Protein 9O9R (pdb70)

Organism: Cryptosporidium parvum (strain Iowa II) (NCBI:txid353152)

B-factor: mean 14.53, std 8.82, range [4.56, 63.02]

InterPro domains:
  IPR001564 Nucleoside diphosphate kinase [MF_00451] (26-160)
  IPR001564 Nucleoside diphosphate kinase [PR01243] (29-51)
  IPR001564 Nucleoside diphosphate kinase [PR01243] (73-92)
  IPR001564 Nucleoside diphosphate kinase [PR01243] (113-129)
  IPR001564 Nucleoside diphosphate kinase [PR01243] (136-155)
  IPR034907 Nucleoside diphosphate kinase-like domain [PF00334] (27-160)
  IPR034907 Nucleoside diphosphate kinase-like domain [SM00562] (26-162)
  IPR036850 Nucleoside diphosphate kinase-like domain superfamily [G3DSA:3.30.70.141] (20-173)
  IPR036850 Nucleoside diphosphate kinase-like domain superfamily [SSF54919] (24-170)

Secondary structure (DSSP, 8-state):
--EEEEEEE-HHHHHTT-HHHHHHHHHTTT-EEEEEEEEE--HHHHHHHTGGGTT-TTHHHHHHHH-SEEEEEEEEETTHHHHHHHHH--SSGGGSPTTSHHHHH-S-GGG-SEEE--SHHHHHHHHHHH--GGG------TTHHHH--/--EEEEEEE-HHHHHTT-HHHHHHHHHTTT-EEEEEEEEE--HHHHHHHTGGGTT-TTHHHHHHHH-SEEEEEEEEETTHHHHHHHHH--SSGGGSPTTSHHHHH-SBTTB-SEEE--SHHHHHHHHHHHS-GGGS-----TTHHHH--/--EEEEEEE-HHHHHTT-HHHHHHHHHTTT-EEEEEEEEE--HHHHHHHTGGGTT-TTHHHHHHHHSSEEEEEEEEETTHHHHHHHHH--SSGGGSPTTSHHHHH-S-GGG-SEEE--SHHHHHHHHHHH--GGG------TTHHHH--

Structure (mmCIF, N/CA/C/O backbone):
data_9O9R
#
_entry.id   9O9R
#
_cell.length_a   69.985
_cell.length_b   69.985
_cell.length_c   315.415
_cell.angle_alpha   90.00
_cell.angle_beta   90.00
_cell.angle_gamma   120.00
#
_symmetry.space_group_name_H-M   'P 65 2 2'
#
loop_
_entity.id
_entity.type
_entity.pdbx_description
1 polymer 'nucleoside-diphosphate kinase'
2 non-polymer 'SULFATE ION'
3 water water
#
loop_
_atom_site.group_PDB
_atom_site.id
_atom_site.type_symbol
_atom_site.label_atom_id
_atom_site.label_alt_id
_atom_site.label_comp_id
_atom_site.label_asym_id
_atom_site.label_entity_id
_atom_site.label_seq_id
_atom_site.pdbx_PDB_ins_code
_atom_site.Cartn_x
_atom_site.Cartn_y
_atom_site.Cartn_z
_atom_site.occupancy
_atom_site.B_iso_or_equiv
_atom_site.auth_seq_id
_atom_site.auth_comp_id
_atom_site.auth_asym_id
_atom_site.auth_atom_id
_atom_site.pdbx_PDB_model_num
ATOM 1 N N . HIS A 1 8 ? 11.472 53.517 7.027 1.00 35.96 25 HIS A N 1
ATOM 2 C CA . HIS A 1 8 ? 10.177 53.621 7.690 1.00 30.79 25 HIS A CA 1
ATOM 3 C C . HIS A 1 8 ? 9.791 52.255 8.240 1.00 28.61 25 HIS A C 1
ATOM 4 O O . HIS A 1 8 ? 10.135 51.221 7.671 1.00 33.17 25 HIS A O 1
ATOM 6 N N . VAL A 1 9 ? 9.083 52.246 9.350 1.00 21.57 26 VAL A N 1
ATOM 7 C CA . VAL A 1 9 ? 8.663 51.004 9.957 1.00 16.08 26 VAL A CA 1
ATOM 8 C C . VAL A 1 9 ? 7.226 50.721 9.550 1.00 13.33 26 VAL A C 1
ATOM 9 O O . VAL A 1 9 ? 6.502 51.593 9.062 1.00 15.63 26 VAL A O 1
ATOM 13 N N . GLU A 1 10 ? 6.807 49.476 9.736 1.00 11.42 27 GLU A N 1
ATOM 14 C CA . GLU A 1 10 ? 5.405 49.100 9.603 1.00 10.99 27 GLU A CA 1
ATOM 15 C C . GLU A 1 10 ? 5.030 48.234 10.801 1.00 9.39 27 GLU A C 1
ATOM 16 O O . GLU A 1 10 ? 5.869 47.939 11.660 1.00 8.94 27 GLU A O 1
ATOM 22 N N . GLN A 1 11 ? 3.750 47.846 10.861 1.00 8.91 28 GLN A N 1
ATOM 23 C CA . GLN A 1 11 ? 3.215 47.020 11.929 1.00 7.30 28 GLN A CA 1
ATOM 24 C C . GLN A 1 11 ? 2.532 45.804 11.336 1.00 9.43 28 GLN A C 1
ATOM 25 O O . GLN A 1 11 ? 1.832 45.899 10.323 1.00 10.18 28 GLN A O 1
ATOM 31 N N . THR A 1 12 ? 2.766 44.651 11.950 1.00 7.83 29 THR A N 1
ATOM 32 C CA . THR A 1 12 ? 2.122 43.424 11.531 1.00 7.08 29 THR A CA 1
ATOM 33 C C . THR A 1 12 ? 1.326 42.844 12.695 1.00 6.41 29 THR A C 1
ATOM 34 O O . THR A 1 12 ? 1.610 43.125 13.863 1.00 7.59 29 THR A O 1
ATOM 38 N N . TYR A 1 13 ? 0.309 42.044 12.357 1.00 7.78 30 TYR A N 1
ATOM 39 C CA . TYR A 1 13 ? -0.481 41.305 13.335 1.00 7.66 30 TYR A CA 1
ATOM 40 C C . TYR A 1 13 ? 0.060 39.879 13.435 1.00 8.13 30 TYR A C 1
ATOM 41 O O . TYR A 1 13 ? 0.104 39.148 12.442 1.00 8.96 30 TYR A O 1
ATOM 50 N N . LEU A 1 14 ? 0.481 39.495 14.629 1.00 7.21 31 LEU A N 1
ATOM 51 C CA . LEU A 1 14 ? 0.932 38.146 14.929 1.00 6.28 31 LEU A CA 1
ATOM 52 C C . LEU A 1 14 ? 0.072 37.607 16.057 1.00 7.45 31 LEU A C 1
ATOM 53 O O . LEU A 1 14 ? -0.211 38.321 17.028 1.00 9.69 31 LEU A O 1
ATOM 58 N N . MET A 1 15 ? -0.343 36.349 15.939 1.00 7.70 32 MET A N 1
ATOM 59 C CA . MET A 1 15 ? -1.242 35.745 16.911 1.00 7.46 32 MET A CA 1
ATOM 60 C C . MET A 1 15 ? -0.727 34.364 17.258 1.00 7.17 32 MET A C 1
ATOM 61 O O . MET A 1 15 ? -0.597 33.506 16.384 1.00 8.85 32 MET A O 1
ATOM 66 N N . ILE A 1 16 ? -0.467 34.140 18.533 1.00 5.00 33 ILE A N 1
ATOM 67 C CA . ILE A 1 16 ? -0.094 32.814 19.010 1.00 5.01 33 ILE A CA 1
ATOM 68 C C . ILE A 1 16 ? -1.367 31.989 19.099 1.00 6.82 33 ILE A C 1
ATOM 69 O O . ILE A 1 16 ? -2.325 32.387 19.770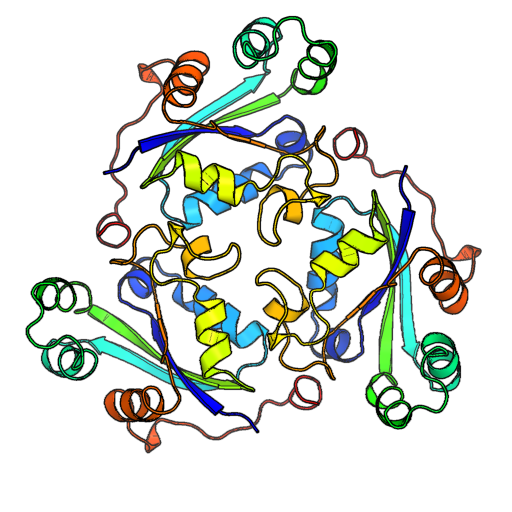 1.00 6.23 33 ILE A O 1
ATOM 74 N N . LYS A 1 17 ? -1.381 30.852 18.407 1.00 7.20 34 LYS A N 1
ATOM 75 C CA . LYS A 1 17 ? -2.550 29.987 18.330 1.00 6.39 34 LYS A CA 1
ATOM 76 C C . LYS A 1 17 ? -2.659 29.151 19.602 1.00 5.81 34 LYS A C 1
ATOM 77 O O . LYS A 1 17 ? -1.760 29.134 20.448 1.00 6.46 34 LYS A O 1
ATOM 83 N N . PRO A 1 18 ? -3.776 28.450 19.796 1.00 6.01 35 PRO A N 1
ATOM 84 C CA . PRO A 1 18 ? -3.953 27.741 21.072 1.00 7.23 35 PRO A CA 1
ATOM 85 C C . PRO A 1 18 ? -2.854 26.737 21.366 1.00 6.48 35 PRO A C 1
ATOM 86 O O . PRO A 1 18 ? -2.543 26.501 22.543 1.00 7.34 35 PRO A O 1
ATOM 90 N N . ASP A 1 19 ? -2.271 26.122 20.339 1.00 7.18 36 ASP A N 1
ATOM 91 C CA . ASP A 1 19 ? -1.156 25.210 20.580 1.00 7.50 36 ASP A CA 1
ATOM 92 C C . ASP A 1 19 ? 0.049 25.930 21.184 1.00 8.57 36 ASP A C 1
ATOM 93 O O . ASP A 1 19 ? 0.768 25.357 22.009 1.00 9.14 36 ASP A O 1
ATOM 98 N N . GLY A 1 20 ? 0.297 27.179 20.790 1.00 7.38 37 GLY A N 1
ATOM 99 C CA . GLY A 1 20 ? 1.389 27.926 21.402 1.00 7.74 37 GLY A CA 1
ATOM 100 C C . GLY A 1 20 ? 1.136 28.238 22.866 1.00 7.12 37 GLY A C 1
ATOM 101 O O . GLY A 1 20 ? 2.062 28.221 23.681 1.00 7.92 37 GLY A O 1
ATOM 102 N N . ILE A 1 21 ? -0.107 28.578 23.206 1.00 6.41 38 ILE A N 1
ATOM 103 C CA . ILE A 1 21 ? -0.475 28.803 24.601 1.00 7.02 38 ILE A CA 1
ATOM 104 C C . ILE A 1 21 ? -0.323 27.519 25.395 1.00 6.47 38 ILE A C 1
ATOM 105 O O . ILE A 1 21 ? 0.286 27.496 26.471 1.00 7.58 38 ILE A O 1
ATOM 110 N N . GLN A 1 22 ? -0.905 26.431 24.880 1.00 7.04 39 GLN A N 1
ATOM 111 C CA . GLN A 1 22 ? -0.996 25.183 25.627 1.00 7.37 39 GLN A CA 1
ATOM 112 C C . GLN A 1 22 ? 0.350 24.505 25.764 1.00 7.34 39 GLN A C 1
ATOM 113 O O . GLN A 1 22 ? 0.601 23.839 26.764 1.00 8.06 39 GLN A O 1
ATOM 119 N N . ARG A 1 23 ? 1.217 24.640 24.768 1.00 6.84 40 ARG A N 1
ATOM 120 C CA . ARG A 1 23 ? 2.575 24.129 24.868 1.00 6.60 40 ARG A CA 1
ATOM 121 C C . ARG A 1 23 ? 3.474 25.050 25.685 1.00 7.35 40 ARG A C 1
ATOM 122 O O . ARG A 1 23 ? 4.641 24.708 25.933 1.00 7.85 40 ARG A O 1
ATOM 130 N N . GLN A 1 24 ? 2.954 26.208 26.089 1.00 7.42 41 GLN A N 1
ATOM 131 C CA . GLN A 1 24 ? 3.637 27.146 26.981 1.00 7.29 41 GLN A CA 1
ATOM 132 C C . GLN A 1 24 ? 4.972 27.597 26.405 1.00 7.32 41 GLN A C 1
ATOM 133 O O . GLN A 1 24 ? 5.999 27.617 27.083 1.00 8.78 41 GLN A O 1
ATOM 139 N N . VAL A 1 25 ? 4.923 28.052 25.157 1.00 7.89 42 VAL A N 1
ATOM 140 C CA . VAL A 1 25 ? 6.069 28.621 24.464 1.00 7.99 42 VAL A CA 1
ATOM 141 C C . VAL A 1 25 ? 5.852 30.100 24.134 1.00 6.89 42 VAL A C 1
ATOM 142 O O . VAL A 1 25 ? 6.518 30.652 23.246 1.00 6.13 42 VAL A O 1
ATOM 146 N N . VAL A 1 26 ? 4.936 30.753 24.844 1.00 6.87 43 VAL A N 1
ATOM 147 C CA . VAL A 1 26 ? 4.616 32.151 24.554 1.00 5.99 43 VAL A CA 1
ATOM 148 C C . VAL A 1 26 ? 5.843 33.038 24.698 1.00 5.89 43 VAL A C 1
ATOM 149 O O . VAL A 1 26 ? 6.140 33.862 23.821 1.00 6.25 43 VAL A O 1
ATOM 153 N N . GLY A 1 27 ? 6.554 32.913 25.822 1.00 5.62 44 GLY A N 1
ATOM 154 C CA . GLY A 1 27 ? 7.728 33.752 26.023 1.00 5.85 44 GLY A CA 1
ATOM 155 C C . GLY A 1 27 ? 8.816 33.520 24.991 1.00 7.81 44 GLY A C 1
ATOM 156 O O . GLY A 1 27 ? 9.461 34.462 24.538 1.00 7.18 44 GLY A O 1
ATOM 157 N N . GLU A 1 28 ? 9.042 32.264 24.611 1.00 7.11 45 GLU A N 1
ATOM 158 C CA . GLU A 1 28 ? 10.048 31.994 23.590 1.00 6.64 45 GLU A CA 1
ATOM 159 C C . GLU A 1 28 ? 9.684 32.657 22.269 1.00 6.94 45 GLU A C 1
ATOM 160 O O . GLU A 1 28 ? 10.555 33.172 21.559 1.00 7.24 45 GLU A O 1
ATOM 166 N N . ILE A 1 29 ? 8.407 32.604 21.893 1.00 6.18 46 ILE A N 1
ATOM 167 C CA . ILE A 1 29 ? 7.978 33.249 20.654 1.00 6.86 46 ILE A CA 1
ATOM 168 C C . ILE A 1 29 ? 8.219 34.751 20.724 1.00 6.37 46 ILE A C 1
ATOM 169 O O . ILE A 1 29 ? 8.809 35.347 19.816 1.00 7.05 46 ILE A O 1
ATOM 174 N N . ILE A 1 30 ? 7.757 35.389 21.803 1.00 7.08 47 ILE A N 1
ATOM 175 C CA . ILE A 1 30 ? 7.948 36.826 21.945 1.00 5.97 47 ILE A CA 1
ATOM 176 C C . ILE A 1 30 ? 9.435 37.177 21.884 1.00 5.74 47 ILE A C 1
ATOM 177 O O . ILE A 1 30 ? 9.831 38.147 21.224 1.00 6.64 47 ILE A O 1
ATOM 182 N N . SER A 1 31 ? 10.284 36.375 22.541 1.00 6.53 48 SER A N 1
ATOM 183 C CA . SER A 1 31 ? 11.719 36.669 22.572 1.00 5.81 48 SER A CA 1
ATOM 184 C C . SER A 1 31 ? 12.323 36.681 21.174 1.00 5.78 48 SER A C 1
ATOM 185 O O . SER A 1 31 ? 13.256 37.441 20.914 1.00 6.75 48 SER A O 1
ATOM 188 N N . ARG A 1 32 ? 11.847 35.811 20.279 1.00 5.81 49 ARG A N 1
ATOM 189 C CA . ARG A 1 32 ? 12.397 35.794 18.925 1.00 5.79 49 ARG A CA 1
ATOM 190 C C . ARG A 1 32 ? 12.176 37.116 18.208 1.00 6.31 49 ARG A C 1
ATOM 191 O O . ARG A 1 32 ? 13.035 37.562 17.441 1.00 7.84 49 ARG A O 1
ATOM 199 N N . PHE A 1 33 ? 11.014 37.745 18.424 1.00 6.07 50 PHE A N 1
ATOM 200 C CA . PHE A 1 33 ? 10.739 39.034 17.796 1.00 6.37 50 PHE A CA 1
ATOM 201 C C . PHE A 1 33 ? 11.451 40.183 18.497 1.00 6.13 50 PHE A C 1
ATOM 202 O O . PHE A 1 33 ? 12.030 41.052 17.823 1.00 6.85 50 PHE A O 1
ATOM 210 N N . GLU A 1 34 ? 11.481 40.169 19.837 1.00 6.83 51 GLU A N 1
ATOM 211 C CA . GLU A 1 34 ? 12.232 41.180 20.575 1.00 6.91 51 GLU A CA 1
ATOM 212 C C . GLU A 1 34 ? 13.703 41.149 20.196 1.00 8.54 51 GLU A C 1
ATOM 213 O O . GLU A 1 34 ? 14.361 42.186 20.208 1.00 7.78 51 GLU A O 1
ATOM 219 N N . LYS A 1 35 ? 14.231 39.967 19.867 1.00 6.80 52 LYS A N 1
ATOM 220 C CA . LYS A 1 35 ? 15.662 39.829 19.617 1.00 6.98 52 LYS A CA 1
ATOM 221 C C . LYS A 1 35 ? 16.120 40.691 18.450 1.00 7.13 52 LYS A C 1
ATOM 222 O O . LYS A 1 35 ? 17.288 41.099 18.405 1.00 7.62 52 LYS A O 1
ATOM 228 N N . ARG A 1 36 ? 15.230 40.970 17.493 1.00 6.28 53 ARG A N 1
ATOM 229 C CA . ARG A 1 36 ? 15.565 41.789 16.336 1.00 6.24 53 ARG A CA 1
ATOM 230 C C . ARG A 1 36 ? 15.296 43.268 16.577 1.00 5.62 53 ARG A C 1
ATOM 231 O O . ARG A 1 36 ? 15.430 44.068 15.656 1.00 7.66 53 ARG A O 1
ATOM 239 N N . GLY A 1 37 ? 14.910 43.646 17.791 1.00 5.64 54 GLY A N 1
ATOM 240 C CA . GLY A 1 37 ? 14.561 45.023 18.058 1.00 6.67 54 GLY A CA 1
ATOM 241 C C . GLY A 1 37 ? 13.191 45.397 17.559 1.00 6.41 54 GLY A C 1
ATOM 242 O O . GLY A 1 37 ? 12.910 46.585 17.370 1.00 8.33 54 GLY A O 1
ATOM 243 N N . TYR A 1 38 ? 12.328 44.413 17.326 1.00 6.04 55 TYR A N 1
ATOM 244 C CA . TYR A 1 38 ? 10.955 44.728 16.990 1.00 5.81 55 TYR A CA 1
ATOM 245 C C . TYR A 1 38 ? 10.244 45.177 18.260 1.00 6.89 55 TYR A C 1
ATOM 246 O O . TYR A 1 38 ? 10.484 44.644 19.351 1.00 8.19 55 TYR A O 1
ATOM 255 N N . ARG A 1 39 ? 9.380 46.169 18.113 1.00 5.97 56 ARG A N 1
ATOM 256 C CA . ARG A 1 39 ? 8.718 46.807 19.235 1.00 5.86 56 ARG A CA 1
ATOM 257 C C . ARG A 1 39 ? 7.320 46.241 19.408 1.00 6.23 56 ARG A C 1
ATOM 258 O O . ARG A 1 39 ? 6.575 46.128 18.433 1.00 7.05 56 ARG A O 1
ATOM 266 N N . ILE A 1 40 ? 6.987 45.858 20.642 1.00 6.69 57 ILE A N 1
ATOM 267 C CA . ILE A 1 40 ? 5.628 45.439 20.974 1.00 7.32 57 ILE A CA 1
ATOM 268 C C . ILE A 1 40 ? 4.744 46.677 20.993 1.00 7.13 57 ILE A C 1
ATOM 269 O O . ILE A 1 40 ? 4.855 47.517 21.887 1.00 8.10 57 ILE A O 1
ATOM 274 N N . ALA A 1 41 ? 3.852 46.780 20.022 1.00 5.86 58 ALA A N 1
ATOM 275 C CA . ALA A 1 41 ? 2.922 47.897 19.980 1.00 5.95 58 ALA A CA 1
ATOM 276 C C . ALA A 1 41 ? 1.565 47.548 20.573 1.00 6.99 58 ALA A C 1
ATOM 277 O O . ALA A 1 41 ? 0.828 48.450 20.960 1.00 9.06 58 ALA A O 1
ATOM 279 N N . ALA A 1 42 ? 1.222 46.271 20.661 1.00 6.76 59 ALA A N 1
ATOM 280 C CA . ALA A 1 42 ? -0.040 45.860 21.265 1.00 8.51 59 ALA A CA 1
ATOM 281 C C . ALA A 1 42 ? 0.092 44.401 21.650 1.00 7.08 59 ALA A C 1
ATOM 282 O O . ALA A 1 42 ? 0.811 43.642 20.998 1.00 6.92 59 ALA A O 1
ATOM 284 N N . MET A 1 43 ? -0.640 44.004 22.685 1.00 7.35 60 MET A N 1
ATOM 285 C CA . MET A 1 43 ? -0.647 42.620 23.131 1.00 7.42 60 MET A CA 1
ATOM 286 C C . MET A 1 43 ? -1.887 42.414 23.989 1.00 8.48 60 MET A C 1
ATOM 287 O O . MET A 1 43 ? -2.211 43.256 24.834 1.00 9.17 60 MET A O 1
ATOM 292 N N . LYS A 1 44 ? -2.580 41.298 23.763 1.00 7.70 61 LYS A N 1
ATOM 293 C CA . LYS A 1 44 ? -3.813 40.995 24.482 1.00 9.83 61 LYS A CA 1
ATOM 294 C C . LYS A 1 44 ? -4.038 39.490 24.438 1.00 6.70 61 LYS A C 1
ATOM 295 O O . LYS A 1 44 ? -4.058 38.907 23.355 1.00 9.12 61 LYS A O 1
ATOM 301 N N . LEU A 1 45 ? -4.250 38.867 25.601 1.00 7.39 62 LEU A N 1
ATOM 302 C CA . LEU A 1 45 ? -4.722 37.490 25.643 1.00 6.73 62 LEU A CA 1
ATOM 303 C C . LEU A 1 45 ? -6.235 37.501 25.581 1.00 7.66 62 LEU A C 1
ATOM 304 O O . LEU A 1 45 ? -6.874 38.238 26.326 1.00 7.74 62 LEU A O 1
ATOM 309 N N . THR A 1 46 ? -6.794 36.671 24.719 1.00 8.20 63 THR A N 1
ATOM 310 C CA . THR A 1 46 ? -8.234 36.504 24.633 1.00 7.17 63 THR A CA 1
ATOM 311 C C . THR A 1 46 ? -8.500 35.035 24.357 1.00 9.80 63 THR A C 1
ATOM 312 O O . THR A 1 46 ? -7.573 34.237 24.221 1.00 8.36 63 THR A O 1
ATOM 316 N N . ILE A 1 47 ? -9.773 34.672 24.307 1.00 8.93 64 ILE A N 1
ATOM 317 C CA . ILE A 1 47 ? -10.201 33.366 23.821 1.00 9.63 64 ILE A CA 1
ATOM 318 C C . ILE A 1 47 ? -10.936 33.620 22.516 1.00 8.72 64 ILE A C 1
ATOM 319 O O . ILE A 1 47 ? -11.948 34.335 22.491 1.00 10.06 64 ILE A O 1
ATOM 324 N N . ALA A 1 48 ? -10.422 33.038 21.435 1.00 8.63 65 ALA A N 1
ATOM 325 C CA . ALA A 1 48 ? -11.004 33.248 20.125 1.00 8.43 65 ALA A CA 1
ATOM 326 C C . ALA A 1 48 ? -12.302 32.468 20.028 1.00 8.25 65 ALA A C 1
ATOM 327 O O . ALA A 1 48 ? -12.392 31.326 20.484 1.00 10.10 65 ALA A O 1
ATOM 329 N N . THR A 1 49 ? -13.313 33.096 19.444 1.00 9.82 66 THR A N 1
ATOM 330 C CA . THR A 1 49 ? -14.625 32.499 19.277 1.00 11.65 66 THR A CA 1
ATOM 331 C C . THR A 1 49 ? -14.950 32.415 17.792 1.00 10.71 66 THR A C 1
ATOM 332 O O . THR A 1 49 ? -14.324 33.095 16.968 1.00 10.26 66 THR A O 1
ATOM 336 N N . PRO A 1 50 ? -15.915 31.572 17.414 1.00 11.78 67 PRO A N 1
ATOM 337 C CA . PRO A 1 50 ? -16.199 31.389 15.981 1.00 10.96 67 PRO A CA 1
ATOM 338 C C . PRO A 1 50 ? -16.518 32.669 15.227 1.00 10.57 67 PR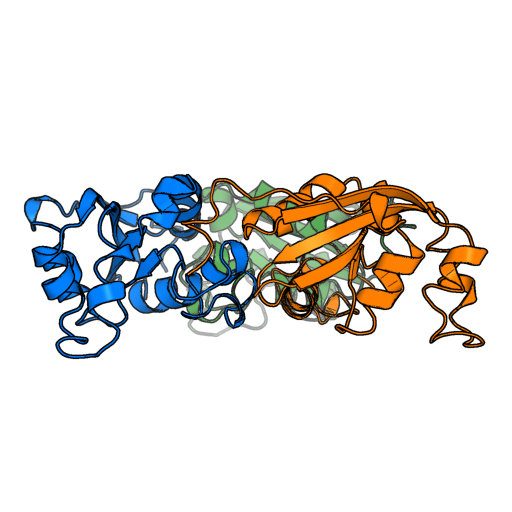O A C 1
ATOM 339 O O . PRO A 1 50 ? -16.055 32.831 14.090 1.00 12.36 67 PRO A O 1
ATOM 343 N N . ALA A 1 51 ? -17.256 33.608 15.823 1.00 12.02 68 ALA A N 1
ATOM 344 C CA . ALA A 1 51 ? -17.684 34.774 15.057 1.00 10.71 68 ALA A CA 1
ATOM 345 C C . ALA A 1 51 ? -16.498 35.633 14.643 1.00 10.25 68 ALA A C 1
ATOM 346 O O . ALA A 1 51 ? -16.416 36.080 13.494 1.00 13.14 68 ALA A O 1
ATOM 348 N N . ILE A 1 52 ? -15.582 35.897 15.573 1.00 8.78 69 ILE A N 1
ATOM 349 C CA . ILE A 1 52 ? -14.409 36.678 15.210 1.00 10.08 69 ILE A CA 1
ATOM 350 C C . ILE A 1 52 ? -13.482 35.869 14.307 1.00 8.80 69 ILE A C 1
ATOM 351 O O . ILE A 1 52 ? -12.856 36.420 13.410 1.00 9.75 69 ILE A O 1
ATOM 356 N N . LEU A 1 53 ? -13.394 34.556 14.507 1.00 9.37 70 LEU A N 1
ATOM 357 C CA . LEU A 1 53 ? -12.550 33.740 13.643 1.00 10.14 70 LEU A CA 1
ATOM 358 C C . LEU A 1 53 ? -13.071 33.697 12.213 1.00 8.90 70 LEU A C 1
ATOM 359 O O . LEU A 1 53 ? -12.269 33.675 11.270 1.00 9.94 70 LEU A O 1
ATOM 364 N N . GLU A 1 54 ? -14.396 33.707 12.027 1.00 9.84 71 GLU A N 1
ATOM 365 C CA . GLU A 1 54 ? -14.945 33.766 10.675 1.00 12.69 71 GLU A CA 1
ATOM 366 C C . GLU A 1 54 ? -14.509 35.038 9.963 1.00 14.77 71 GLU A C 1
ATOM 367 O O . GLU A 1 54 ? -14.236 35.025 8.758 1.00 15.22 71 GLU A O 1
ATOM 373 N N . GLU A 1 55 ? -14.459 36.152 10.692 1.00 13.31 72 GLU A N 1
ATOM 374 C CA . GLU A 1 55 ? -13.983 37.401 10.116 1.00 12.54 72 GLU A CA 1
ATOM 375 C C . GLU A 1 55 ? -12.492 37.343 9.825 1.00 9.42 72 GLU A C 1
ATOM 376 O O . GLU A 1 55 ? -12.030 37.794 8.770 1.00 10.87 72 GLU A O 1
ATOM 382 N N . HIS A 1 56 ? -11.720 36.807 10.759 1.00 10.05 73 HIS A N 1
ATOM 383 C CA . HIS A 1 56 ? -10.276 36.730 10.570 1.00 8.32 73 HIS A CA 1
ATOM 384 C C . HIS A 1 56 ? -9.949 35.913 9.330 1.00 8.81 73 HIS A C 1
ATOM 385 O O . HIS A 1 56 ? -9.086 36.288 8.528 1.00 12.54 73 HIS A O 1
ATOM 392 N N . TYR A 1 57 ? -10.647 34.795 9.152 1.00 9.51 74 TYR A N 1
ATOM 393 C CA . TYR A 1 57 ? -10.429 33.882 8.039 1.00 9.98 74 TYR A CA 1
ATOM 394 C C . TYR A 1 57 ? -11.441 34.092 6.917 1.00 10.94 74 TYR A C 1
ATOM 395 O O . TYR A 1 57 ? -11.842 33.137 6.242 1.00 14.63 74 TYR A O 1
ATOM 404 N N . ALA A 1 58 ? -11.857 35.338 6.696 1.00 11.81 75 ALA A N 1
ATOM 405 C CA . ALA A 1 58 ? -12.881 35.616 5.695 1.00 13.84 75 ALA A CA 1
ATOM 406 C C . ALA A 1 58 ? -12.448 35.163 4.304 1.00 14.98 75 ALA A C 1
ATOM 407 O O . ALA A 1 58 ? -13.291 34.793 3.481 1.00 17.27 75 ALA A O 1
ATOM 409 N N . GLU A 1 59 ? -11.143 35.166 4.025 1.00 17.14 76 GLU A N 1
ATOM 410 C CA . GLU A 1 59 ? -10.674 34.728 2.712 1.00 18.39 76 GLU A CA 1
ATOM 411 C C . GLU A 1 59 ? -11.010 33.269 2.436 1.00 19.43 76 GLU A C 1
ATOM 412 O O . GLU A 1 59 ? -10.979 32.843 1.273 1.00 19.62 76 GLU A O 1
ATOM 418 N N . HIS A 1 60 ? -11.304 32.490 3.474 1.00 15.60 77 HIS A N 1
ATOM 419 C CA . HIS A 1 60 ? -11.608 31.072 3.334 1.00 15.81 77 HIS A CA 1
ATOM 420 C C . HIS A 1 60 ? -13.099 30.771 3.420 1.00 16.35 77 HIS A C 1
ATOM 421 O O . HIS A 1 60 ? -13.477 29.599 3.527 1.00 15.81 77 HIS A O 1
ATOM 428 N N . LYS A 1 61 ? -13.953 31.788 3.376 1.00 17.38 78 LYS A N 1
ATOM 429 C CA . LYS A 1 61 ? -15.387 31.557 3.472 1.00 16.76 78 LYS A CA 1
ATOM 430 C C . LYS A 1 61 ? -15.844 30.557 2.417 1.00 18.12 78 LYS A C 1
ATOM 431 O O . LYS A 1 61 ? -15.482 30.659 1.239 1.00 20.04 78 LYS A O 1
ATOM 437 N N . GLY A 1 62 ? -16.609 29.560 2.863 1.00 16.43 79 GLY A N 1
ATOM 438 C CA . GLY A 1 62 ? -17.186 28.562 1.990 1.00 16.88 79 GLY A CA 1
ATOM 439 C C . GLY A 1 62 ? -16.273 27.411 1.648 1.00 19.69 79 GLY A C 1
ATOM 440 O O . GLY A 1 62 ? -16.726 26.447 1.017 1.00 21.04 79 GLY A O 1
ATOM 441 N N . LYS A 1 63 ? -15.029 27.470 2.031 1.00 17.53 80 LYS A N 1
ATOM 442 C CA . LYS A 1 63 ? -14.115 26.396 1.694 1.00 15.66 80 LYS A CA 1
ATOM 443 C C . LYS A 1 63 ? -14.327 25.210 2.635 1.00 15.15 80 LYS A C 1
ATOM 444 O O . LYS A 1 63 ? -14.682 25.388 3.804 1.00 16.49 80 LYS A O 1
ATOM 450 N N . PRO A 1 64 ? -14.132 23.984 2.144 1.00 16.80 81 PRO A N 1
ATOM 451 C CA . PRO A 1 64 ? -14.504 22.812 2.958 1.00 15.30 81 PRO A CA 1
ATOM 452 C C . PRO A 1 64 ? -13.720 22.670 4.245 1.00 16.64 81 PRO A C 1
ATOM 453 O O . PRO A 1 64 ? -14.255 22.129 5.223 1.00 17.28 81 PRO A O 1
ATOM 457 N N . PHE A 1 65 ? -12.469 23.138 4.277 1.00 14.97 82 PHE A N 1
ATOM 458 C CA . PHE A 1 65 ? -11.632 23.002 5.461 1.00 15.61 82 PHE A CA 1
ATOM 459 C C . PHE A 1 65 ? -11.937 24.038 6.533 1.00 15.87 82 PHE A C 1
ATOM 460 O O . PHE A 1 65 ? -11.431 23.903 7.651 1.00 15.70 82 PHE A O 1
ATOM 468 N N . LEU A 1 66 ? -12.736 25.062 6.238 1.00 15.37 83 LEU A N 1
ATOM 469 C CA . LEU A 1 66 ? -12.900 26.146 7.207 1.00 13.79 83 LEU A CA 1
ATOM 470 C C . LEU A 1 66 ? -13.508 25.706 8.535 1.00 14.32 83 LEU A C 1
ATOM 471 O O . LEU A 1 66 ? -13.017 26.153 9.583 1.00 14.57 83 LEU A O 1
ATOM 476 N N . PRO A 1 67 ? -14.578 24.901 8.583 1.00 14.41 84 PRO A N 1
ATOM 477 C CA . PRO A 1 67 ? -15.132 24.545 9.903 1.00 15.84 84 PRO A CA 1
ATOM 478 C C . PRO A 1 67 ? -14.125 23.901 10.848 1.00 16.13 84 PRO A C 1
ATOM 479 O O . PRO A 1 67 ? -14.094 24.234 12.038 1.00 15.31 84 PRO A O 1
ATOM 483 N N . GLY A 1 68 ? -13.286 22.992 10.351 1.00 17.31 85 GLY A N 1
ATOM 484 C CA . GLY A 1 68 ? -12.278 22.384 11.208 1.00 17.62 85 GLY A CA 1
ATOM 485 C C . GLY A 1 68 ? -11.209 23.373 11.627 1.00 15.42 85 GLY A C 1
ATOM 486 O O . GLY A 1 68 ? -10.694 23.307 12.746 1.00 17.41 85 GLY A O 1
ATOM 487 N N . LEU A 1 69 ? -10.840 24.279 10.722 1.00 14.45 86 LEU A N 1
ATOM 488 C CA . LEU A 1 69 ? -9.869 25.320 11.037 1.00 15.30 86 LEU A CA 1
ATOM 489 C C . LEU A 1 69 ? -10.371 26.204 12.171 1.00 14.39 86 LEU A C 1
ATOM 490 O O . LEU A 1 69 ? -9.625 26.516 13.110 1.00 14.07 86 LEU A O 1
ATOM 495 N N . ILE A 1 70 ? -11.643 26.600 12.107 1.00 12.98 87 ILE A N 1
ATOM 496 C CA A ILE A 1 70 ? -12.213 27.424 13.166 0.67 13.77 87 ILE A CA 1
ATOM 497 C CA B ILE A 1 70 ? -12.231 27.418 13.163 0.33 13.43 87 ILE A CA 1
ATOM 498 C C . ILE A 1 70 ? -12.250 26.657 14.482 1.00 12.56 87 ILE A C 1
ATOM 499 O O . ILE A 1 70 ? -11.930 27.210 15.539 1.00 14.29 87 ILE A O 1
ATOM 508 N N . GLU A 1 71 ? -12.623 25.373 14.446 1.00 14.54 88 GLU A N 1
ATOM 509 C CA . GLU A 1 71 ? -12.668 24.610 15.692 1.00 15.41 88 GLU A CA 1
ATOM 510 C C . GLU A 1 71 ? -11.293 24.563 16.359 1.00 14.09 88 GLU A C 1
ATOM 511 O O . GLU A 1 71 ? -11.176 24.776 17.572 1.00 14.42 88 GLU A O 1
ATOM 517 N N . LYS A 1 72 ? -10.238 24.310 15.583 1.00 13.36 89 LYS A N 1
ATOM 518 C CA . LYS A 1 72 ? -8.907 24.219 16.177 1.00 15.95 89 LYS A CA 1
ATOM 519 C C . LYS A 1 72 ? -8.455 25.555 16.753 1.00 11.09 89 LYS A C 1
ATOM 520 O O . LYS A 1 72 ? -7.661 25.584 17.701 1.00 12.32 89 LYS A O 1
ATOM 526 N N . MET A 1 73 ? -8.926 26.661 16.193 1.00 10.65 90 MET A N 1
ATOM 527 C CA . MET A 1 73 ? -8.524 27.979 16.638 1.00 11.08 90 MET A CA 1
ATOM 528 C C . MET A 1 73 ? -9.405 28.496 17.763 1.00 9.72 90 MET A C 1
ATOM 529 O O . MET A 1 73 ? -9.150 29.584 18.282 1.00 9.68 90 MET A O 1
ATOM 534 N N . THR A 1 74 ? -10.449 27.758 18.132 1.00 8.96 91 THR A N 1
ATOM 535 C CA . THR A 1 74 ? -11.332 28.175 19.220 1.00 9.90 91 THR A CA 1
ATOM 536 C C . THR A 1 74 ? -10.655 27.798 20.531 1.00 9.79 91 THR A C 1
ATOM 537 O O . THR A 1 74 ? -10.639 26.634 20.934 1.00 12.94 91 THR A O 1
ATOM 541 N N . GLY A 1 75 ? -10.075 28.784 21.190 1.00 8.77 92 GLY A N 1
ATOM 542 C CA . GLY A 1 75 ? -9.276 28.563 22.365 1.00 8.66 92 GLY A CA 1
ATOM 543 C C . GLY A 1 75 ? -8.482 29.815 22.659 1.00 8.25 92 GLY A C 1
ATOM 544 O O . GLY A 1 75 ? -8.639 30.847 21.992 1.00 7.42 92 GLY A O 1
ATOM 545 N N . PRO A 1 76 ? -7.651 29.766 23.694 1.00 8.53 93 PRO A N 1
ATOM 546 C CA . PRO A 1 76 ? -6.862 30.943 24.050 1.00 8.22 93 PRO A CA 1
ATOM 547 C C . PRO A 1 76 ? -5.881 31.279 22.940 1.00 8.01 93 PRO A C 1
ATOM 548 O O . PRO A 1 76 ? -5.271 30.395 22.339 1.00 7.75 93 PRO A O 1
ATOM 552 N N . VAL A 1 77 ? -5.725 32.571 22.687 1.00 6.94 94 VAL A N 1
ATOM 553 C CA . VAL A 1 77 ? -4.757 33.081 21.728 1.00 7.14 94 VAL A CA 1
ATOM 554 C C . VAL A 1 77 ? -4.120 34.330 22.316 1.00 6.43 94 VAL A C 1
ATOM 555 O O . VAL A 1 77 ? -4.729 35.042 23.117 1.00 8.04 94 VAL A O 1
ATOM 559 N N . LEU A 1 78 ? -2.889 34.612 21.893 1.00 6.70 95 LEU A N 1
ATOM 560 C CA . LEU A 1 78 ? -2.241 35.873 22.230 1.00 5.75 95 LEU A CA 1
ATOM 561 C C . LEU A 1 78 ? -2.187 36.741 20.977 1.00 6.57 95 LEU A C 1
ATOM 562 O O . LEU A 1 78 ? -1.470 36.427 20.026 1.00 7.67 95 LEU A O 1
ATOM 567 N N . CYS A 1 79 ? -2.929 37.839 21.003 1.00 7.09 96 CYS A N 1
ATOM 568 C CA . CYS A 1 79 ? -2.956 38.820 19.930 1.00 6.63 96 CYS A CA 1
ATOM 569 C C . CYS A 1 79 ? -1.792 39.768 20.140 1.00 6.22 96 CYS A C 1
ATOM 570 O O . CYS A 1 79 ? -1.569 40.229 21.257 1.00 8.01 96 CYS A O 1
ATOM 573 N N . MET A 1 80 ? -1.049 40.058 19.076 1.00 6.81 97 MET A N 1
ATOM 574 C CA . MET A 1 80 ? 0.136 40.885 19.199 1.00 5.99 97 MET A CA 1
ATOM 575 C C . MET A 1 80 ? 0.280 41.765 17.970 1.00 6.28 97 MET A C 1
ATOM 576 O O . MET A 1 80 ? -0.082 41.376 16.857 1.00 8.68 97 MET A O 1
ATOM 581 N N . VAL A 1 81 ? 0.834 42.952 18.174 1.00 6.49 98 VAL A N 1
ATOM 582 C CA . VAL A 1 81 ? 1.283 43.811 17.085 1.00 7.78 98 VAL A CA 1
ATOM 583 C C . VAL A 1 81 ? 2.748 44.126 17.326 1.00 7.25 98 VAL A C 1
ATOM 584 O O . VAL A 1 81 ? 3.104 44.631 18.391 1.00 7.84 98 VAL A O 1
ATOM 588 N N . PHE A 1 82 ? 3.588 43.834 16.336 1.00 7.51 99 PHE A N 1
ATOM 589 C CA . PHE A 1 82 ? 5.005 44.171 16.366 1.00 7.18 99 PHE A CA 1
ATOM 590 C C . PHE A 1 82 ? 5.309 45.173 15.269 1.00 7.54 99 PHE A C 1
ATOM 591 O O . PHE A 1 82 ? 4.729 45.109 14.185 1.00 8.08 99 PHE A O 1
ATOM 599 N N . GLU A 1 83 ? 6.217 46.092 15.572 1.00 6.76 100 GLU A N 1
ATOM 600 C CA . GLU A 1 83 ? 6.631 47.147 14.663 1.00 7.07 100 GLU A CA 1
ATOM 601 C C . GLU A 1 83 ? 8.108 47.013 14.320 1.00 6.77 100 GLU A C 1
ATOM 602 O O . GLU A 1 83 ? 8.947 46.792 15.195 1.00 7.40 100 GLU A O 1
ATOM 608 N N . GLY A 1 84 ? 8.432 47.173 13.046 1.00 7.38 101 GLY A N 1
ATOM 609 C CA . GLY A 1 84 ? 9.823 47.206 12.631 1.00 7.24 101 GLY A CA 1
ATOM 610 C C . GLY A 1 84 ? 9.930 47.400 11.134 1.00 8.33 101 GLY A C 1
ATOM 611 O O . GLY A 1 84 ? 8.927 47.491 10.417 1.00 8.56 101 GLY A O 1
ATOM 612 N N . VAL A 1 85 ? 11.170 47.494 10.664 1.00 8.09 102 VAL A N 1
ATOM 613 C CA . VAL A 1 85 ? 11.410 47.623 9.231 1.00 9.08 102 VAL A CA 1
ATOM 614 C C . VAL A 1 85 ? 10.964 46.351 8.531 1.00 9.87 102 VAL A C 1
ATOM 615 O O . VAL A 1 85 ? 11.419 45.250 8.862 1.00 9.71 102 VAL A O 1
ATOM 619 N N . ASP A 1 86 ? 10.074 46.492 7.544 1.00 9.63 103 ASP A N 1
ATOM 620 C CA . ASP A 1 86 ? 9.701 45.346 6.703 1.00 8.53 103 ASP A CA 1
ATOM 621 C C . ASP A 1 86 ? 9.151 44.203 7.554 1.00 9.49 103 ASP A C 1
ATOM 622 O O . ASP A 1 86 ? 9.256 43.038 7.180 1.00 8.51 103 ASP A O 1
ATOM 627 N N . VAL A 1 87 ? 8.524 44.525 8.691 1.00 7.22 104 VAL A N 1
ATOM 628 C CA . VAL A 1 87 ? 8.212 43.489 9.681 1.00 6.85 104 VAL A CA 1
ATOM 629 C C . VAL A 1 87 ? 7.134 42.522 9.193 1.00 7.57 104 VAL A C 1
ATOM 630 O O . VAL A 1 87 ? 7.085 41.374 9.642 1.00 7.45 104 VAL A O 1
ATOM 634 N N . ILE A 1 88 ? 6.241 42.950 8.295 1.00 8.06 105 ILE A N 1
ATOM 635 C CA . ILE A 1 88 ? 5.229 42.020 7.797 1.00 7.91 105 ILE A CA 1
ATOM 636 C C . ILE A 1 88 ? 5.911 40.837 7.099 1.00 7.20 105 ILE A C 1
ATOM 637 O O . ILE A 1 88 ? 5.759 39.678 7.497 1.00 8.89 105 ILE A O 1
ATOM 642 N N . ALA A 1 89 ? 6.724 41.125 6.080 1.00 7.39 106 ALA A N 1
ATOM 643 C CA . ALA A 1 89 ? 7.413 40.057 5.357 1.00 7.60 106 ALA A CA 1
ATOM 644 C C . ALA A 1 89 ? 8.439 39.350 6.234 1.00 7.28 106 ALA A C 1
ATOM 645 O O . ALA A 1 89 ? 8.630 38.129 6.136 1.00 7.61 106 ALA A O 1
ATOM 647 N N . GLN A 1 90 ? 9.154 40.101 7.068 1.00 7.04 107 GLN A N 1
ATOM 648 C CA . GLN A 1 90 ? 10.174 39.477 7.906 1.00 7.81 107 GLN A CA 1
ATOM 649 C C . GLN A 1 90 ? 9.568 38.504 8.910 1.00 8.03 107 GLN A C 1
ATOM 650 O O . GLN A 1 90 ? 10.123 37.425 9.142 1.00 6.70 107 GLN A O 1
ATOM 656 N N . ALA A 1 91 ? 8.453 38.873 9.539 1.00 7.43 108 ALA A N 1
ATOM 657 C CA . ALA A 1 91 ? 7.796 37.947 10.464 1.00 5.63 108 ALA A CA 1
ATOM 658 C C . ALA A 1 91 ? 7.335 36.671 9.755 1.00 7.21 108 ALA A C 1
ATOM 659 O O . ALA A 1 91 ? 7.435 35.573 10.312 1.00 8.17 108 ALA A O 1
ATOM 661 N N . ARG A 1 92 ? 6.825 36.796 8.526 1.00 7.18 109 ARG A N 1
ATOM 662 C CA . ARG A 1 92 ? 6.454 35.600 7.764 1.00 7.99 109 ARG A CA 1
ATOM 663 C C . ARG A 1 92 ? 7.672 34.725 7.501 1.00 7.73 109 ARG A C 1
ATOM 664 O O . ARG A 1 92 ? 7.593 33.491 7.567 1.00 8.52 109 ARG A O 1
ATOM 672 N N . LYS A 1 93 ? 8.811 35.350 7.212 1.00 9.02 110 LYS A N 1
ATOM 673 C CA . LYS A 1 93 ? 10.045 34.602 6.998 1.00 8.16 110 LYS A CA 1
ATOM 674 C C . LYS A 1 93 ? 10.491 33.897 8.272 1.00 8.29 110 LYS A C 1
ATOM 675 O O . LYS A 1 93 ? 10.970 32.760 8.221 1.00 7.75 110 LYS A O 1
ATOM 681 N N . MET A 1 94 ? 10.324 34.558 9.423 1.00 7.18 111 MET A N 1
ATOM 682 C CA . MET A 1 94 ? 10.692 33.963 10.707 1.00 8.21 111 MET A CA 1
ATOM 683 C C . MET A 1 94 ? 9.760 32.821 11.090 1.00 7.10 111 MET A C 1
ATOM 684 O O . MET A 1 94 ? 10.196 31.855 11.734 1.00 8.13 111 MET A O 1
ATOM 689 N N . MET A 1 95 ? 8.481 32.913 10.713 1.00 7.09 112 MET A N 1
ATOM 690 C CA . MET A 1 95 ? 7.549 31.840 11.008 1.00 6.49 112 MET A CA 1
ATOM 691 C C . MET A 1 95 ? 7.889 30.588 10.220 1.00 6.18 112 MET A C 1
ATOM 692 O O . MET A 1 95 ? 7.791 29.465 10.733 1.00 8.04 112 MET A O 1
ATOM 697 N N . GLY A 1 96 ? 8.260 30.763 8.961 1.00 8.02 113 GLY A N 1
ATOM 698 C CA . GLY A 1 96 ? 8.480 29.650 8.071 1.00 6.92 113 GLY A CA 1
ATOM 699 C C . GLY A 1 96 ? 7.211 29.199 7.386 1.00 6.52 113 GLY A C 1
ATOM 700 O O . GLY A 1 96 ? 6.100 29.638 7.694 1.00 8.05 113 GLY A O 1
ATOM 701 N N . SER A 1 97 ? 7.393 28.224 6.490 1.00 7.59 114 SER A N 1
ATOM 702 C CA . SER A 1 97 ? 6.310 27.701 5.675 1.00 8.92 114 SER A CA 1
ATOM 703 C C . SER A 1 97 ? 5.166 27.190 6.538 1.00 8.75 114 SER A C 1
ATOM 704 O O . SER A 1 97 ? 5.371 26.700 7.656 1.00 8.76 114 SER A O 1
ATOM 707 N N . THR A 1 98 ? 3.952 27.253 5.967 1.00 10.03 115 THR A N 1
ATOM 708 C CA A THR A 1 98 ? 2.785 26.758 6.685 0.64 10.61 115 THR A CA 1
ATOM 709 C CA B THR A 1 98 ? 2.754 26.737 6.630 0.36 9.46 115 THR A CA 1
ATOM 710 C C . THR A 1 98 ? 2.953 25.299 7.101 1.00 8.15 115 THR A C 1
ATOM 711 O O . THR A 1 98 ? 2.516 24.920 8.190 1.00 8.16 115 THR A O 1
ATOM 718 N N . ARG A 1 99 ? 3.599 24.475 6.268 1.00 8.65 116 ARG A N 1
ATOM 719 C CA . ARG A 1 99 ? 3.899 23.099 6.639 1.00 10.64 116 ARG A CA 1
ATOM 720 C C . ARG A 1 99 ? 5.224 23.071 7.384 1.00 8.10 116 ARG A C 1
ATOM 721 O O . ARG A 1 99 ? 6.271 23.376 6.778 1.00 8.31 116 ARG A O 1
ATOM 729 N N . PRO A 1 100 ? 5.246 22.728 8.678 1.00 7.58 117 PRO A N 1
ATOM 730 C CA . PRO A 1 100 ? 6.528 22.717 9.409 1.00 7.46 117 PRO A CA 1
ATOM 731 C C . PRO A 1 100 ? 7.578 21.821 8.780 1.00 6.85 117 PRO A C 1
ATOM 732 O O . PRO A 1 100 ? 8.776 22.134 8.863 1.00 7.61 117 PRO A O 1
ATOM 736 N N . GLY A 1 101 ? 7.167 20.738 8.122 1.00 7.79 118 GLY A N 1
ATOM 737 C CA . GLY A 1 101 ? 8.124 19.843 7.482 1.00 7.77 118 GLY A CA 1
ATOM 738 C C . GLY A 1 101 ? 8.820 20.448 6.282 1.00 7.89 118 GLY A C 1
ATOM 739 O O . GLY A 1 101 ? 9.877 19.955 5.875 1.00 9.11 118 GLY A O 1
ATOM 740 N N . GLU A 1 102 ? 8.255 21.514 5.710 1.00 6.91 119 GLU A N 1
ATOM 741 C CA . GLU A 1 102 ? 8.861 22.246 4.609 1.00 7.31 119 GLU A CA 1
ATOM 742 C C . GLU A 1 102 ? 9.562 23.516 5.061 1.00 8.17 119 GLU A C 1
ATOM 743 O O . GLU A 1 102 ? 10.298 24.110 4.273 1.00 9.59 119 GLU A O 1
ATOM 749 N N . ALA A 1 103 ? 9.361 23.936 6.303 1.00 7.66 120 ALA A N 1
ATOM 750 C CA . ALA A 1 103 ? 9.886 25.210 6.776 1.00 6.76 120 ALA A CA 1
ATOM 751 C C . ALA A 1 103 ? 11.398 25.123 6.964 1.00 7.75 120 ALA A C 1
ATOM 752 O O . ALA A 1 103 ? 11.949 24.071 7.291 1.00 9.22 120 ALA A O 1
ATOM 754 N N . ALA A 1 104 ? 12.068 26.259 6.747 1.00 8.76 121 ALA A N 1
ATOM 755 C CA . ALA A 1 104 ? 13.518 26.311 6.828 1.00 10.22 121 ALA A CA 1
ATOM 756 C C . ALA A 1 104 ? 13.979 26.089 8.264 1.00 10.02 121 ALA A C 1
ATOM 757 O O . ALA A 1 104 ? 13.374 26.612 9.203 1.00 9.40 121 ALA A O 1
ATOM 759 N N . PRO A 1 105 ? 15.086 25.386 8.471 1.00 11.85 122 PRO A N 1
ATOM 760 C CA . PRO A 1 105 ? 15.623 25.298 9.830 1.00 10.85 122 PRO A CA 1
ATOM 761 C C . PRO A 1 105 ? 15.871 26.696 10.388 1.00 10.48 122 PRO A C 1
ATOM 762 O O . PRO A 1 105 ? 16.270 27.607 9.670 1.00 12.74 122 PRO A O 1
ATOM 766 N N . GLY A 1 106 ? 15.609 26.863 11.681 1.00 10.35 123 GLY A N 1
ATOM 767 C CA . GLY A 1 106 ? 15.727 28.152 12.318 1.00 10.49 123 GLY A CA 1
ATOM 768 C C . GLY A 1 106 ? 14.458 28.974 12.329 1.00 8.90 123 GLY A C 1
ATOM 769 O O . GLY A 1 106 ? 14.416 30.006 13.010 1.00 10.64 123 GLY A O 1
ATOM 770 N N . THR A 1 107 ? 13.419 28.546 11.624 1.00 7.53 124 THR A N 1
ATOM 771 C CA . THR A 1 107 ? 12.129 29.210 11.689 1.00 6.84 124 THR A CA 1
ATOM 772 C C . THR A 1 107 ? 11.303 28.643 12.841 1.00 7.07 124 THR A C 1
ATOM 773 O O . THR A 1 107 ? 11.569 27.566 13.359 1.00 7.89 124 THR A O 1
ATOM 777 N N . ILE A 1 108 ? 10.292 29.403 13.247 1.00 6.59 125 ILE A N 1
ATOM 778 C CA . ILE A 1 108 ? 9.432 28.972 14.348 1.00 6.92 125 ILE A CA 1
ATOM 779 C C . ILE A 1 108 ? 8.791 27.628 14.024 1.00 7.30 125 ILE A C 1
ATOM 780 O O . ILE A 1 108 ? 8.818 26.691 14.831 1.00 8.11 125 ILE A O 1
ATOM 785 N N . ARG A 1 109 ? 8.210 27.508 12.831 1.00 7.77 126 ARG A N 1
ATOM 786 C CA . ARG A 1 109 ? 7.475 26.280 12.524 1.00 8.24 126 ARG A CA 1
ATOM 787 C C . ARG A 1 109 ? 8.413 25.076 12.464 1.00 7.07 126 ARG A C 1
ATOM 788 O O . ARG A 1 109 ? 8.069 23.996 12.947 1.00 6.74 126 ARG A O 1
ATOM 796 N N . ALA A 1 110 ? 9.598 25.235 11.857 1.00 6.88 127 ALA A N 1
ATOM 797 C CA . ALA A 1 110 ? 10.550 24.130 11.783 1.00 8.01 127 ALA A CA 1
ATOM 798 C C . ALA A 1 110 ? 11.090 23.752 13.155 1.00 6.57 127 ALA A C 1
ATOM 799 O O . ALA A 1 110 ? 11.357 22.571 13.413 1.00 8.51 127 ALA A O 1
ATOM 801 N N . ASP A 1 111 ? 11.257 24.728 14.048 1.00 7.36 128 ASP A N 1
ATOM 802 C CA . ASP A 1 111 ? 11.878 24.456 15.338 1.00 8.15 128 ASP A CA 1
ATOM 803 C C . ASP A 1 111 ? 10.898 23.839 16.327 1.00 6.71 128 ASP A C 1
ATOM 804 O O . ASP A 1 111 ? 11.320 23.100 17.225 1.00 7.80 128 ASP A O 1
ATOM 809 N N . PHE A 1 112 ? 9.602 24.125 16.179 1.00 6.83 129 PHE A N 1
ATOM 810 C CA . PHE A 1 112 ? 8.615 23.772 17.190 1.00 5.66 129 PHE A CA 1
ATOM 811 C C . PHE A 1 112 ? 7.563 22.760 16.752 1.00 5.97 129 PHE A C 1
ATOM 812 O O . PHE A 1 112 ? 6.923 22.172 17.628 1.00 7.75 129 PHE A O 1
ATOM 820 N N . CYS A 1 113 ? 7.324 22.561 15.452 1.00 6.04 130 CYS A N 1
ATOM 821 C CA . CYS A 1 113 ? 6.078 21.932 15.014 1.00 5.93 130 CYS A CA 1
ATOM 822 C C . CYS A 1 113 ? 6.299 20.790 14.029 1.00 6.41 130 CYS A C 1
ATOM 823 O O . CYS A 1 113 ? 7.381 20.608 13.476 1.00 7.30 130 CYS A O 1
ATOM 826 N N . GLN A 1 114 ? 5.205 20.054 13.774 1.00 6.37 131 GLN A N 1
ATOM 827 C CA . GLN A 1 114 ? 5.190 18.904 12.878 1.00 7.81 131 GLN A CA 1
ATOM 828 C C . GLN A 1 114 ? 4.233 19.033 11.709 1.00 7.38 131 GLN A C 1
ATOM 829 O O . GLN A 1 114 ? 4.571 18.617 10.595 1.00 8.07 131 GLN A O 1
ATOM 835 N N . GLN A 1 115 ? 3.046 19.605 11.915 1.00 7.03 132 GLN A N 1
ATOM 836 C CA . GLN A 1 115 ? 1.990 19.601 10.911 1.00 8.16 132 GLN A CA 1
ATOM 837 C C . GLN A 1 115 ? 1.351 20.976 10.776 1.00 8.16 132 GLN A C 1
ATOM 838 O O . GLN A 1 115 ? 1.294 21.756 11.726 1.00 9.74 132 GLN A O 1
ATOM 844 N N . ALA A 1 116 ? 0.818 21.242 9.581 1.00 8.68 133 ALA A N 1
ATOM 845 C CA . ALA A 1 116 ? 0.226 22.547 9.304 1.00 9.23 133 ALA A CA 1
ATOM 846 C C . ALA A 1 116 ? -0.964 22.842 10.203 1.00 7.78 133 ALA A C 1
ATOM 847 O O . ALA A 1 116 ? -1.198 24.004 10.551 1.00 9.80 133 ALA A O 1
ATOM 849 N N . GLY A 1 117 ? -1.731 21.822 10.579 1.00 8.75 134 GLY A N 1
ATOM 850 C CA . GLY A 1 117 ? -2.885 22.045 11.423 1.00 10.43 134 GLY A CA 1
ATOM 851 C C . GLY A 1 117 ? -2.564 22.460 12.845 1.00 8.68 134 GLY A C 1
ATOM 852 O O . GLY A 1 117 ? -3.491 22.838 13.572 1.00 10.58 134 GLY A O 1
ATOM 853 N N . ARG A 1 118 ? -1.303 22.322 13.289 1.00 7.88 135 ARG A N 1
ATOM 854 C CA . ARG A 1 118 ? -0.882 22.836 14.597 1.00 7.48 135 ARG A CA 1
ATOM 855 C C . ARG A 1 118 ? 0.479 23.486 14.371 1.00 6.57 135 ARG A C 1
ATOM 856 O O . ARG A 1 118 ? 1.515 22.899 14.687 1.00 9.10 135 ARG A O 1
ATOM 864 N N . ASN A 1 119 ? 0.472 24.716 13.858 1.00 7.24 136 ASN A N 1
ATOM 865 C CA . ASN A 1 119 ? 1.707 25.395 13.467 1.00 7.38 136 ASN A CA 1
ATOM 866 C C . ASN A 1 119 ? 1.932 26.700 14.221 1.00 5.92 136 ASN A C 1
ATOM 867 O O . ASN A 1 119 ? 2.646 27.584 13.749 1.00 5.74 136 ASN A O 1
ATOM 872 N N . LEU A 1 120 ? 1.353 26.787 15.415 1.00 7.74 137 LEU A N 1
ATOM 873 C CA . LEU A 1 120 ? 1.740 27.634 16.530 1.00 7.51 137 LEU A CA 1
ATOM 874 C C . LEU A 1 120 ? 1.454 29.121 16.420 1.00 6.89 137 LEU A C 1
ATOM 875 O O . LEU A 1 120 ? 1.140 29.738 17.446 1.00 7.85 137 LEU A O 1
ATOM 880 N N . ILE A 1 121 ? 1.395 29.685 15.216 1.00 6.34 138 ILE A N 1
ATOM 881 C CA . ILE A 1 121 ? 1.424 31.145 15.100 1.00 6.80 138 ILE A CA 1
ATOM 882 C C . ILE A 1 121 ? 0.835 31.552 13.760 1.00 7.11 138 ILE A C 1
ATOM 883 O O . ILE A 1 121 ? 1.017 30.880 12.745 1.00 8.02 138 ILE A O 1
ATOM 888 N N . HIS A 1 122 ? 0.089 32.648 13.790 1.00 7.32 139 HIS A N 1
ATOM 889 C CA . HIS A 1 122 ? -0.402 33.323 12.610 1.00 7.71 139 HIS A CA 1
ATOM 890 C C . HIS A 1 122 ? 0.339 34.643 12.442 1.00 6.56 139 HIS A C 1
ATOM 891 O O . HIS A 1 122 ? 0.602 35.338 13.426 1.00 6.68 139 HIS A O 1
ATOM 898 N N . GLY A 1 123 ? 0.613 35.028 11.201 1.00 7.10 140 GLY A N 1
ATOM 899 C CA . GLY A 1 123 ? 1.120 36.359 10.927 1.00 8.26 140 GLY A CA 1
ATOM 900 C C . GLY A 1 123 ? 0.527 36.909 9.651 1.00 7.43 140 GLY A C 1
ATOM 901 O O . GLY A 1 123 ? 0.353 36.165 8.686 1.00 9.70 140 GLY A O 1
ATOM 902 N N . SER A 1 124 ? 0.237 38.209 9.624 1.00 7.96 141 SER A N 1
ATOM 903 C CA . SER A 1 124 ? -0.303 38.837 8.421 1.00 7.88 141 SER A CA 1
ATOM 904 C C . SER A 1 124 ? 0.576 38.573 7.206 1.00 9.03 141 SER A C 1
ATOM 905 O O . SER A 1 124 ? 1.806 38.615 7.282 1.00 8.37 141 SER A O 1
ATOM 908 N N . ASP A 1 125 ? -0.057 38.373 6.055 1.00 9.21 142 ASP A N 1
ATOM 909 C CA . ASP A 1 125 ? 0.694 38.076 4.841 1.00 11.00 142 ASP A CA 1
ATOM 910 C C . ASP A 1 125 ? 0.894 39.267 3.908 1.00 11.78 142 ASP A C 1
ATOM 911 O O . ASP A 1 125 ? 1.535 39.105 2.868 1.00 15.78 142 ASP A O 1
ATOM 916 N N . SER A 1 126 ? 0.395 40.449 4.252 1.00 9.64 143 SER A N 1
ATOM 917 C CA . SER A 1 126 ? 0.492 41.603 3.367 1.00 11.39 143 SER A CA 1
ATOM 918 C C . SER A 1 126 ? 0.176 42.856 4.171 1.00 12.08 143 SER A C 1
ATOM 919 O O . SER A 1 126 ? -0.349 42.785 5.285 1.00 11.44 143 SER A O 1
ATOM 922 N N . ALA A 1 127 ? 0.474 44.015 3.575 1.00 12.11 144 ALA A N 1
ATOM 923 C CA . ALA A 1 127 ? 0.104 45.276 4.207 1.00 10.69 144 ALA A CA 1
ATOM 924 C C . ALA A 1 127 ? -1.405 45.373 4.418 1.00 12.52 144 ALA A C 1
ATOM 925 O O . ALA A 1 127 ? -1.869 45.825 5.471 1.00 13.17 144 ALA A O 1
ATOM 927 N N . GLU A 1 128 ? -2.188 44.960 3.424 1.00 11.74 145 GLU A N 1
ATOM 928 C CA . GLU A 1 128 ? -3.636 45.032 3.549 1.00 14.01 145 GLU A CA 1
ATOM 929 C C . GLU A 1 128 ? -4.148 44.097 4.637 1.00 11.63 145 GLU A C 1
ATOM 930 O O . GLU A 1 128 ? -5.002 44.485 5.440 1.00 13.92 145 GLU A O 1
ATOM 936 N N . SER A 1 129 ? -3.614 42.874 4.714 1.00 12.39 146 SER A N 1
ATOM 937 C CA A SER A 1 129 ? -4.096 41.972 5.752 0.49 10.40 146 SER A CA 1
ATOM 938 C CA B SER A 1 129 ? -4.064 41.951 5.750 0.51 10.48 146 SER A CA 1
ATOM 939 C C . SER A 1 129 ? -3.661 42.439 7.134 1.00 9.49 146 SER A C 1
ATOM 940 O O . SER A 1 129 ? -4.418 42.283 8.099 1.00 9.37 146 SER A O 1
ATOM 945 N N . ALA A 1 130 ? -2.475 43.038 7.252 1.00 10.80 147 ALA A N 1
ATOM 946 C CA . ALA A 1 130 ? -2.041 43.542 8.550 1.00 11.31 147 ALA A CA 1
ATOM 947 C C . ALA A 1 130 ? -2.983 44.630 9.047 1.00 10.06 147 ALA A C 1
ATOM 948 O O . ALA A 1 130 ? -3.395 44.623 10.210 1.00 10.54 147 ALA A O 1
ATOM 950 N N . LYS A 1 131 ? -3.330 45.586 8.182 1.00 11.20 148 LYS A N 1
ATOM 951 C CA . LYS A 1 131 ? -4.210 46.670 8.610 1.00 11.93 148 LYS A CA 1
ATOM 952 C C . LYS A 1 131 ? -5.573 46.128 9.031 1.00 11.96 148 LYS A C 1
ATOM 953 O O . LYS A 1 131 ? -6.113 46.510 10.079 1.00 11.84 148 LYS A O 1
ATOM 959 N N . ARG A 1 132 ? -6.126 45.208 8.243 1.00 10.44 149 ARG A N 1
ATOM 960 C CA . ARG A 1 132 ? -7.441 44.653 8.547 1.00 11.16 149 ARG A CA 1
ATOM 961 C C . ARG A 1 132 ? -7.416 43.841 9.835 1.00 9.89 149 ARG A C 1
ATOM 962 O O . ARG A 1 132 ? -8.334 43.944 10.659 1.00 11.16 149 ARG A O 1
ATOM 970 N N . GLU A 1 133 ? -6.380 43.014 10.012 1.00 8.75 150 GLU A N 1
ATOM 971 C CA . GLU A 1 133 ? -6.305 42.121 11.168 1.00 8.56 150 GLU A CA 1
ATOM 972 C C . GLU A 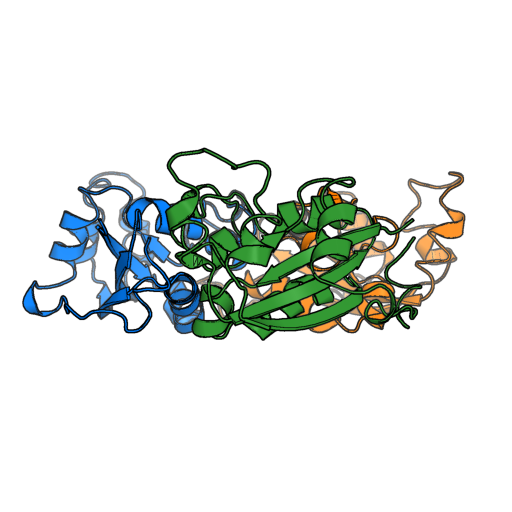1 133 ? -6.058 42.894 12.456 1.00 9.87 150 GLU A C 1
ATOM 973 O O . GLU A 1 133 ? -6.650 42.580 13.493 1.00 10.59 150 GLU A O 1
ATOM 979 N N . ILE A 1 134 ? -5.177 43.897 12.418 1.00 9.29 151 ILE A N 1
ATOM 980 C CA . ILE A 1 134 ? -4.949 44.717 13.602 1.00 10.81 151 ILE A CA 1
ATOM 981 C C . ILE A 1 134 ? -6.252 45.379 14.023 1.00 11.48 151 ILE A C 1
ATOM 982 O O . ILE A 1 134 ? -6.600 45.416 15.206 1.00 12.00 151 ILE A O 1
ATOM 987 N N . SER A 1 135 ? -7.004 45.893 13.056 1.00 8.83 152 SER A N 1
ATOM 988 C CA . SER A 1 135 ? -8.280 46.520 13.374 1.00 10.47 152 SER A CA 1
ATOM 989 C C . SER A 1 135 ? -9.309 45.518 13.887 1.00 11.60 152 SER A C 1
ATOM 990 O O . SER A 1 135 ? -10.133 45.869 14.731 1.00 11.37 152 SER A O 1
ATOM 993 N N . LEU A 1 136 ? -9.285 44.281 13.396 1.00 10.56 153 LEU A N 1
ATOM 994 C CA . LEU A 1 136 ? -10.253 43.290 13.856 1.00 8.95 153 LEU A CA 1
ATOM 995 C C . LEU A 1 136 ? -10.025 42.915 15.319 1.00 10.57 153 LEU A C 1
ATOM 996 O O . LEU A 1 136 ? -10.983 42.771 16.085 1.00 10.77 153 LEU A O 1
ATOM 1001 N N . TRP A 1 137 ? -8.770 42.706 15.711 1.00 9.55 154 TRP A N 1
ATOM 1002 C CA . TRP A 1 137 ? -8.455 42.165 17.025 1.00 8.09 154 TRP A CA 1
ATOM 1003 C C . TRP A 1 137 ? -8.160 43.225 18.078 1.00 10.68 154 TRP A C 1
ATOM 1004 O O . TRP A 1 137 ? -8.198 42.905 19.275 1.00 11.56 154 TRP A O 1
ATOM 1015 N N . PHE A 1 138 ? -7.887 44.470 17.672 1.00 9.51 155 PHE A N 1
ATOM 1016 C CA . PHE A 1 138 ? -7.563 45.548 18.593 1.00 9.96 155 PHE A CA 1
ATOM 1017 C C . PHE A 1 138 ? -8.377 46.798 18.273 1.00 10.34 155 PHE A C 1
ATOM 1018 O O . PHE A 1 138 ? -8.670 47.090 17.114 1.00 13.87 155 PHE A O 1
ATOM 1026 N N . LYS A 1 139 ? -8.719 47.543 19.308 1.00 10.48 156 LYS A N 1
ATOM 1027 C CA . LYS A 1 139 ? -9.233 48.886 19.129 1.00 11.43 156 LYS A CA 1
ATOM 1028 C C . LYS A 1 139 ? -8.062 49.844 18.984 1.00 9.68 156 LYS A C 1
ATOM 1029 O O . LYS A 1 139 ? -6.956 49.561 19.462 1.00 10.60 156 LYS A O 1
ATOM 1035 N N . PRO A 1 140 ? -8.269 51.002 18.350 1.00 12.18 157 PRO A N 1
ATOM 1036 C CA . PRO A 1 140 ? -7.139 51.929 18.205 1.00 13.61 157 PRO A CA 1
ATOM 1037 C C . PRO A 1 140 ? -6.521 52.336 19.533 1.00 13.30 157 PRO A C 1
ATOM 1038 O O . PRO A 1 140 ? -5.303 52.527 19.613 1.00 13.45 157 PRO A O 1
ATOM 1042 N N . GLU A 1 141 ? -7.324 52.441 20.587 1.00 13.54 158 GLU A N 1
ATOM 1043 C CA . GLU A 1 141 ? -6.839 52.823 21.905 1.00 15.78 158 GLU A CA 1
ATOM 1044 C C . GLU A 1 141 ? -5.924 51.777 22.522 1.00 13.52 158 GLU A C 1
ATOM 1045 O O . GLU A 1 141 ? -5.267 52.067 23.523 1.00 14.47 158 GLU A O 1
ATOM 1051 N N . GLU A 1 142 ? -5.876 50.576 21.960 1.00 10.31 159 GLU A N 1
ATOM 1052 C CA . GLU A 1 142 ? -5.044 49.507 22.489 1.00 9.80 159 GLU A CA 1
ATOM 1053 C C . GLU A 1 142 ? -3.668 49.475 21.847 1.00 9.10 159 GLU A C 1
ATOM 1054 O O . GLU A 1 142 ? -2.781 48.772 22.343 1.00 9.47 159 GLU A O 1
ATOM 1060 N N . ILE A 1 143 ? -3.464 50.251 20.792 1.00 10.00 160 ILE A N 1
ATOM 1061 C CA . ILE A 1 143 ? -2.181 50.311 20.102 1.00 9.75 160 ILE A CA 1
ATOM 1062 C C . ILE A 1 143 ? -1.347 51.406 20.760 1.00 11.19 160 ILE A C 1
ATOM 1063 O O . ILE A 1 143 ? -1.738 52.579 20.766 1.00 10.06 160 ILE A O 1
ATOM 1068 N N . GLN A 1 144 ? -0.189 51.026 21.289 1.00 8.55 161 GLN A N 1
ATOM 1069 C CA . GLN A 1 144 ? 0.650 51.890 22.110 1.00 8.50 161 GLN A CA 1
ATOM 1070 C C . GLN A 1 144 ? 1.831 52.401 21.298 1.00 9.02 161 GLN A C 1
ATOM 1071 O O . GLN A 1 144 ? 2.537 51.613 20.651 1.00 9.81 161 GLN A O 1
ATOM 1077 N N . SER A 1 145 ? 2.062 53.713 21.365 1.00 8.58 162 SER A N 1
ATOM 1078 C CA A SER A 1 145 ? 3.159 54.369 20.664 0.55 9.01 162 SER A CA 1
ATOM 1079 C CA B SER A 1 145 ? 3.165 54.354 20.666 0.45 9.75 162 SER A CA 1
ATOM 1080 C C . SER A 1 145 ? 4.194 54.812 21.686 1.00 9.16 162 SER A C 1
ATOM 1081 O O . SER A 1 145 ? 3.877 55.587 22.591 1.00 11.69 162 SER A O 1
ATOM 1086 N N . TYR A 1 146 ? 5.419 54.327 21.528 1.00 8.40 163 TYR A N 1
ATOM 1087 C CA . TYR A 1 146 ? 6.575 54.697 22.336 1.00 9.34 163 TYR A CA 1
ATOM 1088 C C . TYR A 1 146 ? 7.804 54.349 21.507 1.00 7.63 163 TYR A C 1
ATOM 1089 O O . TYR A 1 146 ? 7.714 53.610 20.528 1.00 10.23 163 TYR A O 1
ATOM 1098 N N . LYS A 1 147 ? 8.941 54.920 21.880 1.00 8.68 164 LYS A N 1
ATOM 1099 C CA . LYS A 1 147 ? 10.184 54.763 21.132 1.00 8.66 164 LYS A CA 1
ATOM 1100 C C . LYS A 1 147 ? 11.116 53.847 21.910 1.00 8.94 164 LYS A C 1
ATOM 1101 O O . LYS A 1 147 ? 11.317 54.041 23.113 1.00 10.62 164 LYS A O 1
ATOM 1107 N N . LEU A 1 148 ? 11.685 52.859 21.229 1.00 10.79 165 LEU A N 1
ATOM 1108 C CA . LEU A 1 148 ? 12.691 52.012 21.859 1.00 7.93 165 LEU A CA 1
ATOM 1109 C C . LEU A 1 148 ? 13.942 52.812 22.166 1.00 8.46 165 LEU A C 1
ATOM 1110 O O . LEU A 1 148 ? 14.482 53.517 21.307 1.00 9.22 165 LEU A O 1
ATOM 1115 N N . ALA A 1 149 ? 14.441 52.643 23.386 1.00 9.49 166 ALA A N 1
ATOM 1116 C CA . ALA A 1 149 ? 15.615 53.384 23.828 1.00 12.78 166 ALA A CA 1
ATOM 1117 C C . ALA A 1 149 ? 16.847 53.085 22.982 1.00 13.18 166 ALA A C 1
ATOM 1118 O O . ALA A 1 149 ? 17.705 53.959 22.823 1.00 12.48 166 ALA A O 1
ATOM 1120 N N . LEU A 1 150 ? 16.952 51.876 22.417 1.00 11.05 167 LEU A N 1
ATOM 1121 C CA . LEU A 1 150 ? 18.100 51.515 21.590 1.00 9.76 167 LEU A CA 1
ATOM 1122 C C . LEU A 1 150 ? 17.881 51.784 20.108 1.00 9.73 167 LEU A C 1
ATOM 1123 O O . LEU A 1 150 ? 18.643 51.279 19.283 1.00 9.30 167 LEU A O 1
ATOM 1128 N N . SER A 1 151 ? 16.903 52.625 19.770 1.00 10.51 168 SER A N 1
ATOM 1129 C CA A SER A 1 151 ? 16.588 52.898 18.371 0.48 11.24 168 SER A CA 1
ATOM 1130 C CA B SER A 1 151 ? 16.593 52.890 18.368 0.52 11.44 168 SER A CA 1
ATOM 1131 C C . SER A 1 151 ? 17.826 53.280 17.567 1.00 10.73 168 SER A C 1
ATOM 1132 O O . SER A 1 151 ? 17.980 52.860 16.415 1.00 10.73 168 SER A O 1
ATOM 1137 N N . ASP A 1 152 ? 18.716 54.081 18.153 1.00 10.44 169 ASP A N 1
ATOM 1138 C CA . ASP A 1 152 ? 19.882 54.557 17.417 1.00 14.07 169 ASP A CA 1
ATOM 1139 C C . ASP A 1 152 ? 20.804 53.421 16.995 1.00 11.03 169 ASP A C 1
ATOM 1140 O O . ASP A 1 152 ? 21.595 53.598 16.063 1.00 13.62 169 ASP A O 1
ATOM 1145 N N . TYR A 1 153 ? 20.747 52.279 17.681 1.00 10.66 170 TYR A N 1
ATOM 1146 C CA . TYR A 1 153 ? 21.587 51.125 17.384 1.00 10.02 170 TYR A CA 1
ATOM 1147 C C . TYR A 1 153 ? 20.834 50.015 16.662 1.00 9.26 170 TYR A C 1
ATOM 1148 O O . TYR A 1 153 ? 21.411 48.965 16.389 1.00 9.53 170 TYR A O 1
ATOM 1157 N N . ILE A 1 154 ? 19.576 50.242 16.306 1.00 10.88 171 ILE A N 1
ATOM 1158 C CA . ILE A 1 154 ? 18.769 49.276 15.574 1.00 10.25 171 ILE A CA 1
ATOM 1159 C C . ILE A 1 154 ? 18.496 49.749 14.151 1.00 12.84 171 ILE A C 1
ATOM 1160 O O . ILE A 1 154 ? 18.602 48.974 13.195 1.00 12.81 171 ILE A O 1
ATOM 1165 N N . PHE A 1 155 ? 18.182 51.030 13.992 1.00 12.39 172 PHE A N 1
ATOM 1166 C CA . PHE A 1 155 ? 17.806 51.609 12.711 1.00 12.74 172 PHE A CA 1
ATOM 1167 C C . PHE A 1 155 ? 18.947 52.437 12.141 1.00 15.76 172 PHE A C 1
ATOM 1168 O O . PHE A 1 155 ? 19.667 53.116 12.877 1.00 16.88 172 PHE A O 1
ATOM 1176 N N . GLU A 1 156 ? 19.099 52.371 10.823 1.00 21.18 173 GLU A N 1
ATOM 1177 C CA . GLU A 1 156 ? 20.023 53.213 10.074 1.00 25.91 173 GLU A CA 1
ATOM 1178 C C . GLU A 1 156 ? 19.755 54.678 10.276 1.00 30.24 173 GLU A C 1
ATOM 1179 O O . GLU A 1 156 ? 20.676 55.490 10.173 1.00 35.47 173 GLU A O 1
ATOM 1186 N N . HIS B 1 8 ? -0.483 9.150 11.110 1.00 33.71 25 HIS B N 1
ATOM 1187 C CA . HIS B 1 8 ? 0.649 8.271 10.848 1.00 27.98 25 HIS B CA 1
ATOM 1188 C C . HIS B 1 8 ? 1.955 8.895 11.330 1.00 25.74 25 HIS B C 1
ATOM 1189 O O . HIS B 1 8 ? 2.425 9.906 10.808 1.00 29.42 25 HIS B O 1
ATOM 1191 N N . VAL B 1 9 ? 2.536 8.277 12.339 1.00 21.05 26 VAL B N 1
ATOM 1192 C CA . VAL B 1 9 ? 3.874 8.620 12.784 1.00 15.91 26 VAL B CA 1
ATOM 1193 C C . VAL B 1 9 ? 4.800 7.490 12.377 1.00 16.45 26 VAL B C 1
ATOM 1194 O O . VAL B 1 9 ? 4.372 6.384 12.045 1.00 16.43 26 VAL B O 1
ATOM 1198 N N . GLU B 1 10 ? 6.085 7.782 12.392 1.00 12.45 27 GLU B N 1
ATOM 1199 C CA . GLU B 1 10 ? 7.115 6.771 12.214 1.00 11.37 27 GLU B CA 1
ATOM 1200 C C . GLU B 1 10 ? 8.183 6.958 13.280 1.00 9.33 27 GLU B C 1
ATOM 1201 O O . GLU B 1 10 ? 8.112 7.881 14.097 1.00 10.01 27 GLU B O 1
ATOM 1207 N N . GLN B 1 11 ? 9.162 6.051 13.279 1.00 10.63 28 GLN B N 1
ATOM 1208 C CA . GLN B 1 11 ? 10.253 6.043 14.242 1.00 8.66 28 GLN B CA 1
ATOM 1209 C C . GLN B 1 11 ? 11.579 6.006 13.504 1.00 10.02 28 GLN B C 1
ATOM 1210 O O . GLN B 1 11 ? 11.725 5.307 12.496 1.00 11.60 28 GLN B O 1
ATOM 1216 N N . THR B 1 12 ? 12.537 6.779 13.994 1.00 9.26 29 THR B N 1
ATOM 1217 C CA . THR B 1 12 ? 13.868 6.786 13.422 1.00 8.93 29 THR B CA 1
ATOM 1218 C C . THR B 1 12 ? 14.888 6.476 14.505 1.00 9.01 29 THR B C 1
ATOM 1219 O O . THR B 1 12 ? 14.636 6.686 15.696 1.00 8.31 29 THR B O 1
ATOM 1223 N N . TYR B 1 13 ? 16.032 5.946 14.069 1.00 8.49 30 TYR B N 1
ATOM 1224 C CA . TYR B 1 13 ? 17.162 5.690 14.951 1.00 7.54 30 TYR B CA 1
ATOM 1225 C C . TYR B 1 13 ? 18.108 6.884 14.895 1.00 8.22 30 TYR B C 1
ATOM 1226 O O . TYR B 1 13 ? 18.601 7.249 13.823 1.00 8.82 30 TYR B O 1
ATOM 1235 N N . LEU B 1 14 ? 18.344 7.492 16.044 1.00 8.19 31 LEU B N 1
ATOM 1236 C CA . LEU B 1 14 ? 19.305 8.575 16.187 1.00 8.44 31 LEU B CA 1
ATOM 1237 C C . LEU B 1 14 ? 20.338 8.176 17.230 1.00 7.78 31 LEU B C 1
ATOM 1238 O O . LEU B 1 14 ? 19.997 7.604 18.263 1.00 10.17 31 LEU B O 1
ATOM 1243 N N . MET B 1 15 ? 21.605 8.484 16.968 1.00 8.04 32 MET B N 1
ATOM 1244 C CA . MET B 1 15 ? 22.675 8.067 17.862 1.00 7.97 32 MET B CA 1
ATOM 1245 C C . MET B 1 15 ? 23.627 9.234 18.058 1.00 7.67 32 MET B C 1
ATOM 1246 O O . MET B 1 15 ? 24.199 9.743 17.093 1.00 9.19 32 MET B O 1
ATOM 1251 N N . ILE B 1 16 ? 23.801 9.656 19.302 1.00 6.66 33 ILE B N 1
ATOM 1252 C CA . ILE B 1 16 ? 24.814 10.661 19.611 1.00 6.79 33 ILE B CA 1
ATOM 1253 C C . ILE B 1 16 ? 26.166 9.962 19.616 1.00 6.63 33 ILE B C 1
ATOM 1254 O O . ILE B 1 16 ? 26.370 8.989 20.351 1.00 8.39 33 ILE B O 1
ATOM 1259 N N . LYS B 1 17 ? 27.087 10.465 18.797 1.00 6.98 34 LYS B N 1
ATOM 1260 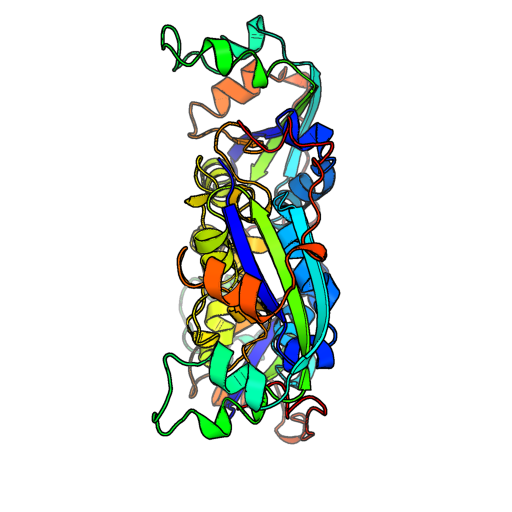C CA . LYS B 1 17 ? 28.417 9.890 18.621 1.00 6.97 34 LYS B CA 1
ATOM 1261 C C . LYS B 1 17 ? 29.313 10.308 19.780 1.00 7.98 34 LYS B C 1
ATOM 1262 O O . LYS B 1 17 ? 28.957 11.169 20.576 1.00 7.97 34 LYS B O 1
ATOM 1268 N N . PRO B 1 18 ? 30.497 9.697 19.911 1.00 8.53 35 PRO B N 1
ATOM 1269 C CA . PRO B 1 18 ? 31.349 9.995 21.079 1.00 7.28 35 PRO B CA 1
ATOM 1270 C C . PRO B 1 18 ? 31.705 11.463 21.223 1.00 7.95 35 PRO B C 1
ATOM 1271 O O . PRO B 1 18 ? 31.881 11.936 22.351 1.00 8.87 35 PRO B O 1
ATOM 1275 N N . ASP B 1 19 ? 31.810 12.205 20.120 1.00 7.36 36 ASP B N 1
ATOM 1276 C CA . ASP B 1 19 ? 32.051 13.644 20.221 1.00 9.02 36 ASP B CA 1
ATOM 1277 C C . ASP B 1 19 ? 30.885 14.374 20.876 1.00 8.39 36 ASP B C 1
ATOM 1278 O O . ASP B 1 19 ? 31.098 15.360 21.587 1.00 9.41 36 ASP B O 1
ATOM 1283 N N . GLY B 1 20 ? 29.644 13.937 20.630 1.00 8.23 37 GLY B N 1
ATOM 1284 C CA . GLY B 1 20 ? 28.522 14.545 21.324 1.00 8.70 37 GLY B CA 1
ATOM 1285 C C . GLY B 1 20 ? 28.550 14.266 22.817 1.00 7.74 37 GLY B C 1
ATOM 1286 O O . GLY B 1 20 ? 28.186 15.129 23.628 1.00 7.06 37 GLY B O 1
ATOM 1287 N N . ILE B 1 21 ? 28.960 13.049 23.199 1.00 7.74 38 ILE B N 1
ATOM 1288 C CA . ILE B 1 21 ? 29.104 12.714 24.614 1.00 7.87 38 ILE B CA 1
ATOM 1289 C C . ILE B 1 21 ? 30.219 13.540 25.232 1.00 7.76 38 ILE B C 1
ATOM 1290 O O . ILE B 1 21 ? 30.046 14.156 26.279 1.00 8.15 38 ILE B O 1
ATOM 1295 N N . GLN B 1 22 ? 31.388 13.552 24.597 1.00 8.33 39 GLN B N 1
ATOM 1296 C CA . GLN B 1 22 ? 32.560 14.163 25.215 1.00 8.22 39 GLN B CA 1
ATOM 1297 C C . GLN B 1 22 ? 32.478 15.683 25.251 1.00 8.06 39 GLN B C 1
ATOM 1298 O O . GLN B 1 22 ? 33.023 16.312 26.168 1.00 9.09 39 GLN B O 1
ATOM 1304 N N . ARG B 1 23 ? 31.816 16.294 24.270 1.00 8.90 40 ARG B N 1
ATOM 1305 C CA . ARG B 1 23 ? 31.592 17.735 24.282 1.00 9.73 40 ARG B CA 1
ATOM 1306 C C . ARG B 1 23 ? 30.437 18.111 25.193 1.00 7.53 40 ARG B C 1
ATOM 1307 O O . ARG B 1 23 ? 30.181 19.307 25.402 1.00 8.39 40 ARG B O 1
ATOM 1315 N N . GLN B 1 24 ? 29.749 17.117 25.743 1.00 7.77 41 GLN B N 1
ATOM 1316 C CA . GLN B 1 24 ? 28.715 17.300 26.764 1.00 8.12 41 GLN B CA 1
ATOM 1317 C C . GLN B 1 24 ? 27.544 18.148 26.267 1.00 8.73 41 GLN B C 1
ATOM 1318 O O . GLN B 1 24 ? 27.072 19.072 26.936 1.00 8.70 41 GLN B O 1
ATOM 1324 N N . VAL B 1 25 ? 27.051 17.790 25.082 1.00 8.16 42 VAL B N 1
ATOM 1325 C CA . VAL B 1 25 ? 25.908 18.442 24.454 1.00 6.65 42 VAL B CA 1
ATOM 1326 C C . VAL B 1 25 ? 24.735 17.472 24.295 1.00 5.51 42 VAL B C 1
ATOM 1327 O O . VAL B 1 25 ? 23.832 17.700 23.473 1.00 7.52 42 VAL B O 1
ATOM 1331 N N . VAL B 1 26 ? 24.717 16.395 25.087 1.00 6.73 43 VAL B N 1
ATOM 1332 C CA . VAL B 1 26 ? 23.648 15.403 24.965 1.00 7.10 43 VAL B CA 1
ATOM 1333 C C . VAL B 1 26 ? 22.291 16.040 25.217 1.00 8.08 43 VAL B C 1
ATOM 1334 O O . VAL B 1 26 ? 21.338 15.839 24.453 1.00 6.88 43 VAL B O 1
ATOM 1338 N N . GLY B 1 27 ? 22.177 16.797 26.305 1.00 7.06 44 GLY B N 1
ATOM 1339 C CA . GLY B 1 27 ? 20.892 17.383 26.628 1.00 7.35 44 GLY B CA 1
ATOM 1340 C C . GLY B 1 27 ? 20.428 18.364 25.576 1.00 7.20 44 GLY B C 1
ATOM 1341 O O . GLY B 1 27 ? 19.240 18.407 25.242 1.00 6.81 44 GLY B O 1
ATOM 1342 N N . GLU B 1 28 ? 21.353 19.162 25.032 1.00 8.30 45 GLU B N 1
ATOM 1343 C CA . GLU B 1 28 ? 20.961 20.107 23.992 1.00 8.09 45 GLU B CA 1
ATOM 1344 C C . GLU B 1 28 ? 20.434 19.387 22.764 1.00 6.03 45 GLU B C 1
ATOM 1345 O O . GLU B 1 28 ? 19.454 19.824 22.145 1.00 8.34 45 GLU B O 1
ATOM 1351 N N . ILE B 1 29 ? 21.075 18.285 22.388 1.00 6.04 46 ILE B N 1
ATOM 1352 C CA . ILE B 1 29 ? 20.612 17.543 21.225 1.00 7.40 46 ILE B CA 1
ATOM 1353 C C . ILE B 1 29 ? 19.208 17.009 21.482 1.00 6.58 46 ILE B C 1
ATOM 1354 O O . ILE B 1 29 ? 18.308 17.143 20.651 1.00 8.72 46 ILE B O 1
ATOM 1359 N N . ILE B 1 30 ? 19.006 16.383 22.640 1.00 6.87 47 ILE B N 1
ATOM 1360 C CA . ILE B 1 30 ? 17.701 15.821 22.955 1.00 5.93 47 ILE B CA 1
ATOM 1361 C C . ILE B 1 30 ? 16.647 16.919 22.940 1.00 5.53 47 ILE B C 1
ATOM 1362 O O . ILE B 1 30 ? 15.543 16.739 22.414 1.00 7.15 47 ILE B O 1
ATOM 1367 N N . SER B 1 31 ? 16.963 18.065 23.532 1.00 5.78 48 SER B N 1
ATOM 1368 C CA . SER B 1 31 ? 15.999 19.168 23.568 1.00 6.42 48 SER B CA 1
ATOM 1369 C C . SER B 1 31 ? 15.548 19.590 22.176 1.00 4.56 48 SER B C 1
ATOM 1370 O O . SER B 1 31 ? 14.405 20.012 22.009 1.00 7.72 48 SER B O 1
ATOM 1373 N N . ARG B 1 32 ? 16.430 19.530 21.174 1.00 6.57 49 ARG B N 1
ATOM 1374 C CA . ARG B 1 32 ? 16.027 19.958 19.839 1.00 7.02 49 ARG B CA 1
ATOM 1375 C C . ARG B 1 32 ? 14.911 19.088 19.294 1.00 7.53 49 ARG B C 1
ATOM 1376 O O . ARG B 1 32 ? 14.044 19.577 18.570 1.00 7.34 49 ARG B O 1
ATOM 1384 N N . PHE B 1 33 ? 14.959 17.780 19.582 1.00 7.28 50 PHE B N 1
ATOM 1385 C CA . PHE B 1 33 ? 13.920 16.859 19.123 1.00 7.34 50 PHE B CA 1
ATOM 1386 C C . PHE B 1 33 ? 12.664 16.958 19.982 1.00 6.76 50 PHE B C 1
ATOM 1387 O O . PHE B 1 33 ? 11.549 16.983 19.454 1.00 6.56 50 PHE B O 1
ATOM 1395 N N . GLU B 1 34 ? 12.829 17.069 21.297 1.00 7.18 51 GLU B N 1
ATOM 1396 C CA . GLU B 1 34 ? 11.681 17.280 22.162 1.00 7.46 51 GLU B CA 1
ATOM 1397 C C . GLU B 1 34 ? 10.932 18.541 21.780 1.00 7.61 51 GLU B C 1
ATOM 1398 O O . GLU B 1 34 ? 9.714 18.601 21.947 1.00 7.70 51 GLU B O 1
ATOM 1404 N N . LYS B 1 35 ? 11.648 19.563 21.299 1.00 6.93 52 LYS B N 1
ATOM 1405 C CA . LYS B 1 35 ? 11.025 20.855 21.037 1.00 8.06 52 LYS B CA 1
ATOM 1406 C C . LYS B 1 35 ? 9.935 20.763 19.981 1.00 6.40 52 LYS B C 1
ATOM 1407 O O . LYS B 1 35 ? 8.989 21.557 19.999 1.00 7.79 52 LYS B O 1
ATOM 1413 N N . ARG B 1 36 ? 10.031 19.798 19.072 1.00 6.44 53 ARG B N 1
ATOM 1414 C CA . ARG B 1 36 ? 9.030 19.616 18.028 1.00 7.01 53 ARG B CA 1
ATOM 1415 C C . ARG B 1 36 ? 7.933 18.649 18.442 1.00 6.71 53 ARG B C 1
ATOM 1416 O O . ARG B 1 36 ? 7.071 18.329 17.626 1.00 6.85 53 ARG B O 1
ATOM 1424 N N . GLY B 1 37 ? 7.942 18.189 19.686 1.00 6.73 54 GLY B N 1
ATOM 1425 C CA . GLY B 1 37 ? 6.970 17.209 20.118 1.00 7.12 54 GLY B CA 1
ATOM 1426 C C . GLY B 1 37 ? 7.256 15.802 19.658 1.00 7.72 54 GLY B C 1
ATOM 1427 O O . GLY B 1 37 ? 6.345 14.965 19.632 1.00 7.66 54 GLY B O 1
ATOM 1428 N N . TYR B 1 38 ? 8.494 15.504 19.291 1.00 7.06 55 TYR B N 1
ATOM 1429 C CA . TYR B 1 38 ? 8.858 14.121 19.022 1.00 6.41 55 TYR B CA 1
ATOM 1430 C C . TYR B 1 38 ? 8.943 13.364 20.341 1.00 7.37 55 TYR B C 1
ATOM 1431 O O . TYR B 1 38 ? 9.398 13.895 21.359 1.00 9.17 55 TYR B O 1
ATOM 1440 N N . ARG B 1 39 ? 8.508 12.114 20.318 1.00 6.44 56 ARG B N 1
ATOM 1441 C CA . ARG B 1 39 ? 8.444 11.276 21.506 1.00 8.06 56 ARG B CA 1
ATOM 1442 C C . ARG B 1 39 ? 9.692 10.411 21.598 1.00 8.57 56 ARG B C 1
ATOM 1443 O O . ARG B 1 39 ? 10.074 9.751 20.628 1.00 8.77 56 ARG B O 1
ATOM 1451 N N . ILE B 1 40 ? 10.321 10.410 22.770 1.00 6.50 57 ILE B N 1
ATOM 1452 C CA . ILE B 1 40 ? 11.405 9.477 23.060 1.00 8.58 57 ILE B CA 1
ATOM 1453 C C . ILE B 1 40 ? 10.771 8.100 23.233 1.00 7.27 57 ILE B C 1
ATOM 1454 O O . ILE B 1 40 ? 10.148 7.826 24.257 1.00 8.19 57 ILE B O 1
ATOM 1459 N N . ALA B 1 41 ? 10.955 7.227 22.249 1.00 9.78 58 ALA B N 1
ATOM 1460 C CA . ALA B 1 41 ? 10.467 5.860 22.343 1.00 9.64 58 ALA B CA 1
ATOM 1461 C C . ALA B 1 41 ? 11.509 4.893 22.898 1.00 9.95 58 ALA B C 1
ATOM 1462 O O . ALA B 1 41 ? 11.144 3.840 23.423 1.00 9.79 58 ALA B O 1
ATOM 1464 N N . ALA B 1 42 ? 12.794 5.211 22.790 1.00 8.58 59 ALA B N 1
ATOM 1465 C CA . ALA B 1 42 ? 13.820 4.347 23.354 1.00 9.56 59 ALA B CA 1
ATOM 1466 C C . ALA B 1 42 ? 15.057 5.196 23.573 1.00 9.12 59 ALA B C 1
ATOM 1467 O O . ALA B 1 42 ? 15.278 6.178 22.861 1.00 8.21 59 ALA B O 1
ATOM 1469 N N . MET B 1 43 ? 15.861 4.815 24.568 1.00 8.94 60 MET B N 1
ATOM 1470 C CA . MET B 1 43 ? 17.080 5.549 24.878 1.00 8.97 60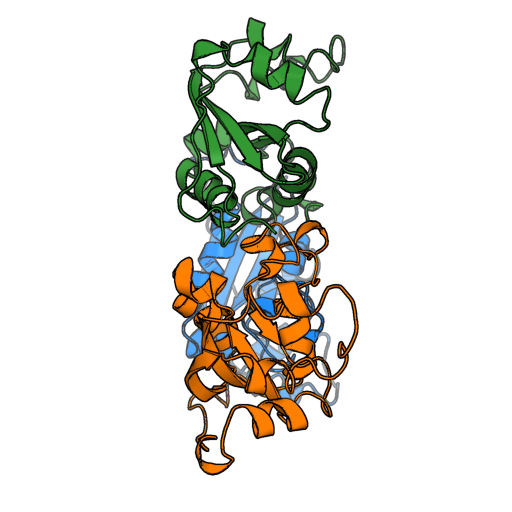 MET B CA 1
ATOM 1471 C C . MET B 1 43 ? 17.975 4.642 25.709 1.00 8.44 60 MET B C 1
ATOM 1472 O O . MET B 1 43 ? 17.517 4.010 26.669 1.00 9.95 60 MET B O 1
ATOM 1477 N N . LYS B 1 44 ? 19.256 4.596 25.355 1.00 9.01 61 LYS B N 1
ATOM 1478 C CA . LYS B 1 44 ? 20.210 3.725 26.027 1.00 10.84 61 LYS B CA 1
ATOM 1479 C C . LYS B 1 44 ? 21.614 4.251 25.794 1.00 8.50 61 LYS B C 1
ATOM 1480 O O . LYS B 1 44 ? 22.008 4.465 24.644 1.00 11.02 61 LYS B O 1
ATOM 1486 N N . LEU B 1 45 ? 22.364 4.460 26.874 1.00 7.34 62 LEU B N 1
ATOM 1487 C CA . LEU B 1 45 ? 23.788 4.731 26.766 1.00 7.33 62 LEU B CA 1
ATOM 1488 C C . LEU B 1 45 ? 24.549 3.412 26.706 1.00 8.81 62 LEU B C 1
ATOM 1489 O O . LEU B 1 45 ? 24.335 2.503 27.524 1.00 9.43 62 LEU B O 1
ATOM 1494 N N . THR B 1 46 ? 25.447 3.311 25.743 1.00 7.86 63 THR B N 1
ATOM 1495 C CA . THR B 1 46 ? 26.317 2.159 25.650 1.00 8.58 63 THR B CA 1
ATOM 1496 C C . THR B 1 46 ? 27.691 2.651 25.225 1.00 8.38 63 THR B C 1
ATOM 1497 O O . THR B 1 46 ? 27.907 3.841 25.008 1.00 10.21 63 THR B O 1
ATOM 1501 N N . ILE B 1 47 ? 28.636 1.732 25.145 1.00 9.23 64 ILE B N 1
ATOM 1502 C CA . ILE B 1 47 ? 29.921 1.981 24.500 1.00 9.00 64 ILE B CA 1
ATOM 1503 C C . ILE B 1 47 ? 29.937 1.141 23.229 1.00 10.16 64 ILE B C 1
ATOM 1504 O O . ILE B 1 47 ? 29.788 -0.090 23.274 1.00 10.30 64 ILE B O 1
ATOM 1509 N N . ALA B 1 48 ? 30.060 1.813 22.092 1.00 10.63 65 ALA B N 1
ATOM 1510 C CA . ALA B 1 48 ? 30.099 1.115 20.822 1.00 9.60 65 ALA B CA 1
ATOM 1511 C C . ALA B 1 48 ? 31.425 0.388 20.686 1.00 8.89 65 ALA B C 1
ATOM 1512 O O . ALA B 1 48 ? 32.480 0.927 21.025 1.00 9.91 65 ALA B O 1
ATOM 1514 N N . THR B 1 49 ? 31.362 -0.847 20.198 1.00 9.94 66 THR B N 1
ATOM 1515 C CA . THR B 1 49 ? 32.522 -1.691 19.987 1.00 11.23 66 THR B CA 1
ATOM 1516 C C . THR B 1 49 ? 32.669 -1.969 18.499 1.00 10.07 66 THR B C 1
ATOM 1517 O O . THR B 1 49 ? 31.698 -1.856 17.745 1.00 11.24 66 THR B O 1
ATOM 1521 N N . PRO B 1 50 ? 33.864 -2.377 18.047 1.00 13.55 67 PRO B N 1
ATOM 1522 C CA . PRO B 1 50 ? 34.050 -2.646 16.612 1.00 12.08 67 PRO B CA 1
ATOM 1523 C C . PRO B 1 50 ? 33.066 -3.638 16.018 1.00 12.32 67 PRO B C 1
ATOM 1524 O O . PRO B 1 50 ? 32.602 -3.416 14.901 1.00 14.36 67 PRO B O 1
ATOM 1528 N N . ALA B 1 51 ? 32.723 -4.720 16.718 1.00 12.46 68 ALA B N 1
ATOM 1529 C CA . ALA B 1 51 ? 31.837 -5.715 16.118 1.00 13.05 68 ALA B CA 1
ATOM 1530 C C . ALA B 1 51 ? 30.469 -5.126 15.774 1.00 14.01 68 ALA B C 1
ATOM 1531 O O . ALA B 1 51 ? 29.925 -5.378 14.692 1.00 15.42 68 ALA B O 1
ATOM 1533 N N . ILE B 1 52 ? 29.879 -4.360 16.691 1.00 11.14 69 ILE B N 1
ATOM 1534 C CA . ILE B 1 52 ? 28.573 -3.781 16.388 1.00 10.91 69 ILE B CA 1
ATOM 1535 C C . ILE B 1 52 ? 28.707 -2.648 15.380 1.00 11.10 69 ILE B C 1
ATOM 1536 O O . ILE B 1 52 ? 27.851 -2.484 14.515 1.00 12.67 69 ILE B O 1
ATOM 1541 N N . LEU B 1 53 ? 29.793 -1.881 15.441 1.00 9.85 70 LEU B N 1
ATOM 1542 C CA . LEU B 1 53 ? 29.989 -0.811 14.469 1.00 13.25 70 LEU B CA 1
ATOM 1543 C C . LEU B 1 53 ? 30.167 -1.353 13.057 1.00 12.44 70 LEU B C 1
ATOM 1544 O O . LEU B 1 53 ? 29.705 -0.728 12.098 1.00 15.13 70 LEU B O 1
ATOM 1549 N N . GLU B 1 54 ? 30.807 -2.518 12.905 1.00 16.97 71 GLU B N 1
ATOM 1550 C CA . GLU B 1 54 ? 30.933 -3.117 11.579 1.00 19.22 71 GLU B CA 1
ATOM 1551 C C . GLU B 1 54 ? 29.568 -3.469 10.999 1.00 17.41 71 GLU B C 1
ATOM 1552 O O . GLU B 1 54 ? 29.362 -3.371 9.784 1.00 19.60 71 GLU B O 1
ATOM 1558 N N . GLU B 1 55 ? 28.631 -3.913 11.842 1.00 18.30 72 GLU B N 1
ATOM 1559 C CA A GLU B 1 55 ? 27.271 -4.165 11.372 0.50 19.44 72 GLU B CA 1
ATOM 1560 C CA B GLU B 1 55 ? 27.273 -4.167 11.366 0.50 17.84 72 GLU B CA 1
ATOM 1561 C C . GLU B 1 55 ? 26.555 -2.863 11.032 1.00 18.39 72 GLU B C 1
ATOM 1562 O O . GLU B 1 55 ? 25.861 -2.771 10.015 1.00 18.36 72 GLU B O 1
ATOM 1573 N N . HIS B 1 56 ? 26.694 -1.849 11.889 1.00 15.10 73 HIS B N 1
ATOM 1574 C CA . HIS B 1 56 ? 26.030 -0.578 11.643 1.00 15.88 73 HIS B CA 1
ATOM 1575 C C . HIS B 1 56 ? 26.502 0.025 10.335 1.00 17.03 73 HIS B C 1
ATOM 1576 O O . HIS B 1 56 ? 25.689 0.477 9.521 1.00 17.48 73 HIS B O 1
ATOM 1583 N N . TYR B 1 57 ? 27.816 0.005 10.104 1.00 16.64 74 TYR B N 1
ATOM 1584 C CA . TYR B 1 57 ? 28.445 0.551 8.910 1.00 18.94 74 TYR B CA 1
ATOM 1585 C C . TYR B 1 57 ? 28.720 -0.528 7.875 1.00 19.56 74 TYR B C 1
ATOM 1586 O O . TYR B 1 57 ? 29.727 -0.470 7.166 1.00 20.58 74 TYR B O 1
ATOM 1595 N N . ALA B 1 58 ? 27.835 -1.522 7.781 1.00 20.72 75 ALA B N 1
ATOM 1596 C CA . ALA B 1 58 ? 28.033 -2.613 6.834 1.00 25.14 75 ALA B CA 1
ATOM 1597 C C . ALA B 1 58 ? 28.181 -2.093 5.413 1.00 27.12 75 ALA B C 1
ATOM 1598 O O . ALA B 1 58 ? 28.926 -2.670 4.611 1.00 29.15 75 ALA B O 1
ATOM 1600 N N . GLU B 1 59 ? 27.476 -1.015 5.078 1.00 27.72 76 GLU B N 1
ATOM 1601 C CA . GLU B 1 59 ? 27.533 -0.490 3.717 1.00 29.88 76 GLU B CA 1
ATOM 1602 C C . GLU B 1 59 ? 28.948 -0.080 3.325 1.00 30.57 76 GLU B C 1
ATOM 1603 O O . GLU B 1 59 ? 29.265 -0.036 2.127 1.00 31.52 76 GLU B O 1
ATOM 1609 N N . HIS B 1 60 ? 29.806 0.209 4.303 1.00 29.98 77 HIS B N 1
ATOM 1610 C CA . HIS B 1 60 ? 31.167 0.666 4.060 1.00 29.37 77 HIS B CA 1
ATOM 1611 C C . HIS B 1 60 ? 32.207 -0.432 4.208 1.00 29.69 77 HIS B C 1
ATOM 1612 O O . HIS B 1 60 ? 33.406 -0.131 4.213 1.00 28.75 77 HIS B O 1
ATOM 1619 N N . LYS B 1 61 ? 31.783 -1.691 4.320 1.00 31.87 78 LYS B N 1
ATOM 1620 C CA . LYS B 1 61 ? 32.723 -2.787 4.519 1.00 33.69 78 LYS B CA 1
ATOM 1621 C C . LYS B 1 61 ? 33.802 -2.769 3.445 1.00 32.98 78 LYS B C 1
ATOM 1622 O O . LYS B 1 61 ? 33.513 -2.637 2.252 1.00 34.33 78 LYS B O 1
ATOM 1628 N N . GLY B 1 62 ? 35.057 -2.883 3.879 1.00 33.19 79 GLY B N 1
ATOM 1629 C CA . GLY B 1 62 ? 36.176 -2.960 2.970 1.00 34.66 79 GLY B CA 1
ATOM 1630 C C . GLY B 1 62 ? 36.661 -1.636 2.431 1.00 36.18 79 GLY B C 1
ATOM 1631 O O . GLY B 1 62 ? 37.707 -1.600 1.766 1.00 37.38 79 GLY B O 1
ATOM 1632 N N . LYS B 1 63 ? 35.937 -0.552 2.670 1.00 35.71 80 LYS B N 1
ATOM 1633 C CA . LYS B 1 63 ? 36.379 0.746 2.192 1.00 34.54 80 LYS B CA 1
ATOM 1634 C C . LYS B 1 63 ? 37.549 1.238 3.040 1.00 35.37 80 LYS B C 1
ATOM 1635 O O . LYS B 1 63 ? 37.583 1.003 4.253 1.00 34.98 80 LYS B O 1
ATOM 1641 N N . PRO B 1 64 ? 38.523 1.921 2.438 1.00 36.41 81 PRO B N 1
ATOM 1642 C CA . PRO B 1 64 ? 39.720 2.305 3.203 1.00 36.38 81 PRO B CA 1
ATOM 1643 C C . PRO B 1 64 ? 39.448 3.252 4.366 1.00 34.40 81 PRO B C 1
ATOM 1644 O O . PRO B 1 64 ? 40.227 3.254 5.327 1.00 32.74 81 PRO B O 1
ATOM 1648 N N . PHE B 1 65 ? 38.381 4.058 4.319 1.00 33.01 82 PHE B N 1
ATOM 1649 C CA . PHE B 1 65 ? 38.084 4.954 5.435 1.00 30.43 82 PHE B CA 1
ATOM 1650 C C . PHE B 1 65 ? 37.475 4.231 6.629 1.00 28.72 82 PHE B C 1
ATOM 1651 O O . PHE B 1 65 ? 37.394 4.820 7.714 1.00 27.65 82 PHE B O 1
ATOM 1659 N N . LEU B 1 66 ? 37.050 2.981 6.458 1.00 26.34 83 LEU B N 1
ATOM 1660 C CA . LEU B 1 66 ? 36.290 2.317 7.513 1.00 24.63 83 LEU B CA 1
ATOM 1661 C C . LEU B 1 66 ? 37.079 2.154 8.801 1.00 24.35 83 LEU B C 1
ATOM 1662 O O . LEU B 1 66 ? 36.519 2.435 9.870 1.00 21.17 83 LEU B O 1
ATOM 1667 N N . PRO B 1 67 ? 38.338 1.698 8.796 1.00 24.73 84 PRO B N 1
ATOM 1668 C CA . PRO B 1 67 ? 39.018 1.481 10.088 1.00 27.24 84 PRO B CA 1
ATOM 1669 C C . PRO B 1 67 ? 39.117 2.730 10.954 1.00 24.96 84 PRO B C 1
ATOM 1670 O O . PRO B 1 67 ? 38.849 2.667 12.163 1.00 25.20 84 PRO B O 1
ATOM 1674 N N . GLY B 1 68 ? 39.484 3.874 10.371 1.00 24.73 85 GLY B N 1
ATOM 1675 C CA . GLY B 1 68 ? 39.533 5.105 11.144 1.00 22.24 85 GLY B CA 1
ATOM 1676 C C . GLY B 1 68 ? 38.169 5.564 11.614 1.00 21.16 85 GLY B C 1
ATOM 1677 O O . GLY B 1 68 ? 38.040 6.119 12.708 1.00 23.50 85 GLY B O 1
ATOM 1678 N N . LEU B 1 69 ? 37.137 5.336 10.804 1.00 20.30 86 LEU B N 1
ATOM 1679 C CA . LEU B 1 69 ? 35.772 5.630 11.228 1.00 19.63 86 LEU B CA 1
ATOM 1680 C C . LEU B 1 69 ? 35.399 4.812 12.451 1.00 20.97 86 LEU B C 1
ATOM 1681 O O . LEU B 1 69 ? 34.840 5.337 13.419 1.00 19.43 86 LEU B O 1
ATOM 1686 N N . ILE B 1 70 ? 35.724 3.517 12.433 1.00 22.64 87 ILE B N 1
ATOM 1687 C CA A ILE B 1 70 ? 35.377 2.659 13.560 0.75 21.19 87 ILE B CA 1
ATOM 1688 C CA B ILE B 1 70 ? 35.389 2.647 13.556 0.25 22.10 87 ILE B CA 1
ATOM 1689 C C . ILE B 1 70 ? 36.124 3.098 14.812 1.00 19.93 87 ILE B C 1
ATOM 1690 O O . ILE B 1 70 ? 35.561 3.104 15.910 1.00 19.66 87 ILE B O 1
ATOM 1699 N N . GLU B 1 71 ? 37.395 3.483 14.666 1.00 19.80 88 GLU B N 1
ATOM 1700 C CA . GLU B 1 71 ? 38.155 3.955 15.821 1.00 22.48 88 GLU B CA 1
ATOM 1701 C C . GLU B 1 71 ? 37.514 5.194 16.434 1.00 20.22 88 GLU B C 1
ATOM 1702 O O . GLU B 1 71 ? 37.373 5.285 17.660 1.00 18.17 88 GLU B O 1
ATOM 1708 N N . LYS B 1 72 ? 37.090 6.150 15.601 1.00 16.90 89 LYS B N 1
ATOM 1709 C CA A LYS B 1 72 ? 36.471 7.352 16.146 0.63 17.59 89 LYS B CA 1
ATOM 1710 C CA B LYS B 1 72 ? 36.455 7.358 16.118 0.37 17.65 89 LYS B CA 1
ATOM 1711 C C . LYS B 1 72 ? 35.130 7.053 16.798 1.00 15.70 89 LYS B C 1
ATOM 1712 O O . LYS B 1 72 ? 34.738 7.753 17.736 1.00 14.34 89 LYS B O 1
ATOM 1723 N N . MET B 1 73 ? 34.417 6.052 16.318 1.00 13.09 90 MET B N 1
ATOM 1724 C CA . MET B 1 73 ? 33.126 5.686 16.874 1.00 12.47 90 MET B CA 1
ATOM 1725 C C . MET B 1 73 ? 33.240 4.723 18.043 1.00 11.50 90 MET B C 1
ATOM 1726 O O . MET B 1 73 ? 32.222 4.408 18.660 1.00 11.69 90 MET B O 1
ATOM 1731 N N . THR B 1 74 ? 34.443 4.266 18.372 1.00 10.69 91 THR B N 1
ATOM 1732 C CA . THR B 1 74 ? 34.625 3.343 19.494 1.00 10.56 91 THR B CA 1
ATOM 1733 C C . THR B 1 74 ? 34.693 4.165 20.775 1.00 11.18 91 THR B C 1
ATOM 1734 O O . THR B 1 74 ? 35.732 4.727 21.123 1.00 14.63 91 THR B O 1
ATOM 1738 N N . GLY B 1 75 ? 33.577 4.241 21.477 1.00 10.28 92 GLY B N 1
ATOM 1739 C CA . GLY B 1 75 ? 33.455 5.086 22.633 1.00 10.25 92 GLY B CA 1
ATOM 1740 C C . GLY B 1 75 ? 32.003 5.159 23.036 1.00 9.01 92 GLY B C 1
ATOM 1741 O O . GLY B 1 75 ? 31.145 4.503 22.441 1.00 9.29 92 GLY B O 1
ATOM 1742 N N . PRO B 1 76 ? 31.697 5.973 24.045 1.00 8.98 93 PRO B N 1
ATOM 1743 C CA . PRO B 1 76 ? 30.304 6.096 24.484 1.00 9.04 93 PRO B CA 1
ATOM 1744 C C . PRO B 1 76 ? 29.445 6.684 23.374 1.00 9.22 93 PRO B C 1
ATOM 1745 O O . PRO B 1 76 ? 29.854 7.612 22.674 1.00 8.82 93 PRO B O 1
ATOM 1749 N N . VAL B 1 77 ? 28.234 6.143 23.241 1.00 8.01 94 VAL B N 1
ATOM 1750 C CA . VAL B 1 77 ? 27.219 6.658 22.333 1.00 7.59 94 VAL B CA 1
ATOM 1751 C C . VAL B 1 77 ? 25.879 6.599 23.057 1.00 7.63 94 VAL B C 1
ATOM 1752 O O . VAL B 1 77 ? 25.661 5.752 23.930 1.00 8.53 94 VAL B O 1
ATOM 1756 N N . LEU B 1 78 ? 24.963 7.502 22.686 1.00 6.62 95 LEU B N 1
ATOM 1757 C CA . LEU B 1 78 ? 23.591 7.466 23.182 1.00 7.61 95 LEU B CA 1
ATOM 1758 C C . LEU B 1 78 ? 22.709 6.994 22.032 1.00 7.83 95 LEU B C 1
ATOM 1759 O O . LEU B 1 78 ? 22.521 7.709 21.044 1.00 8.70 95 LEU B O 1
ATOM 1764 N N . CYS B 1 79 ? 22.183 5.784 22.168 1.00 7.26 96 CYS B N 1
ATOM 1765 C CA . CYS B 1 79 ? 21.228 5.224 21.227 1.00 8.83 96 CYS B CA 1
ATOM 1766 C C . CYS B 1 79 ? 19.844 5.778 21.545 1.00 7.22 96 CYS B C 1
ATOM 1767 O O . CYS B 1 79 ? 19.421 5.796 22.710 1.00 8.24 96 CYS B O 1
ATOM 1770 N N . MET B 1 80 ? 19.115 6.197 20.515 1.00 7.48 97 MET B N 1
ATOM 1771 C CA . MET B 1 80 ? 17.810 6.814 20.720 1.00 7.67 97 MET B CA 1
ATOM 1772 C C . MET B 1 80 ? 16.863 6.396 19.612 1.00 7.25 97 MET B C 1
ATOM 1773 O O . MET B 1 80 ? 17.280 6.207 18.470 1.00 9.06 97 MET B O 1
ATOM 1778 N N . VAL B 1 81 ? 15.580 6.280 19.951 1.00 7.34 98 VAL B N 1
ATOM 1779 C CA . VAL B 1 81 ? 14.512 6.202 18.964 1.00 8.45 98 VAL B CA 1
ATOM 1780 C C . VAL B 1 81 ? 13.541 7.335 19.243 1.00 7.67 98 VAL B C 1
ATOM 1781 O O . VAL B 1 81 ? 13.014 7.450 20.354 1.00 8.23 98 VAL B O 1
ATOM 1785 N N . PHE B 1 82 ? 13.284 8.145 18.229 1.00 8.91 99 PHE B N 1
ATOM 1786 C CA . PHE B 1 82 ? 12.303 9.210 18.303 1.00 8.96 99 PHE B CA 1
ATOM 1787 C C . PHE B 1 82 ? 11.169 8.939 17.329 1.00 7.43 99 PHE B C 1
ATOM 1788 O O . PHE B 1 82 ? 11.369 8.397 16.237 1.00 8.48 99 PHE B O 1
ATOM 1796 N N . GLU B 1 83 ? 9.972 9.336 17.742 1.00 7.70 100 GLU B N 1
ATOM 1797 C CA . GLU B 1 83 ? 8.749 9.096 16.991 1.00 9.13 100 GLU B CA 1
ATOM 1798 C C . GLU B 1 83 ? 8.087 10.422 16.640 1.00 8.57 100 GLU B C 1
ATOM 1799 O O . GLU B 1 83 ? 7.961 11.310 17.489 1.00 8.21 100 GLU B O 1
ATOM 1805 N N . GLY B 1 84 ? 7.605 10.523 15.407 1.00 9.15 101 GLY B N 1
ATOM 1806 C CA . GLY B 1 84 ? 6.889 11.705 14.980 1.00 9.93 101 GLY B CA 1
ATOM 1807 C C . GLY B 1 84 ? 6.471 11.572 13.537 1.00 8.65 101 GLY B C 1
ATOM 1808 O O . GLY B 1 84 ? 6.799 10.601 12.853 1.00 8.99 101 GLY B O 1
ATOM 1809 N N . VAL B 1 85 ? 5.701 12.565 13.091 1.00 7.96 102 VAL B N 1
ATOM 1810 C CA . VAL B 1 85 ? 5.308 12.621 11.692 1.00 8.51 102 VAL B CA 1
ATOM 1811 C C . VAL B 1 85 ? 6.551 12.822 10.841 1.00 7.11 102 VAL B C 1
ATOM 1812 O O . VAL B 1 85 ? 7.315 13.777 11.038 1.00 8.00 102 VAL B O 1
ATOM 1816 N N . ASP B 1 86 ? 6.736 11.955 9.850 1.00 8.74 103 ASP B N 1
ATOM 1817 C CA . ASP B 1 86 ? 7.815 12.127 8.881 1.00 10.61 103 ASP B CA 1
ATOM 1818 C C . ASP B 1 86 ? 9.179 12.217 9.575 1.00 8.67 103 ASP B C 1
ATOM 1819 O O . ASP B 1 86 ? 10.104 12.849 9.065 1.00 9.07 103 ASP B O 1
ATOM 1824 N N . VAL B 1 87 ? 9.346 11.565 10.733 1.00 8.76 104 VAL B N 1
ATOM 1825 C CA . VAL B 1 87 ? 10.496 11.889 11.581 1.00 7.71 104 VAL B CA 1
ATOM 1826 C C . VAL B 1 87 ? 11.807 11.410 10.970 1.00 7.93 104 VAL B C 1
ATOM 1827 O O . VAL B 1 87 ? 12.873 11.941 11.292 1.00 8.27 104 VAL B O 1
ATOM 1831 N N . ILE B 1 88 ? 11.779 10.375 10.133 1.00 7.93 105 ILE B N 1
ATOM 1832 C CA . ILE B 1 88 ? 13.031 9.925 9.521 1.00 8.10 105 ILE B CA 1
ATOM 1833 C C . ILE B 1 88 ? 13.635 11.039 8.674 1.00 9.40 105 ILE B C 1
ATOM 1834 O O . ILE B 1 88 ? 14.768 11.479 8.906 1.00 8.53 105 ILE B O 1
ATOM 1839 N N . ALA B 1 89 ? 12.857 11.559 7.722 1.00 8.82 106 ALA B N 1
ATOM 1840 C CA . ALA B 1 89 ? 13.346 12.640 6.868 1.00 10.16 106 ALA B CA 1
ATOM 1841 C C . ALA B 1 89 ? 13.547 13.930 7.659 1.00 9.65 106 ALA B C 1
ATOM 1842 O O . ALA B 1 89 ? 14.494 14.680 7.403 1.00 9.56 106 ALA B O 1
ATOM 1844 N N . GLN B 1 90 ? 12.664 14.215 8.616 1.00 7.93 107 GLN B N 1
ATOM 1845 C CA . GLN B 1 90 ? 12.786 15.460 9.365 1.00 5.78 107 GLN B CA 1
ATOM 1846 C C . GLN B 1 90 ? 14.034 15.474 10.242 1.00 6.71 107 GLN B C 1
ATOM 1847 O O . GLN B 1 90 ? 14.702 16.501 10.357 1.00 6.57 107 GLN B O 1
ATOM 1853 N N . ALA B 1 91 ? 14.355 14.357 10.888 1.00 7.75 108 ALA B N 1
ATOM 1854 C CA . ALA B 1 91 ? 15.559 14.319 11.709 1.00 8.93 108 ALA B CA 1
ATOM 1855 C C . ALA B 1 91 ? 16.799 14.514 10.854 1.00 7.84 108 ALA B C 1
ATOM 1856 O O . ALA B 1 91 ? 17.747 15.177 11.279 1.00 7.99 108 ALA B O 1
ATOM 1858 N N . ARG B 1 92 ? 16.812 13.938 9.643 1.00 8.10 109 ARG B N 1
ATOM 1859 C CA . ARG B 1 92 ? 17.937 14.155 8.731 1.00 8.75 109 ARG B CA 1
ATOM 1860 C C . ARG B 1 92 ? 18.069 15.631 8.372 1.00 8.79 109 ARG B C 1
ATOM 1861 O O . ARG B 1 92 ? 19.178 16.178 8.318 1.00 9.16 109 ARG B O 1
ATOM 1869 N N . LYS B 1 93 ? 16.941 16.292 8.137 1.00 7.30 110 LYS B N 1
ATOM 1870 C CA . LYS B 1 93 ? 16.961 17.717 7.834 1.00 7.52 110 LYS B CA 1
ATOM 1871 C C . LYS B 1 93 ? 17.468 18.531 9.018 1.00 7.57 110 LYS B C 1
ATOM 1872 O O . LYS B 1 93 ? 18.229 19.490 8.847 1.00 9.07 110 LYS B O 1
ATOM 1878 N N . MET B 1 94 ? 17.072 18.147 10.232 1.00 7.64 111 MET B N 1
ATOM 1879 C CA . MET B 1 94 ? 17.528 18.833 11.439 1.00 6.49 111 MET B CA 1
ATOM 1880 C C . MET B 1 94 ? 19.012 18.620 11.687 1.00 7.63 111 MET B C 1
ATOM 1881 O O . MET B 1 94 ? 19.681 19.499 12.235 1.00 8.35 111 MET B O 1
ATOM 1886 N N . MET B 1 95 ? 19.528 17.436 11.363 1.00 6.92 112 MET B N 1
ATOM 1887 C CA . MET B 1 95 ? 20.962 17.190 11.493 1.00 8.06 112 MET B CA 1
ATOM 1888 C C . MET B 1 95 ? 21.759 18.063 10.540 1.00 7.65 112 MET B C 1
ATOM 1889 O O . MET B 1 95 ? 22.823 18.587 10.899 1.00 8.45 112 MET B O 1
ATOM 1894 N N . GLY B 1 96 ? 21.270 18.213 9.316 1.00 8.47 113 GLY B N 1
ATOM 1895 C CA . GLY B 1 96 ? 22.012 18.894 8.278 1.00 9.50 113 GLY B CA 1
ATOM 1896 C C . GLY B 1 96 ? 22.993 17.982 7.570 1.00 8.92 113 GLY B C 1
ATOM 1897 O O . GLY B 1 96 ? 23.197 16.821 7.927 1.00 9.03 113 GLY B O 1
ATOM 1898 N N . SER B 1 97 ? 23.650 18.556 6.563 1.00 9.65 114 SER B N 1
ATOM 1899 C CA . SER B 1 97 ? 24.572 17.808 5.721 1.00 10.57 114 SER B CA 1
ATOM 1900 C C . SER B 1 97 ? 25.653 17.118 6.543 1.00 9.74 114 SER B C 1
ATOM 1901 O O . SER B 1 97 ? 26.085 17.614 7.586 1.00 9.03 114 SER B O 1
ATOM 1904 N N . THR B 1 98 ? 26.113 15.971 6.024 1.00 11.47 115 THR B N 1
ATOM 1905 C CA A THR B 1 98 ? 27.196 15.259 6.684 0.41 11.59 115 THR B CA 1
ATOM 1906 C CA B THR B 1 98 ? 27.227 15.238 6.618 0.59 11.87 115 THR B CA 1
ATOM 1907 C C . THR B 1 98 ? 28.418 16.153 6.850 1.00 9.76 115 THR B C 1
ATOM 1908 O O . THR B 1 98 ? 29.110 16.061 7.869 1.00 12.00 115 THR B O 1
ATOM 1915 N N . ARG B 1 99 ? 28.686 17.035 5.884 1.00 10.23 116 ARG B N 1
ATOM 1916 C CA . ARG B 1 99 ? 29.782 17.985 5.997 1.00 10.65 116 ARG B CA 1
ATOM 1917 C C . ARG B 1 99 ? 29.244 19.226 6.688 1.00 9.16 116 ARG B C 1
ATOM 1918 O O . ARG B 1 99 ? 28.425 19.950 6.094 1.00 8.58 116 ARG B O 1
ATOM 1926 N N . PRO B 1 100 ? 29.673 19.529 7.912 1.00 10.57 117 PRO B N 1
ATOM 1927 C CA . PRO B 1 100 ? 29.087 20.681 8.619 1.00 7.82 117 PRO B CA 1
ATOM 1928 C C . PRO B 1 100 ? 29.222 22.002 7.878 1.00 9.29 117 PRO B C 1
ATOM 1929 O O . PRO B 1 100 ? 28.349 22.869 8.022 1.00 8.28 117 PRO B O 1
ATOM 1933 N N . GLY B 1 101 ? 30.294 22.185 7.097 1.00 9.10 118 GLY B N 1
ATOM 1934 C CA . GLY B 1 101 ? 30.470 23.423 6.358 1.00 9.75 118 GLY B CA 1
ATOM 1935 C C . GLY B 1 101 ? 29.430 23.640 5.282 1.00 10.09 118 GLY B C 1
ATOM 1936 O O . GLY B 1 101 ? 29.255 24.772 4.828 1.00 11.93 118 GLY B O 1
ATOM 1937 N N . GLU B 1 102 ? 28.762 22.573 4.844 1.00 8.97 119 GLU B N 1
ATOM 1938 C CA . GLU B 1 102 ? 27.703 22.654 3.851 1.00 9.74 119 GLU B CA 1
ATOM 1939 C C . GLU B 1 102 ? 26.317 22.639 4.473 1.00 9.87 119 GLU B C 1
ATOM 1940 O O . GLU B 1 102 ? 25.336 22.897 3.768 1.00 11.21 119 GLU B O 1
ATOM 1946 N N . ALA B 1 103 ? 26.220 22.330 5.762 1.00 9.83 120 ALA B N 1
ATOM 1947 C CA . ALA B 1 103 ? 24.936 22.212 6.420 1.00 9.24 120 ALA B CA 1
ATOM 1948 C C . ALA B 1 103 ? 24.284 23.582 6.580 1.00 9.61 120 ALA B C 1
ATOM 1949 O O . ALA B 1 103 ? 24.954 24.610 6.732 1.00 11.05 120 ALA B O 1
ATOM 1951 N N . ALA B 1 104 ? 22.954 23.583 6.534 1.00 10.81 121 ALA B N 1
ATOM 1952 C CA . ALA B 1 104 ? 22.219 24.830 6.584 1.00 14.30 121 ALA B CA 1
ATOM 1953 C C . ALA B 1 104 ? 22.297 25.440 7.979 1.00 10.31 121 ALA B C 1
ATOM 1954 O O . ALA B 1 104 ? 22.303 24.726 8.984 1.00 11.28 121 ALA B O 1
ATOM 1956 N N . PRO B 1 105 ? 22.314 26.762 8.082 1.00 14.92 122 PRO B N 1
ATOM 1957 C CA . PRO B 1 105 ? 22.289 27.367 9.416 1.00 14.70 122 PRO B CA 1
ATOM 1958 C C . PRO B 1 105 ? 21.058 26.883 10.173 1.00 12.04 122 PRO B C 1
ATOM 1959 O O . PRO B 1 105 ? 19.988 26.686 9.594 1.00 14.44 122 PRO B O 1
ATOM 1963 N N . GLY B 1 106 ? 21.226 26.670 11.475 1.00 12.83 123 GLY B N 1
ATOM 1964 C CA . GLY B 1 106 ? 20.159 26.182 12.309 1.00 13.19 123 GLY B CA 1
ATOM 1965 C C . GLY B 1 106 ? 20.085 24.675 12.421 1.00 10.44 123 GLY B C 1
ATOM 1966 O O . GLY B 1 106 ? 19.278 24.170 13.201 1.00 13.69 123 GLY B O 1
ATOM 1967 N N . THR B 1 107 ? 20.879 23.945 11.650 1.00 8.92 124 THR B N 1
ATOM 1968 C CA . THR B 1 107 ? 20.962 22.503 11.807 1.00 8.09 124 THR B CA 1
ATOM 1969 C C . THR B 1 107 ? 22.005 22.165 12.866 1.00 6.77 124 THR B C 1
ATOM 1970 O O . THR B 1 107 ? 22.838 22.991 13.235 1.00 9.00 124 THR B O 1
ATOM 1974 N N . ILE B 1 108 ? 21.938 20.923 13.352 1.00 7.82 125 ILE B N 1
ATOM 1975 C CA . ILE B 1 108 ? 22.859 20.486 14.392 1.00 7.73 125 ILE B CA 1
ATOM 1976 C C . ILE B 1 108 ? 24.294 20.567 13.899 1.00 8.56 125 ILE B C 1
ATOM 1977 O O . ILE B 1 108 ? 25.167 21.098 14.583 1.00 7.72 125 ILE B O 1
ATOM 1982 N N . ARG B 1 109 ? 24.564 20.051 12.700 1.00 7.28 126 ARG B N 1
ATOM 1983 C CA . ARG B 1 109 ? 25.948 20.011 12.246 1.00 8.15 126 ARG B CA 1
ATOM 1984 C C . ARG B 1 109 ? 26.494 21.416 12.025 1.00 7.17 126 ARG B C 1
ATOM 1985 O O . ARG B 1 109 ? 27.646 21.692 12.349 1.00 8.30 126 ARG B O 1
ATOM 1993 N N . ALA B 1 110 ? 25.682 22.322 11.475 1.00 6.92 127 ALA B N 1
ATOM 1994 C CA . ALA B 1 110 ? 26.148 23.684 11.232 1.00 7.81 127 ALA B CA 1
ATOM 1995 C C . ALA B 1 110 ? 26.357 24.442 12.533 1.00 7.56 127 ALA B C 1
ATOM 1996 O O . ALA B 1 110 ? 27.233 25.310 12.618 1.00 9.89 127 ALA B O 1
ATOM 1998 N N . ASP B 1 111 ? 25.522 24.176 13.538 1.00 6.53 128 ASP B N 1
ATOM 1999 C CA . ASP B 1 111 ? 25.583 24.916 14.790 1.00 7.06 128 ASP B CA 1
ATOM 2000 C C . ASP B 1 111 ? 26.707 24.434 15.705 1.00 6.82 128 ASP B C 1
ATOM 2001 O O . ASP B 1 111 ? 27.221 25.222 16.514 1.00 7.69 128 ASP B O 1
ATOM 2006 N N . PHE B 1 112 ? 27.114 23.165 15.597 1.00 7.09 129 PHE B N 1
ATOM 2007 C CA . PHE B 1 112 ? 28.027 22.569 16.558 1.00 7.16 129 PHE B CA 1
ATOM 2008 C C . PHE B 1 112 ? 29.369 22.128 15.980 1.00 7.29 129 PHE B C 1
ATOM 2009 O O . PHE B 1 112 ? 30.284 21.869 16.764 1.00 7.04 129 PHE B O 1
ATOM 2017 N N . CYS B 1 113 ? 29.498 21.935 14.662 1.00 7.53 130 CYS B N 1
ATOM 2018 C CA . CYS B 1 113 ? 30.592 21.113 14.144 1.00 7.91 130 CYS B CA 1
ATOM 2019 C C . CYS B 1 113 ? 31.363 21.789 13.021 1.00 8.53 130 CYS B C 1
ATOM 2020 O O . CYS B 1 113 ? 30.959 22.815 12.478 1.00 7.28 130 CYS B O 1
ATOM 2023 N N . GLN B 1 114 ? 32.514 21.203 12.698 1.00 6.94 131 GLN B N 1
ATOM 2024 C CA . GLN B 1 114 ? 33.394 21.697 11.645 1.00 7.88 131 GLN B CA 1
ATOM 2025 C C . GLN B 1 114 ? 33.623 20.710 10.511 1.00 8.75 131 GLN B C 1
ATOM 2026 O O . GLN B 1 114 ? 33.677 21.135 9.349 1.00 9.84 131 GLN B O 1
ATOM 2032 N N . GLN B 1 115 ? 33.767 19.406 10.807 1.00 8.54 132 GLN B N 1
ATOM 2033 C CA . GLN B 1 115 ? 34.178 18.410 9.828 1.00 10.07 132 GLN B CA 1
ATOM 2034 C C . GLN B 1 115 ? 33.316 17.160 9.918 1.00 8.77 132 GLN B C 1
ATOM 2035 O O . GLN B 1 115 ? 32.837 16.788 10.989 1.00 9.97 132 GLN B O 1
ATOM 2041 N N . ALA B 1 116 ? 33.178 16.480 8.778 1.00 8.92 133 ALA B N 1
ATOM 2042 C CA . ALA B 1 116 ? 32.339 15.286 8.719 1.00 9.62 133 ALA B CA 1
ATOM 2043 C C . ALA B 1 116 ? 32.830 14.174 9.647 1.00 10.26 133 ALA B C 1
ATOM 2044 O O . ALA B 1 116 ? 32.019 13.383 10.150 1.00 10.90 133 ALA B O 1
ATOM 2046 N N . GLY B 1 117 ? 34.145 14.067 9.860 1.00 9.66 134 GLY B N 1
ATOM 2047 C CA . GLY B 1 117 ? 34.653 13.011 10.722 1.00 9.51 134 GLY B CA 1
ATOM 2048 C C . GLY B 1 117 ? 34.312 13.183 12.187 1.00 9.56 134 GLY B C 1
ATOM 2049 O O . GLY B 1 117 ? 34.497 12.238 12.961 1.00 11.43 134 GLY B O 1
ATOM 2050 N N . ARG B 1 118 ? 33.875 14.379 12.601 1.00 10.40 135 ARG B N 1
ATOM 2051 C CA . ARG B 1 118 ? 33.339 14.600 13.954 1.00 8.67 135 ARG B CA 1
ATOM 2052 C C . ARG B 1 118 ? 32.065 15.441 13.794 1.00 7.91 135 ARG B C 1
ATOM 2053 O O . ARG B 1 118 ? 32.072 16.655 14.018 1.00 9.42 135 ARG B O 1
ATOM 2061 N N . ASN B 1 119 ? 30.953 14.786 13.455 1.00 7.59 136 ASN B N 1
ATOM 2062 C CA . ASN B 1 119 ? 29.712 15.499 13.169 1.00 8.34 136 ASN B CA 1
ATOM 2063 C C . ASN B 1 119 ? 28.559 15.119 14.098 1.00 7.25 136 ASN B C 1
ATOM 2064 O O . ASN B 1 119 ? 27.386 15.248 13.738 1.00 8.36 136 ASN B O 1
ATOM 2069 N N . LEU B 1 120 ? 28.903 14.654 15.290 1.00 7.12 137 LEU B N 1
ATOM 2070 C CA . LEU B 1 120 ? 28.103 14.661 16.509 1.00 6.24 137 LEU B CA 1
ATOM 2071 C C . LEU B 1 120 ? 26.971 13.645 16.596 1.00 6.49 137 LEU B C 1
ATOM 2072 O O . LEU B 1 120 ? 26.687 13.141 17.693 1.00 7.78 137 LEU B O 1
ATOM 2077 N N . ILE B 1 121 ? 26.401 13.236 15.470 1.00 7.45 138 ILE B N 1
ATOM 2078 C CA . ILE B 1 121 ? 25.125 12.524 15.521 1.00 7.68 138 ILE B CA 1
ATOM 2079 C C . ILE B 1 121 ? 24.921 11.747 14.236 1.00 7.84 138 ILE B C 1
ATOM 2080 O O . ILE B 1 121 ? 25.305 12.187 13.155 1.00 9.32 138 ILE B O 1
ATOM 2085 N N . HIS B 1 122 ? 24.335 10.569 14.384 1.00 8.00 139 HIS B N 1
ATOM 2086 C CA . HIS B 1 122 ? 23.899 9.727 13.294 1.00 8.36 139 HIS B CA 1
ATOM 2087 C C . HIS B 1 122 ? 22.377 9.677 13.282 1.00 8.12 139 HIS B C 1
ATOM 2088 O O . HIS B 1 122 ? 21.742 9.625 14.341 1.00 7.88 139 HIS B O 1
ATOM 2095 N N . GLY B 1 123 ? 21.798 9.666 12.085 1.00 8.14 140 GLY B N 1
ATOM 2096 C CA . GLY B 1 123 ? 20.379 9.398 11.950 1.00 7.52 140 GLY B CA 1
ATOM 2097 C C . GLY B 1 123 ? 20.069 8.516 10.756 1.00 7.13 140 GLY B C 1
ATOM 2098 O O . GLY B 1 123 ? 20.704 8.633 9.704 1.00 8.69 140 GLY B O 1
ATOM 2099 N N . SER B 1 124 ? 19.070 7.646 10.895 1.00 8.39 141 SER B N 1
ATOM 2100 C CA . SER B 1 124 ? 18.682 6.756 9.808 1.00 8.91 141 SER B CA 1
ATOM 2101 C C . SER B 1 124 ? 18.320 7.554 8.567 1.00 11.93 141 SER B C 1
ATOM 2102 O O . SER B 1 124 ? 17.652 8.583 8.657 1.00 11.33 141 SER B O 1
ATOM 2105 N N . ASP B 1 125 ? 18.736 7.063 7.397 1.00 13.56 142 ASP B N 1
ATOM 2106 C CA . ASP B 1 125 ? 18.470 7.782 6.152 1.00 14.17 142 ASP B CA 1
ATOM 2107 C C . ASP B 1 125 ? 17.242 7.292 5.383 1.00 14.62 142 ASP B C 1
ATOM 2108 O O . ASP B 1 125 ? 16.916 7.870 4.341 1.00 16.32 142 ASP B O 1
ATOM 2113 N N . SER B 1 126 ? 16.546 6.266 5.865 1.00 12.79 143 SER B N 1
ATOM 2114 C CA . SER B 1 126 ? 15.415 5.712 5.138 1.00 15.33 143 SER B CA 1
ATOM 2115 C C . SER B 1 126 ? 14.619 4.835 6.090 1.00 12.74 143 SER B C 1
ATOM 2116 O O . SER B 1 126 ? 15.091 4.479 7.177 1.00 12.10 143 SER B O 1
ATOM 2119 N N . ALA B 1 127 ? 13.401 4.479 5.664 1.00 14.79 144 ALA B N 1
ATOM 2120 C CA . ALA B 1 127 ? 12.604 3.555 6.463 1.00 16.05 144 ALA B CA 1
ATOM 2121 C C . ALA B 1 127 ? 13.318 2.217 6.617 1.00 14.65 144 ALA B C 1
ATOM 2122 O O . ALA B 1 127 ? 13.312 1.617 7.700 1.00 15.26 144 ALA B O 1
ATOM 2124 N N . GLU B 1 128 ? 13.936 1.732 5.539 1.00 16.64 145 GLU B N 1
ATOM 2125 C CA . GLU B 1 128 ? 14.653 0.465 5.602 1.00 17.40 145 GLU B CA 1
ATOM 2126 C C . GLU B 1 128 ? 15.810 0.539 6.591 1.00 15.83 145 GLU B C 1
ATOM 2127 O O . GLU B 1 128 ? 16.010 -0.379 7.394 1.00 16.34 145 GLU B O 1
ATOM 2133 N N . SER B 1 129 ? 16.576 1.631 6.561 1.00 14.11 146 SER B N 1
ATOM 2134 C CA A SER B 1 129 ? 17.711 1.730 7.469 0.47 13.73 146 SER B CA 1
ATOM 2135 C CA B SER B 1 129 ? 17.713 1.760 7.467 0.53 14.97 146 SER B CA 1
ATOM 2136 C C . SER B 1 129 ? 17.254 1.939 8.906 1.00 13.40 146 SER B C 1
ATOM 2137 O O . SER B 1 129 ? 17.897 1.443 9.835 1.00 13.00 146 SER B O 1
ATOM 2142 N N . ALA B 1 130 ? 16.145 2.647 9.110 1.00 11.93 147 ALA B N 1
ATOM 2143 C CA . ALA B 1 130 ? 15.637 2.835 10.464 1.00 11.92 147 ALA B CA 1
ATOM 2144 C C . ALA B 1 130 ? 15.250 1.498 11.074 1.00 11.46 147 ALA B C 1
ATOM 2145 O O . ALA B 1 130 ? 15.599 1.204 12.219 1.00 12.56 147 ALA B O 1
ATOM 2147 N N . LYS B 1 131 ? 14.541 0.659 10.314 1.00 12.66 148 LYS B N 1
ATOM 2148 C CA . LYS B 1 131 ? 14.170 -0.659 10.825 1.00 14.03 148 LYS B CA 1
ATOM 2149 C C . LYS B 1 131 ? 15.413 -1.479 11.176 1.00 15.67 148 LYS B C 1
ATOM 2150 O O . LYS B 1 131 ? 15.494 -2.091 12.251 1.00 15.23 148 LYS B O 1
ATOM 2156 N N . ARG B 1 132 ? 16.407 -1.482 10.288 1.00 13.82 149 ARG B N 1
ATOM 2157 C CA . ARG B 1 132 ? 17.618 -2.270 10.512 1.00 13.98 149 ARG B CA 1
ATOM 2158 C C . ARG B 1 132 ? 18.415 -1.746 11.708 1.00 12.71 149 ARG B C 1
ATOM 2159 O O . ARG B 1 132 ? 18.927 -2.535 12.523 1.00 13.68 149 ARG B O 1
ATOM 2167 N N . GLU B 1 133 ? 18.531 -0.418 11.823 1.00 12.61 150 GLU B N 1
ATOM 2168 C CA . GLU B 1 133 ? 19.359 0.179 12.868 1.00 11.91 150 GLU B CA 1
ATOM 2169 C C . GLU B 1 133 ? 18.699 0.047 14.229 1.00 11.06 150 GLU B C 1
ATOM 2170 O O . GLU B 1 133 ? 19.374 -0.250 15.222 1.00 14.08 150 GLU B O 1
ATOM 2176 N N . ILE B 1 134 ? 17.379 0.244 14.293 1.00 12.05 151 ILE B N 1
ATOM 2177 C CA . ILE B 1 134 ? 16.663 0.052 15.552 1.00 13.79 151 ILE B CA 1
ATOM 2178 C C . ILE B 1 134 ? 16.835 -1.380 16.037 1.00 13.88 151 ILE B C 1
ATOM 2179 O O . ILE B 1 134 ? 17.118 -1.621 17.217 1.00 15.56 151 ILE B O 1
ATOM 2184 N N . SER B 1 135 ? 16.731 -2.348 15.123 1.00 14.01 152 SER B N 1
ATOM 2185 C CA . SER B 1 135 ? 16.889 -3.748 15.502 1.00 16.59 152 SER B CA 1
ATOM 2186 C C . SER B 1 135 ? 18.311 -4.035 15.963 1.00 15.06 152 SER B C 1
ATOM 2187 O O . SER B 1 135 ? 18.524 -4.860 16.862 1.00 18.89 152 SER B O 1
ATOM 2190 N N . LEU B 1 136 ? 19.297 -3.398 15.330 1.00 14.85 153 LEU B N 1
ATOM 2191 C CA . LEU B 1 136 ? 20.690 -3.659 15.678 1.00 15.05 153 LEU B CA 1
ATOM 2192 C C . LEU B 1 136 ? 21.012 -3.162 17.083 1.00 15.05 153 LEU B C 1
ATOM 2193 O O . LEU B 1 136 ? 21.658 -3.864 17.871 1.00 15.57 153 LEU B O 1
ATOM 2198 N N . TRP B 1 137 ? 20.582 -1.938 17.415 1.00 15.48 154 TRP B N 1
ATOM 2199 C CA . TRP B 1 137 ? 21.031 -1.315 18.649 1.00 12.92 154 TRP B CA 1
ATOM 2200 C C . TRP B 1 137 ? 20.105 -1.528 19.836 1.00 15.11 154 TRP B C 1
ATOM 2201 O O . TRP B 1 137 ? 20.533 -1.302 20.973 1.00 17.43 154 TRP B O 1
ATOM 2212 N N . PHE B 1 138 ? 18.857 -1.920 19.607 1.00 16.30 155 PHE B N 1
ATOM 2213 C CA . PHE B 1 138 ? 17.878 -2.108 20.661 1.00 16.39 155 PHE B CA 1
ATOM 2214 C C . PHE B 1 138 ? 17.232 -3.478 20.511 1.00 17.28 155 PHE B C 1
ATOM 2215 O O . PHE B 1 138 ? 17.075 -3.983 19.395 1.00 18.20 155 PHE B O 1
ATOM 2223 N N . LYS B 1 139 ? 16.854 -4.068 21.639 1.00 19.59 156 LYS B N 1
ATOM 2224 C CA . LYS B 1 139 ? 15.912 -5.168 21.575 1.00 23.99 156 LYS B CA 1
ATOM 2225 C C . LYS B 1 139 ? 14.519 -4.587 21.341 1.00 22.77 156 LYS B C 1
ATOM 2226 O O . LYS B 1 139 ? 14.244 -3.450 21.729 1.00 21.95 156 LYS B O 1
ATOM 2232 N N . PRO B 1 140 ? 13.618 -5.326 20.702 1.00 24.31 157 PRO B N 1
ATOM 2233 C CA . PRO B 1 140 ? 12.270 -4.775 20.511 1.00 25.03 157 PRO B CA 1
ATOM 2234 C C . PRO B 1 140 ? 11.626 -4.388 21.825 1.00 27.06 157 PRO B C 1
ATOM 2235 O O . PRO B 1 140 ? 10.834 -3.441 21.866 1.00 29.00 157 PRO B O 1
ATOM 2239 N N . GLU B 1 141 ? 12.001 -5.072 22.909 1.00 26.93 158 GLU B N 1
ATOM 2240 C CA . GLU B 1 141 ? 11.4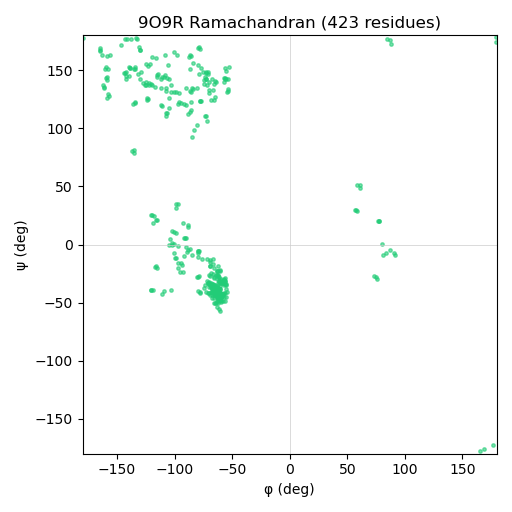34 -4.811 24.223 1.00 28.91 158 GLU B CA 1
ATOM 2241 C C . GLU B 1 141 ? 11.820 -3.444 24.763 1.00 27.82 158 GLU B C 1
ATOM 2242 O O . GLU B 1 141 ? 11.122 -2.904 25.629 1.00 29.32 158 GLU B O 1
ATOM 2244 N N . GLU B 1 142 ? 12.945 -2.903 24.307 1.00 22.30 159 GLU B N 1
ATOM 2245 C CA . GLU B 1 142 ? 13.445 -1.626 24.787 1.00 22.39 159 GLU B CA 1
ATOM 2246 C C . GLU B 1 142 ? 12.734 -0.439 24.157 1.00 18.02 159 GLU B C 1
ATOM 2247 O O . GLU B 1 142 ? 12.957 0.685 24.608 1.00 15.71 159 GLU B O 1
ATOM 2253 N N . ILE B 1 143 ? 11.874 -0.664 23.166 1.00 17.91 160 ILE B N 1
ATOM 2254 C CA . ILE B 1 143 ? 11.033 0.378 22.587 1.00 17.66 160 ILE B CA 1
ATOM 2255 C C . ILE B 1 143 ? 9.768 0.476 23.432 1.00 17.46 160 ILE B C 1
ATOM 2256 O O . ILE B 1 143 ? 9.040 -0.508 23.586 1.00 18.46 160 ILE B O 1
ATOM 2261 N N . GLN B 1 144 ? 9.496 1.663 23.963 1.00 14.25 161 GLN B N 1
ATOM 2262 C CA . GLN B 1 144 ? 8.437 1.866 24.943 1.00 13.33 161 GLN B CA 1
ATOM 2263 C C . GLN B 1 144 ? 7.224 2.506 24.283 1.00 12.16 161 GLN B C 1
ATOM 2264 O O . GLN B 1 144 ? 7.357 3.452 23.502 1.00 14.15 161 GLN B O 1
ATOM 2270 N N . SER B 1 145 ? 6.040 2.014 24.638 1.00 13.24 162 SER B N 1
ATOM 2271 C CA A SER B 1 145 ? 4.788 2.526 24.100 0.31 14.54 162 SER B CA 1
ATOM 2272 C CA B SER B 1 145 ? 4.776 2.510 24.105 0.69 13.90 162 SER B CA 1
ATOM 2273 C C . SER B 1 145 ? 4.107 3.391 25.152 1.00 13.77 162 SER B C 1
ATOM 2274 O O . SER B 1 145 ? 3.778 2.915 26.241 1.00 16.51 162 SER B O 1
ATOM 2279 N N . TYR B 1 146 ? 3.903 4.655 24.820 1.00 9.82 163 TYR B N 1
ATOM 2280 C CA . TYR B 1 146 ? 3.133 5.587 25.639 1.00 10.38 163 TYR B CA 1
ATOM 2281 C C . TYR B 1 146 ? 2.773 6.770 24.750 1.00 10.87 163 TYR B C 1
ATOM 2282 O O . TYR B 1 146 ? 3.364 6.968 23.688 1.00 13.30 163 TYR B O 1
ATOM 2291 N N . LYS B 1 147 ? 1.794 7.553 25.189 1.00 10.92 164 LYS B N 1
ATOM 2292 C CA . LYS B 1 147 ? 1.262 8.656 24.399 1.00 10.57 164 LYS B CA 1
ATOM 2293 C C . LYS B 1 147 ? 1.614 9.988 25.047 1.00 11.86 164 LYS B C 1
ATOM 2294 O O . LYS B 1 147 ? 1.461 10.151 26.259 1.00 13.06 164 LYS B O 1
ATOM 2300 N N . LEU B 1 148 ? 2.071 10.938 24.237 1.00 11.80 165 LEU B N 1
ATOM 2301 C CA . LEU B 1 148 ? 2.342 12.275 24.743 1.00 10.82 165 LEU B CA 1
ATOM 2302 C C . LEU B 1 148 ? 1.038 12.980 25.093 1.00 10.60 165 LEU B C 1
ATOM 2303 O O . LEU B 1 148 ? 0.116 13.043 24.277 1.00 10.55 165 LEU B O 1
ATOM 2308 N N . ALA B 1 149 ? 0.987 13.547 26.302 1.00 11.80 166 ALA B N 1
ATOM 2309 C CA . ALA B 1 149 ? -0.214 14.223 26.773 1.00 12.40 166 ALA B CA 1
ATOM 2310 C C . ALA B 1 149 ? -0.570 15.448 25.938 1.00 11.99 166 ALA B C 1
ATOM 2311 O O . ALA B 1 149 ? -1.744 15.837 25.892 1.00 13.72 166 ALA B O 1
ATOM 2313 N N . LEU B 1 150 ? 0.408 16.077 25.286 1.00 11.58 167 LEU B N 1
ATOM 2314 C CA . LEU B 1 150 ? 0.147 17.247 24.451 1.00 11.97 167 LEU B CA 1
ATOM 2315 C C . LEU B 1 150 ? -0.197 16.881 23.007 1.00 10.89 167 LEU B C 1
ATOM 2316 O O . LEU B 1 150 ? -0.222 17.771 22.156 1.00 10.12 167 LEU B O 1
ATOM 2321 N N . SER B 1 151 ? -0.524 15.606 22.745 1.00 11.53 168 SER B N 1
ATOM 2322 C CA A SER B 1 151 ? -0.772 15.146 21.381 0.40 12.25 168 SER B CA 1
ATOM 2323 C CA B SER B 1 151 ? -0.778 15.144 21.380 0.60 11.82 168 SER B CA 1
ATOM 2324 C C . SER B 1 151 ? -1.805 16.003 20.657 1.00 11.29 168 SER B C 1
ATOM 2325 O O . SER B 1 151 ? -1.648 16.292 19.462 1.00 10.75 168 SER B O 1
ATOM 2330 N N . ASP B 1 152 ? -2.873 16.404 21.353 1.00 11.95 169 ASP B N 1
ATOM 2331 C CA . ASP B 1 152 ? -3.941 17.161 20.703 1.00 14.23 169 ASP B CA 1
ATOM 2332 C C . ASP B 1 152 ? -3.453 18.497 20.153 1.00 12.52 169 ASP B C 1
ATOM 2333 O O . ASP B 1 152 ? -4.087 19.052 19.250 1.00 14.08 169 ASP B O 1
ATOM 2338 N N . TYR B 1 153 ? -2.358 19.032 20.681 1.00 10.93 170 TYR B N 1
ATOM 2339 C CA . TYR B 1 153 ? -1.813 20.307 20.245 1.00 9.15 170 TYR B CA 1
ATOM 2340 C C . TYR B 1 153 ? -0.569 20.162 19.388 1.00 8.79 170 TYR B C 1
ATOM 2341 O O . TYR B 1 153 ? -0.021 21.167 18.950 1.00 9.75 170 TYR B O 1
ATOM 2350 N N . ILE B 1 154 ? -0.118 18.942 19.132 1.00 10.10 171 ILE B N 1
ATOM 2351 C CA . ILE B 1 154 ? 1.000 18.691 18.231 1.00 10.82 171 ILE B CA 1
ATOM 2352 C C . ILE B 1 154 ? 0.524 18.178 16.880 1.00 11.19 171 ILE B C 1
ATOM 2353 O O . ILE B 1 154 ? 1.063 18.547 15.836 1.00 12.75 171 ILE B O 1
ATOM 2358 N N . PHE B 1 155 ? -0.488 17.320 16.886 1.00 12.51 172 PHE B N 1
ATOM 2359 C CA . PHE B 1 155 ? -0.930 16.617 15.692 1.00 13.76 172 PHE B CA 1
ATOM 2360 C C . PHE B 1 155 ? -2.268 17.166 15.225 1.00 16.84 172 PHE B C 1
ATOM 2361 O O . PHE B 1 155 ? -3.108 17.563 16.037 1.00 18.44 172 PHE B O 1
ATOM 2369 N N . GLU B 1 156 ? -2.459 17.181 13.903 1.00 22.83 173 GLU B N 1
ATOM 2370 C CA . GLU B 1 156 ? -3.728 17.595 13.295 1.00 27.76 173 GLU B CA 1
ATOM 2371 C C . GLU B 1 156 ? -4.850 16.651 13.695 1.00 31.24 173 GLU B C 1
ATOM 2372 O O . GLU B 1 156 ? -6.027 17.003 13.592 1.00 33.57 173 GLU B O 1
ATOM 2379 N N . HIS C 1 8 ? 43.641 21.218 8.698 1.00 35.47 25 HIS C N 1
ATOM 2380 C CA . HIS C 1 8 ? 44.251 22.522 8.466 1.00 31.19 25 HIS C CA 1
ATOM 2381 C C . HIS C 1 8 ? 43.279 23.637 8.828 1.00 26.33 25 HIS C C 1
ATOM 2382 O O . HIS C 1 8 ? 42.228 23.799 8.209 1.00 29.35 25 HIS C O 1
ATOM 2384 N N . VAL C 1 9 ? 43.647 24.421 9.830 1.00 15.97 26 VAL C N 1
ATOM 2385 C CA . VAL C 1 9 ? 42.827 25.512 10.284 1.00 13.48 26 VAL C CA 1
ATOM 2386 C C . VAL C 1 9 ? 43.359 26.822 9.717 1.00 14.09 26 VAL C C 1
ATOM 2387 O O . VAL C 1 9 ? 44.477 26.906 9.207 1.00 16.52 26 VAL C O 1
ATOM 2391 N N . GLU C 1 10 ? 42.534 27.860 9.804 1.00 10.66 27 GLU C N 1
ATOM 2392 C CA . GLU C 1 10 ? 42.920 29.216 9.467 1.00 10.18 27 GLU C CA 1
ATOM 2393 C C . GLU C 1 10 ? 42.328 30.142 10.522 1.00 7.29 27 GLU C C 1
ATOM 2394 O O . GLU C 1 10 ? 41.621 29.700 11.430 1.00 8.71 27 GLU C O 1
ATOM 2400 N N . GLN C 1 11 ? 42.630 31.433 10.405 1.00 7.96 28 GLN C N 1
ATOM 2401 C CA . GLN C 1 11 ? 42.176 32.464 11.330 1.00 8.08 28 GLN C CA 1
ATOM 2402 C C . GLN C 1 11 ? 41.440 33.565 10.585 1.00 7.36 28 GLN C C 1
ATOM 2403 O O . GLN C 1 11 ? 41.855 33.992 9.501 1.00 8.55 28 GLN C O 1
ATOM 2409 N N . THR C 1 12 ? 40.355 34.041 11.187 1.00 6.92 29 THR C N 1
ATOM 2410 C CA . THR C 1 12 ? 39.587 35.140 10.632 1.00 6.70 29 THR C CA 1
ATOM 2411 C C . THR C 1 12 ? 39.495 36.275 11.637 1.00 7.35 29 THR C C 1
ATOM 2412 O O . THR C 1 12 ? 39.561 36.048 12.845 1.00 7.87 29 THR C O 1
ATOM 2416 N N . TYR C 1 13 ? 39.319 37.497 11.129 1.00 7.91 30 TYR C N 1
ATOM 2417 C CA . TYR C 1 13 ? 39.074 38.673 11.960 1.00 7.22 30 TYR C CA 1
ATOM 2418 C C . TYR C 1 13 ? 37.576 38.927 12.041 1.00 8.20 30 TYR C C 1
ATOM 2419 O O . TYR C 1 13 ? 36.902 39.066 11.018 1.00 8.28 30 TYR C O 1
ATOM 2428 N N . LEU C 1 14 ? 37.057 38.954 13.255 1.00 6.93 31 LEU C N 1
ATOM 2429 C CA . LEU C 1 14 ? 35.659 39.247 13.520 1.00 8.03 31 LEU C CA 1
ATOM 2430 C C . LEU C 1 14 ? 35.617 40.412 14.498 1.00 6.19 31 LEU C C 1
ATOM 2431 O O . LEU C 1 14 ? 36.371 40.449 15.468 1.00 8.30 31 LEU C O 1
ATOM 2436 N N . MET C 1 15 ? 34.725 41.360 14.263 1.00 7.37 32 MET C N 1
ATOM 2437 C CA . MET C 1 15 ? 34.663 42.553 15.094 1.00 7.83 32 MET C CA 1
ATOM 2438 C C . MET C 1 15 ? 33.208 42.822 15.430 1.00 6.52 32 MET C C 1
ATOM 2439 O O . MET C 1 15 ? 32.388 42.998 14.525 1.00 8.98 32 MET C O 1
ATOM 2444 N N . ILE C 1 16 ? 32.901 42.884 16.722 1.00 7.01 33 ILE C N 1
ATOM 2445 C CA . ILE C 1 16 ? 31.566 43.287 17.157 1.00 7.34 33 ILE C CA 1
ATOM 2446 C C . ILE C 1 16 ? 31.492 44.803 17.040 1.00 7.03 33 ILE C C 1
ATOM 2447 O O . ILE C 1 16 ? 32.319 45.519 17.617 1.00 8.40 33 ILE C O 1
ATOM 2452 N N . LYS C 1 17 ? 30.515 45.291 16.273 1.00 7.20 34 LYS C N 1
ATOM 2453 C CA . LYS C 1 17 ? 30.332 46.711 16.012 1.00 6.02 34 LYS C CA 1
ATOM 2454 C C . LYS C 1 17 ? 29.669 47.385 17.214 1.00 6.86 34 LYS C C 1
ATOM 2455 O O . LYS C 1 17 ? 29.174 46.728 18.137 1.00 7.22 34 LYS C O 1
ATOM 2461 N N . PRO C 1 18 ? 29.642 48.716 17.243 1.00 6.86 35 PRO C N 1
ATOM 2462 C CA . PRO C 1 18 ? 29.107 49.390 18.440 1.00 6.05 35 PRO C CA 1
ATOM 2463 C C . PRO C 1 18 ? 27.699 48.980 18.792 1.00 8.00 35 PRO C C 1
ATOM 2464 O O . PRO C 1 18 ? 27.349 48.994 19.976 1.00 7.84 35 PRO C O 1
ATOM 2468 N N . ASP C 1 19 ? 26.872 48.638 17.805 1.00 6.89 36 ASP C N 1
ATOM 2469 C CA . ASP C 1 19 ? 25.523 48.170 18.111 1.00 6.83 36 ASP C CA 1
ATOM 2470 C C . ASP C 1 19 ? 25.527 46.854 18.893 1.00 7.81 36 ASP C C 1
ATOM 2471 O O . ASP C 1 19 ? 24.680 46.646 19.773 1.00 8.36 36 ASP C O 1
ATOM 2476 N N . GLY C 1 20 ? 26.451 45.949 18.592 1.00 9.01 37 GLY C N 1
ATOM 2477 C CA . GLY C 1 20 ? 26.541 44.731 19.379 1.00 7.25 37 GLY C CA 1
ATOM 2478 C C . GLY C 1 20 ? 26.955 45.008 20.812 1.00 6.37 37 GLY C C 1
ATOM 2479 O O . GLY C 1 20 ? 26.492 44.336 21.744 1.00 7.79 37 GLY C O 1
ATOM 2480 N N . ILE C 1 21 ? 27.857 45.971 21.007 1.00 6.43 38 ILE C N 1
ATOM 2481 C CA . ILE C 1 21 ? 28.249 46.359 22.358 1.00 8.31 38 ILE C CA 1
ATOM 2482 C C . ILE C 1 21 ? 27.069 46.961 23.104 1.00 6.75 38 ILE C C 1
ATOM 2483 O O . ILE C 1 21 ? 26.766 46.580 24.239 1.00 7.77 38 ILE C O 1
ATOM 2488 N N . GLN C 1 22 ? 26.399 47.934 22.480 1.00 7.72 39 GLN C N 1
ATOM 2489 C CA . GLN C 1 22 ? 25.354 48.697 23.162 1.00 8.56 39 GLN C CA 1
ATOM 2490 C C . GLN C 1 22 ? 24.105 47.870 23.416 1.00 8.39 39 GLN C C 1
ATOM 2491 O O . GLN C 1 22 ? 23.395 48.110 24.406 1.00 9.02 39 GLN C O 1
ATOM 2497 N N . ARG C 1 23 ? 23.788 46.930 22.523 1.00 6.66 40 ARG C N 1
ATOM 2498 C CA . ARG C 1 23 ? 22.661 46.026 22.732 1.00 6.27 40 ARG C CA 1
ATOM 2499 C C . ARG C 1 23 ? 23.025 44.896 23.679 1.00 7.61 40 ARG C C 1
ATOM 2500 O O . ARG C 1 23 ? 22.156 44.115 24.067 1.00 8.44 40 ARG C O 1
ATOM 2508 N N . GLN C 1 24 ? 24.295 44.818 24.075 1.00 7.22 41 GLN C N 1
ATOM 2509 C CA . GLN C 1 24 ? 24.763 43.925 25.120 1.00 7.22 41 GLN C CA 1
ATOM 2510 C C . GLN C 1 24 ? 24.514 42.467 24.752 1.00 6.60 41 GLN C C 1
ATOM 2511 O O . GLN C 1 24 ? 24.011 41.675 25.547 1.00 8.26 41 GLN C O 1
ATOM 2517 N N . VAL C 1 25 ? 24.958 42.102 23.551 1.00 6.84 42 VAL C N 1
ATOM 2518 C CA . VAL C 1 25 ? 24.873 40.754 23.009 1.00 6.28 42 VAL C CA 1
ATOM 2519 C C . VAL C 1 25 ? 26.258 40.183 22.718 1.00 6.73 42 VAL C C 1
ATOM 2520 O O . VAL C 1 25 ? 26.389 39.226 21.964 1.00 7.30 42 VAL C O 1
ATOM 2524 N N . VAL C 1 26 ? 27.297 40.769 23.311 1.00 6.01 43 VAL C N 1
ATOM 2525 C CA . VAL C 1 26 ? 28.658 40.290 23.074 1.00 6.60 43 VAL C CA 1
ATOM 2526 C C . VAL C 1 26 ? 28.777 38.814 23.424 1.00 6.82 43 VAL C C 1
ATOM 2527 O O . VAL C 1 26 ? 29.367 38.011 22.676 1.00 7.37 43 VAL C O 1
ATOM 2531 N N . GLY C 1 27 ? 28.287 38.439 24.604 1.00 6.31 44 GLY C N 1
ATOM 2532 C CA . GLY C 1 27 ? 28.437 37.053 25.024 1.00 6.00 44 GLY C CA 1
ATOM 2533 C C . GLY C 1 27 ? 27.720 36.094 24.099 1.00 5.82 44 GLY C C 1
ATOM 2534 O O . GLY C 1 27 ? 28.234 35.017 23.787 1.00 7.44 44 GLY C O 1
ATOM 2535 N N . GLU C 1 28 ? 26.509 36.460 23.668 1.00 7.44 45 GLU C N 1
ATOM 2536 C CA . GLU C 1 28 ? 25.774 35.591 22.765 1.00 6.38 45 GLU C CA 1
ATOM 2537 C C . GLU C 1 28 ? 26.522 35.410 21.449 1.00 5.73 45 GLU C C 1
ATOM 2538 O O . GLU C 1 28 ? 26.530 34.311 20.879 1.00 7.56 45 GLU C O 1
ATOM 2544 N N . ILE C 1 29 ? 27.121 36.483 20.923 1.00 5.68 46 ILE C N 1
ATOM 2545 C CA . ILE C 1 29 ? 27.881 36.364 19.680 1.00 6.20 46 ILE C CA 1
ATOM 2546 C C . ILE C 1 29 ? 29.065 35.422 19.866 1.00 6.45 46 ILE C C 1
ATOM 2547 O O . ILE C 1 29 ? 29.292 34.506 19.059 1.00 7.29 46 ILE C O 1
ATOM 2552 N N . ILE C 1 30 ? 29.836 35.629 20.938 1.00 6.59 47 ILE C N 1
ATOM 2553 C CA . ILE C 1 30 ? 30.988 34.771 21.203 1.00 5.98 47 ILE C CA 1
ATOM 2554 C C . ILE C 1 30 ? 30.557 33.315 21.335 1.00 6.26 47 ILE C C 1
ATOM 2555 O O . ILE C 1 30 ? 31.202 32.414 20.789 1.00 6.42 47 ILE C O 1
ATOM 2560 N N . SER C 1 31 ? 29.439 33.064 22.032 1.00 5.99 48 SER C N 1
ATOM 2561 C CA . SER C 1 31 ? 28.977 31.692 22.221 1.00 6.02 48 SER C CA 1
ATOM 2562 C C . SER C 1 31 ? 28.666 31.007 20.897 1.00 6.77 48 SER C C 1
ATOM 2563 O O . SER C 1 31 ? 28.838 29.788 20.778 1.00 8.03 48 SER C O 1
ATOM 2566 N N . ARG C 1 32 ? 28.179 31.742 19.900 1.00 6.50 49 ARG C N 1
ATOM 2567 C CA . ARG C 1 32 ? 27.864 31.083 18.635 1.00 7.17 49 ARG C CA 1
ATOM 2568 C C . ARG C 1 32 ? 29.119 30.502 17.991 1.00 7.79 49 ARG C C 1
ATOM 2569 O O . ARG C 1 32 ? 29.070 29.445 17.356 1.00 8.48 49 ARG C O 1
ATOM 2577 N N . PHE C 1 33 ? 30.246 31.200 18.106 1.00 7.36 50 PHE C N 1
ATOM 2578 C CA . PHE C 1 33 ? 31.473 30.695 17.500 1.00 6.58 50 PHE C CA 1
ATOM 2579 C C . PHE C 1 33 ? 32.121 29.618 18.364 1.00 6.98 50 PHE C C 1
ATOM 2580 O O . PHE C 1 33 ? 32.609 28.617 17.839 1.00 7.92 50 PHE C O 1
ATOM 2588 N N . GLU C 1 34 ? 32.119 29.797 19.682 1.00 7.50 51 GLU C N 1
ATOM 2589 C CA . GLU C 1 34 ? 32.603 28.756 20.577 1.00 7.53 51 GLU C CA 1
ATOM 2590 C C . GLU C 1 34 ? 31.832 27.464 20.374 1.00 5.80 51 GLU C C 1
ATOM 2591 O O . GLU C 1 34 ? 32.393 26.370 20.539 1.00 7.69 51 GLU C O 1
ATOM 2597 N N . LYS C 1 35 ? 30.546 27.564 20.025 1.00 7.50 52 LYS C N 1
ATOM 2598 C CA . LYS C 1 35 ? 29.712 26.375 19.941 1.00 8.30 52 LYS C CA 1
ATOM 2599 C C . LYS C 1 35 ? 30.201 25.406 18.881 1.00 7.36 52 LYS C C 1
ATOM 2600 O O . LYS C 1 35 ? 29.951 24.209 18.988 1.00 8.51 52 LYS C O 1
ATOM 2606 N N . ARG C 1 36 ? 30.895 25.899 17.859 1.00 6.87 53 ARG C N 1
ATOM 2607 C CA . ARG C 1 36 ? 31.435 25.054 16.801 1.00 7.05 53 ARG C CA 1
ATOM 2608 C C . ARG C 1 36 ? 32.849 24.574 17.096 1.00 6.76 53 ARG C C 1
ATOM 2609 O O . ARG C 1 36 ? 33.468 23.924 16.243 1.00 8.19 53 ARG C O 1
ATOM 2617 N N . GLY C 1 37 ? 33.365 24.876 18.281 1.00 5.93 54 GLY C N 1
ATOM 2618 C CA . GLY C 1 37 ? 34.732 24.542 18.586 1.00 8.89 54 GLY C CA 1
ATOM 2619 C C . GLY C 1 37 ? 35.728 25.464 17.945 1.00 9.24 54 GLY C C 1
ATOM 2620 O O . GLY C 1 37 ? 36.887 25.083 17.803 1.00 8.25 54 GLY C O 1
ATOM 2621 N N . TYR C 1 38 ? 35.316 26.662 17.537 1.00 6.51 55 TYR C N 1
ATOM 2622 C CA . TYR C 1 38 ? 36.283 27.647 17.092 1.00 7.45 55 TYR C CA 1
ATOM 2623 C C . TYR C 1 38 ? 37.042 28.197 18.294 1.00 6.38 55 TYR C C 1
ATOM 2624 O O . TYR C 1 38 ? 36.479 28.398 19.376 1.00 8.63 55 TYR C O 1
ATOM 2633 N N . ARG C 1 39 ? 38.327 28.447 18.101 1.00 7.34 56 ARG C N 1
ATOM 2634 C CA . ARG C 1 39 ? 39.216 28.832 19.184 1.00 7.39 56 ARG C CA 1
ATOM 2635 C C . ARG C 1 39 ? 39.435 30.335 19.167 1.00 7.31 56 ARG C C 1
ATOM 2636 O O . ARG C 1 39 ? 39.729 30.915 18.119 1.00 7.91 56 ARG C O 1
ATOM 2644 N N . ILE C 1 40 ? 39.284 30.966 20.331 1.00 7.97 57 ILE C N 1
ATOM 2645 C CA . ILE C 1 40 ? 39.586 32.387 20.475 1.00 6.86 57 ILE C CA 1
ATOM 2646 C C . ILE C 1 40 ? 41.103 32.549 20.478 1.00 8.06 57 ILE C C 1
ATOM 2647 O O . ILE C 1 40 ? 41.779 32.132 21.423 1.00 8.36 57 ILE C O 1
ATOM 2652 N N . ALA C 1 41 ? 41.642 33.138 19.418 1.00 7.25 58 ALA C N 1
ATOM 2653 C CA . ALA C 1 41 ? 43.076 33.385 19.315 1.00 9.21 58 ALA C CA 1
ATOM 2654 C C . ALA C 1 41 ? 43.459 34.785 19.761 1.00 7.09 58 ALA C C 1
ATOM 2655 O O . ALA C 1 41 ? 44.622 35.017 20.098 1.00 8.91 58 ALA C O 1
ATOM 2657 N N . ALA C 1 42 ? 42.531 35.737 19.724 1.00 6.31 59 ALA C N 1
ATOM 2658 C CA . ALA C 1 42 ? 42.818 37.090 20.171 1.00 7.62 59 ALA C CA 1
ATOM 2659 C C . ALA C 1 42 ? 41.498 37.780 20.482 1.00 5.77 59 ALA C C 1
ATOM 2660 O O . ALA C 1 42 ? 40.467 37.465 19.885 1.00 7.55 59 ALA C O 1
ATOM 2662 N N . MET C 1 43 ? 41.542 38.747 21.399 1.00 8.39 60 MET C N 1
ATOM 2663 C CA . MET C 1 43 ? 40.338 39.496 21.744 1.00 7.70 60 MET C CA 1
ATOM 2664 C C . MET C 1 43 ? 40.785 40.771 22.446 1.00 7.25 60 MET C C 1
ATOM 2665 O O . MET C 1 43 ? 41.685 40.738 23.294 1.00 9.39 60 MET C O 1
ATOM 2670 N N . LYS C 1 44 ? 40.152 41.888 22.095 1.00 7.14 61 LYS C N 1
ATOM 2671 C CA . LYS C 1 44 ? 40.507 43.200 22.630 1.00 10.71 61 LYS C CA 1
ATOM 2672 C C . LYS C 1 44 ? 39.302 44.109 22.480 1.00 8.64 61 LYS C C 1
ATOM 2673 O O . LYS C 1 44 ? 38.751 44.210 21.387 1.00 9.96 61 LYS C O 1
ATOM 2679 N N . LEU C 1 45 ? 38.908 44.785 23.559 1.00 8.14 62 LEU C N 1
ATOM 2680 C CA . LEU C 1 45 ? 37.940 45.863 23.461 1.00 7.49 62 LEU C CA 1
ATOM 2681 C C . LEU C 1 45 ? 38.705 47.162 23.226 1.00 8.80 62 LEU C C 1
ATOM 2682 O O . LEU C 1 45 ? 39.687 47.441 23.914 1.00 9.97 62 LEU C O 1
ATOM 2687 N N . THR C 1 46 ? 38.236 47.963 22.280 1.00 8.56 63 THR C N 1
ATOM 2688 C CA . THR C 1 46 ? 38.842 49.255 22.012 1.00 10.01 63 THR C CA 1
ATOM 2689 C C . THR C 1 46 ? 37.730 50.199 21.585 1.00 10.31 63 THR C C 1
ATOM 2690 O O . THR C 1 46 ? 36.578 49.798 21.426 1.00 10.64 63 THR C O 1
ATOM 2694 N N . ILE C 1 47 ? 38.063 51.474 21.462 1.00 9.83 64 ILE C N 1
ATOM 2695 C CA . ILE C 1 47 ? 37.197 52.434 20.790 1.00 11.05 64 ILE C CA 1
ATOM 2696 C C . ILE C 1 47 ? 37.818 52.721 19.436 1.00 10.68 64 ILE C C 1
ATOM 2697 O O . ILE C 1 47 ? 38.951 53.200 19.352 1.00 11.11 64 ILE C O 1
ATOM 2702 N N . ALA C 1 48 ? 37.098 52.393 18.376 1.00 9.66 65 ALA C N 1
ATOM 2703 C CA . ALA C 1 48 ? 37.650 52.513 17.038 1.00 10.58 65 ALA C CA 1
ATOM 2704 C C . ALA C 1 48 ? 37.786 53.983 16.689 1.00 11.74 65 ALA C C 1
ATOM 2705 O O . ALA C 1 48 ? 36.926 54.797 17.031 1.00 13.21 65 ALA C O 1
ATOM 2707 N N . THR C 1 49 ? 38.881 54.322 16.030 1.00 11.92 66 THR C N 1
ATOM 2708 C CA . THR C 1 49 ? 39.153 55.670 15.587 1.00 13.69 66 THR C CA 1
ATOM 2709 C C . THR C 1 49 ? 38.953 55.780 14.082 1.00 13.18 66 THR C C 1
ATOM 2710 O O . THR C 1 49 ? 39.061 54.786 13.355 1.00 12.78 66 THR C O 1
ATOM 2714 N N . PRO C 1 50 ? 38.647 56.974 13.584 1.00 15.44 67 PRO C N 1
ATOM 2715 C CA . PRO C 1 50 ? 38.596 57.150 12.127 1.00 17.60 67 PRO C CA 1
ATOM 2716 C C . PRO C 1 50 ? 39.880 56.749 11.435 1.00 17.30 67 PRO C C 1
ATOM 2717 O O . PRO C 1 50 ? 39.827 56.223 10.320 1.00 19.98 67 PRO C O 1
ATOM 2721 N N . ALA C 1 51 ? 41.036 56.961 12.064 1.00 15.74 68 ALA C N 1
ATOM 2722 C CA . ALA C 1 51 ? 42.294 56.626 11.405 1.00 17.83 68 ALA C CA 1
ATOM 2723 C C . ALA C 1 51 ? 42.397 55.131 11.130 1.00 18.30 68 ALA C C 1
ATOM 2724 O O . ALA C 1 51 ? 42.829 54.720 10.049 1.00 21.24 68 ALA C O 1
ATOM 2726 N N . ILE C 1 52 ? 42.027 54.297 12.101 1.00 15.71 69 ILE C N 1
ATOM 2727 C CA . ILE C 1 52 ? 42.087 52.857 11.877 1.00 12.99 69 ILE C CA 1
ATOM 2728 C C . ILE C 1 52 ? 40.952 52.409 10.971 1.00 11.28 69 ILE C C 1
ATOM 2729 O O . ILE C 1 52 ? 41.134 51.538 10.115 1.00 11.77 69 ILE C O 1
ATOM 2734 N N . LEU C 1 53 ? 39.773 53.016 11.122 1.00 10.23 70 LEU C N 1
ATOM 2735 C CA . LEU C 1 53 ? 38.622 52.606 10.316 1.00 10.22 70 LEU C CA 1
ATOM 2736 C C . LEU C 1 53 ? 38.832 52.929 8.842 1.00 11.28 70 LEU C C 1
ATOM 2737 O O . LEU C 1 53 ? 38.394 52.171 7.974 1.00 11.39 70 LEU C O 1
ATOM 2742 N N . GLU C 1 54 ? 39.490 54.050 8.540 1.00 13.11 71 GLU C N 1
ATOM 2743 C CA . GLU C 1 54 ? 39.778 54.390 7.151 1.00 14.80 71 GLU C CA 1
ATOM 2744 C C . GLU C 1 54 ? 40.648 53.325 6.491 1.00 13.93 71 GLU C C 1
ATOM 2745 O O . GLU C 1 54 ? 40.471 53.016 5.303 1.00 15.91 71 GLU C O 1
ATOM 2751 N N . GLU C 1 55 ? 41.621 52.771 7.234 1.00 13.56 72 GLU C N 1
ATOM 2752 C CA A GLU C 1 55 ? 42.429 51.684 6.688 0.59 14.26 72 GLU C CA 1
ATOM 2753 C CA B GLU C 1 55 ? 42.437 51.679 6.705 0.41 14.21 72 GLU C CA 1
ATOM 2754 C C . GLU C 1 55 ? 41.641 50.380 6.636 1.00 13.38 72 GLU C C 1
ATOM 2755 O O . GLU C 1 55 ? 41.754 49.616 5.667 1.00 13.81 72 GLU C O 1
ATOM 2766 N N . HIS C 1 56 ? 40.845 50.099 7.667 1.00 10.71 73 HIS C N 1
ATOM 2767 C CA . HIS C 1 56 ? 40.010 48.907 7.662 1.00 10.43 73 HIS C CA 1
ATOM 2768 C C . HIS C 1 56 ? 39.119 48.883 6.426 1.00 9.72 73 HIS C C 1
ATOM 2769 O O . HIS C 1 56 ? 38.985 47.853 5.755 1.00 10.78 73 HIS C O 1
ATOM 2776 N N . TYR C 1 57 ? 38.500 50.021 6.115 1.00 9.96 74 TYR C N 1
ATOM 2777 C CA . TYR C 1 57 ? 37.582 50.156 4.993 1.00 11.58 74 TYR C CA 1
ATOM 2778 C C . TYR C 1 57 ? 38.257 50.768 3.773 1.00 14.45 74 TYR C C 1
ATOM 2779 O O . TYR C 1 57 ? 37.608 51.465 3.000 1.00 16.16 74 TYR C O 1
ATOM 2788 N N . ALA C 1 58 ? 39.559 50.509 3.587 1.00 13.65 75 ALA C N 1
ATOM 2789 C CA . ALA C 1 58 ? 40.292 51.095 2.467 1.00 15.10 75 ALA C CA 1
ATOM 2790 C C . ALA C 1 58 ? 39.662 50.768 1.119 1.00 15.62 75 ALA C C 1
ATOM 2791 O O . ALA C 1 58 ? 39.765 51.573 0.188 1.00 17.37 75 ALA C O 1
ATOM 2793 N N . GLU C 1 59 ? 39.024 49.603 0.978 1.00 16.38 76 GLU C N 1
ATOM 2794 C CA . GLU C 1 59 ? 38.410 49.264 -0.304 1.00 19.56 76 GLU C CA 1
ATOM 2795 C C . GLU C 1 59 ? 37.339 50.265 -0.710 1.00 20.45 76 GLU C C 1
ATOM 2796 O O . GLU C 1 59 ? 37.009 50.360 -1.898 1.00 21.13 76 GLU C O 1
ATOM 2802 N N . HIS C 1 60 ? 36.787 51.005 0.245 1.00 19.90 77 HIS C N 1
ATOM 2803 C CA . HIS C 1 60 ? 35.732 51.974 -0.017 1.00 19.48 77 HIS C CA 1
ATOM 2804 C C . HIS C 1 60 ? 36.246 53.406 -0.123 1.00 20.44 77 HIS C C 1
ATOM 2805 O O . HIS C 1 60 ? 35.441 54.338 -0.151 1.00 17.58 77 HIS C O 1
ATOM 2812 N N . LYS C 1 61 ? 37.558 53.605 -0.176 1.00 21.11 78 LYS C N 1
ATOM 2813 C CA . LYS C 1 61 ? 38.096 54.957 -0.221 1.00 22.54 78 LYS C CA 1
ATOM 2814 C C . LYS C 1 61 ? 37.456 55.745 -1.355 1.00 24.17 78 LYS C C 1
ATOM 2815 O O . LYS C 1 61 ? 37.293 55.241 -2.469 1.00 24.63 78 LYS C O 1
ATOM 2821 N N . GLY C 1 62 ? 37.052 56.976 -1.047 1.00 27.38 79 GLY C N 1
ATOM 2822 C CA . GLY C 1 62 ? 36.517 57.882 -2.036 1.00 27.99 79 GLY C CA 1
ATOM 2823 C C . GLY C 1 62 ? 35.072 57.653 -2.400 1.00 26.36 79 GLY C C 1
ATOM 2824 O O . GLY C 1 62 ? 34.545 58.386 -3.248 1.00 26.81 79 GLY C O 1
ATOM 2825 N N . LYS C 1 63 ? 34.401 56.665 -1.785 1.00 24.61 80 LYS C N 1
ATOM 2826 C CA . LYS C 1 63 ? 33.004 56.426 -2.110 1.00 22.80 80 LYS C CA 1
ATOM 2827 C C . LYS C 1 63 ? 32.091 57.303 -1.255 1.00 22.45 80 LYS C C 1
ATOM 2828 O O . LYS C 1 63 ? 32.437 57.655 -0.119 1.00 19.78 80 LYS C O 1
ATOM 2834 N N . PRO C 1 64 ? 30.916 57.656 -1.791 1.00 21.38 81 PRO C N 1
ATOM 2835 C CA . PRO C 1 64 ? 30.038 58.608 -1.085 1.00 21.97 81 PRO C CA 1
ATOM 2836 C C . PRO C 1 64 ? 29.597 58.142 0.292 1.00 21.78 81 PRO C C 1
ATOM 2837 O O . PRO C 1 64 ? 29.381 58.979 1.179 1.00 19.71 81 PRO C O 1
ATOM 2841 N N . PHE C 1 65 ? 29.438 56.839 0.500 1.00 19.45 82 PHE C N 1
ATOM 2842 C CA . PHE C 1 65 ? 28.910 56.332 1.757 1.00 20.52 82 PHE C CA 1
ATOM 2843 C C . PHE C 1 65 ? 29.975 56.158 2.832 1.00 21.37 82 PHE C C 1
ATOM 2844 O O . PHE C 1 65 ? 29.626 55.882 3.983 1.00 21.81 82 PHE C O 1
ATOM 2852 N N . LEU C 1 66 ? 31.255 56.301 2.493 1.00 16.68 83 LEU C N 1
ATOM 2853 C CA . LEU C 1 66 ? 32.300 55.985 3.461 1.00 14.15 83 LEU C CA 1
ATOM 2854 C C . LEU C 1 66 ? 32.273 56.881 4.693 1.00 18.85 83 LEU C C 1
ATOM 2855 O O . LEU C 1 66 ? 32.452 56.350 5.801 1.00 18.53 83 LEU C O 1
ATOM 2860 N N . PRO C 1 67 ? 32.099 58.204 4.590 1.00 18.83 84 PRO C N 1
ATOM 2861 C CA . PRO C 1 67 ? 32.104 59.021 5.812 1.00 16.98 84 PRO C CA 1
ATOM 2862 C C . PRO C 1 67 ? 31.047 58.603 6.815 1.00 19.02 84 PRO C C 1
ATOM 2863 O O . PRO C 1 67 ? 31.327 58.531 8.018 1.00 20.01 84 PRO C O 1
ATOM 2867 N N . GLY C 1 68 ? 29.833 58.310 6.354 1.00 21.53 85 GLY C N 1
ATOM 2868 C CA . GLY C 1 68 ? 28.792 57.898 7.284 1.00 22.64 85 GLY C CA 1
ATOM 2869 C C . GLY C 1 68 ? 29.086 56.535 7.875 1.00 20.16 85 GLY C C 1
ATOM 2870 O O . GLY C 1 68 ? 28.799 56.273 9.048 1.00 21.41 85 GLY C O 1
ATOM 2871 N N . LEU C 1 69 ? 29.656 55.648 7.062 1.00 18.40 86 LEU C N 1
ATOM 2872 C CA . LEU C 1 69 ? 30.054 54.329 7.535 1.00 17.38 86 LEU C CA 1
ATOM 2873 C C . LEU C 1 69 ? 31.076 54.442 8.658 1.00 17.64 86 LEU C C 1
ATOM 2874 O O . LEU C 1 69 ? 30.956 53.766 9.688 1.00 18.21 86 LEU C O 1
ATOM 2879 N N . ILE C 1 70 ? 32.077 55.312 8.490 1.00 15.96 87 ILE C N 1
ATOM 2880 C CA A ILE C 1 70 ? 33.080 55.503 9.534 0.61 16.07 87 ILE C CA 1
ATOM 2881 C CA B ILE C 1 70 ? 33.082 55.509 9.532 0.39 16.08 87 ILE C CA 1
ATOM 2882 C C . ILE C 1 70 ? 32.446 56.087 10.791 1.00 16.46 87 ILE C C 1
ATOM 2883 O O . ILE C 1 70 ? 32.802 55.709 11.910 1.00 16.31 87 ILE C O 1
ATOM 2892 N N . GLU C 1 71 ? 31.514 57.035 10.629 1.00 17.68 88 GLU C N 1
ATOM 2893 C CA . GLU C 1 71 ? 30.899 57.668 11.796 1.00 18.71 88 GLU C CA 1
ATOM 2894 C C . GLU C 1 71 ? 30.142 56.652 12.638 1.00 17.28 88 GLU C C 1
ATOM 2895 O O . GLU C 1 71 ? 30.255 56.651 13.870 1.00 18.86 88 GLU C O 1
ATOM 2901 N N . LYS C 1 72 ? 29.387 55.756 11.992 1.00 17.61 89 LYS C N 1
ATOM 2902 C CA . LYS C 1 72 ? 28.641 54.756 12.744 1.00 16.84 89 LYS C CA 1
ATOM 2903 C C . LYS C 1 72 ? 29.569 53.783 13.459 1.00 13.63 89 LYS C C 1
ATOM 2904 O O . LYS C 1 72 ? 29.201 53.241 14.505 1.00 15.96 89 LYS C O 1
ATOM 2910 N N . MET C 1 73 ? 30.768 53.565 12.926 1.00 12.63 90 MET C N 1
ATOM 2911 C CA . MET C 1 73 ? 31.720 52.632 13.519 1.00 11.96 90 MET C CA 1
ATOM 2912 C C . MET C 1 73 ? 32.643 53.290 14.534 1.00 13.16 90 MET C C 1
ATOM 2913 O O . MET C 1 73 ? 33.463 52.592 15.144 1.00 11.14 90 MET C O 1
ATOM 2918 N N . THR C 1 74 ? 32.529 54.600 14.747 1.00 14.34 91 THR C N 1
ATOM 2919 C CA . THR C 1 74 ? 33.400 55.298 15.690 1.00 13.81 91 THR C CA 1
ATOM 2920 C C . THR C 1 74 ? 32.772 55.150 17.068 1.00 13.03 91 THR C C 1
ATOM 2921 O O . THR C 1 74 ? 31.920 55.940 17.481 1.0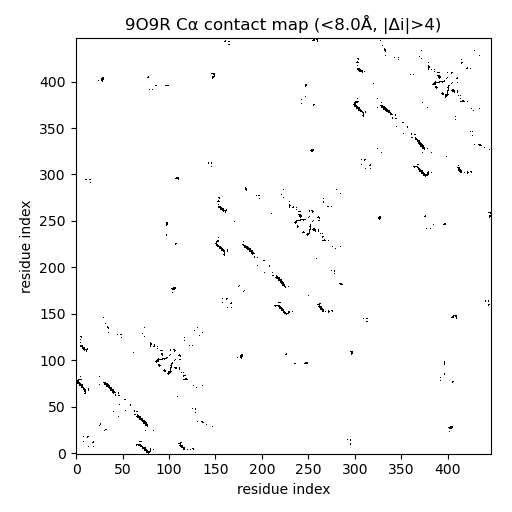0 17.65 91 THR C O 1
ATOM 2925 N N . GLY C 1 75 ? 33.188 54.114 17.784 1.00 10.06 92 GLY C N 1
ATOM 2926 C CA . GLY C 1 75 ? 32.626 53.792 19.075 1.00 10.87 92 GLY C CA 1
ATOM 2927 C C . GLY C 1 75 ? 33.272 52.514 19.572 1.00 8.69 92 GLY C C 1
ATOM 2928 O O . GLY C 1 75 ? 34.216 52.001 18.963 1.00 9.07 92 GLY C O 1
ATOM 2929 N N . PRO C 1 76 ? 32.776 51.976 20.680 1.00 8.03 93 PRO C N 1
ATOM 2930 C CA . PRO C 1 76 ? 33.362 50.752 21.223 1.00 7.78 93 PRO C CA 1
ATOM 2931 C C . PRO C 1 76 ? 33.148 49.588 20.267 1.00 7.74 93 PRO C C 1
ATOM 2932 O O . PRO C 1 76 ? 32.074 49.450 19.679 1.00 8.09 93 PRO C O 1
ATOM 2936 N N . VAL C 1 77 ? 34.196 48.773 20.096 1.00 7.74 94 VAL C N 1
ATOM 2937 C CA . VAL C 1 77 ? 34.144 47.565 19.276 1.00 7.33 94 VAL C CA 1
ATOM 2938 C C . VAL C 1 77 ? 34.910 46.469 20.004 1.00 6.63 94 VAL C C 1
ATOM 2939 O O . VAL C 1 77 ? 35.822 46.735 20.797 1.00 8.29 94 VAL C O 1
ATOM 2943 N N . LEU C 1 78 ? 34.518 45.229 19.767 1.00 6.32 95 LEU C N 1
ATOM 2944 C CA . LEU C 1 78 ? 35.292 44.087 20.256 1.00 6.17 95 LEU C CA 1
ATOM 2945 C C . LEU C 1 78 ? 35.996 43.443 19.077 1.00 7.10 95 LEU C C 1
ATOM 2946 O O . LEU C 1 78 ? 35.347 42.859 18.202 1.00 8.28 95 LEU C O 1
ATOM 2951 N N . CYS C 1 79 ? 37.322 43.540 19.084 1.00 6.71 96 CYS C N 1
ATOM 2952 C CA . CYS C 1 79 ? 38.171 42.931 18.067 1.00 7.23 96 CYS C CA 1
ATOM 2953 C C . CYS C 1 79 ? 38.420 41.491 18.468 1.00 6.96 96 CYS C C 1
ATOM 2954 O O . CYS C 1 79 ? 38.713 41.221 19.630 1.00 7.76 96 CYS C O 1
ATOM 2957 N N . MET C 1 80 ? 38.293 40.569 17.520 1.00 7.43 97 MET C N 1
ATOM 2958 C CA . MET C 1 80 ? 38.418 39.148 17.810 1.00 7.79 97 MET C CA 1
ATOM 2959 C C . MET C 1 80 ? 39.134 38.450 16.666 1.00 5.70 97 MET C C 1
ATOM 2960 O O . MET C 1 80 ? 38.978 38.818 15.502 1.00 7.16 97 MET C O 1
ATOM 2965 N N . VAL C 1 81 ? 39.881 37.400 17.002 1.00 6.77 98 VAL C N 1
ATOM 2966 C CA . VAL C 1 81 ? 40.372 36.442 16.020 1.00 6.57 98 VAL C CA 1
ATOM 2967 C C . VAL C 1 81 ? 39.890 35.061 16.443 1.00 6.91 98 VAL C C 1
ATOM 2968 O O . VAL C 1 81 ? 40.107 34.652 17.587 1.00 7.91 98 VAL C O 1
ATOM 2972 N N . PHE C 1 82 ? 39.226 34.358 15.532 1.00 7.44 99 PHE C N 1
ATOM 2973 C CA . PHE C 1 82 ? 38.816 32.978 15.750 1.00 7.34 99 PHE C CA 1
ATOM 2974 C C . PHE C 1 82 ? 39.549 32.063 14.776 1.00 6.90 99 PHE C C 1
ATOM 2975 O O . PHE C 1 82 ? 39.790 32.412 13.617 1.00 7.23 99 PHE C O 1
ATOM 2983 N N . GLU C 1 83 ? 39.832 30.854 15.240 1.00 8.28 100 GLU C N 1
ATOM 2984 C CA . GLU C 1 83 ? 40.546 29.864 14.453 1.00 7.83 100 GLU C CA 1
ATOM 2985 C C . GLU C 1 83 ? 39.696 28.622 14.278 1.00 7.54 100 GLU C C 1
ATOM 2986 O O . GLU C 1 83 ? 39.073 28.148 15.232 1.00 8.96 100 GLU C O 1
ATOM 2992 N N . GLY C 1 84 ? 39.711 28.076 13.070 1.00 7.30 101 GLY C N 1
ATOM 2993 C CA . GLY C 1 84 ? 39.037 26.817 12.809 1.00 7.36 101 GLY C CA 1
ATOM 2994 C C . GLY C 1 84 ? 39.183 26.415 11.359 1.00 7.02 101 GLY C C 1
ATOM 2995 O O . GLY C 1 84 ? 39.750 27.136 10.537 1.00 8.33 101 GLY C O 1
ATOM 2996 N N . VAL C 1 85 ? 38.612 25.252 11.045 1.00 8.38 102 VAL C N 1
ATOM 2997 C CA . VAL C 1 85 ? 38.592 24.793 9.663 1.00 8.39 102 VAL C CA 1
ATOM 2998 C C . VAL C 1 85 ? 37.683 25.708 8.858 1.00 8.98 102 VAL C C 1
ATOM 2999 O O . VAL C 1 85 ? 36.499 25.872 9.181 1.00 8.67 102 VAL C O 1
ATOM 3003 N N . ASP C 1 86 ? 38.227 26.292 7.782 1.00 8.31 103 ASP C N 1
ATOM 3004 C CA . ASP C 1 86 ? 37.423 27.069 6.842 1.00 7.88 103 ASP C CA 1
ATOM 3005 C C . ASP C 1 86 ? 36.728 28.228 7.553 1.00 7.57 103 ASP C C 1
ATOM 3006 O O . ASP C 1 86 ? 35.666 28.681 7.134 1.00 8.34 103 ASP C O 1
ATOM 3011 N N . VAL C 1 87 ? 37.329 28.740 8.638 1.00 6.78 104 VAL C N 1
ATOM 3012 C CA . VAL C 1 87 ? 36.584 29.648 9.518 1.00 7.24 104 VAL C CA 1
ATOM 3013 C C . VAL C 1 87 ? 36.283 30.985 8.848 1.00 6.78 104 VAL C C 1
ATOM 3014 O O . VAL C 1 87 ? 35.309 31.656 9.220 1.00 6.59 104 VAL C O 1
ATOM 3018 N N . ILE C 1 88 ? 37.074 31.397 7.858 1.00 7.73 105 ILE C N 1
ATOM 3019 C CA . ILE C 1 88 ? 36.780 32.671 7.199 1.00 8.89 105 ILE C CA 1
ATOM 3020 C C . ILE C 1 88 ? 35.427 32.606 6.496 1.00 7.49 105 ILE C C 1
ATOM 3021 O O . ILE C 1 88 ? 34.531 33.420 6.755 1.00 8.49 105 ILE C O 1
ATOM 3026 N N . ALA C 1 89 ? 35.241 31.600 5.630 1.00 7.62 106 ALA C N 1
ATOM 3027 C CA . ALA C 1 89 ? 33.980 31.473 4.912 1.00 8.51 106 ALA C CA 1
ATOM 3028 C C . ALA C 1 89 ? 32.860 31.050 5.853 1.00 7.80 106 ALA C C 1
ATOM 3029 O O . ALA C 1 89 ? 31.718 31.484 5.701 1.00 8.36 106 ALA C O 1
ATOM 3031 N N . GLN C 1 90 ? 33.164 30.194 6.824 1.00 7.10 107 GLN C N 1
ATOM 3032 C CA . GLN C 1 90 ? 32.124 29.729 7.733 1.00 7.53 107 GLN C CA 1
ATOM 3033 C C . GLN C 1 90 ? 31.599 30.867 8.601 1.00 7.08 107 GLN C C 1
ATOM 3034 O O . GLN C 1 90 ? 30.396 30.949 8.851 1.00 6.73 107 GLN C O 1
ATOM 3040 N N . ALA C 1 91 ? 32.485 31.739 9.090 1.00 7.31 108 ALA C N 1
ATOM 3041 C CA . ALA C 1 91 ? 32.013 32.867 9.887 1.00 6.35 108 ALA C CA 1
ATOM 3042 C C . ALA C 1 91 ? 31.125 33.786 9.064 1.00 7.39 108 ALA C C 1
ATOM 3043 O O . ALA C 1 91 ? 30.123 34.305 9.569 1.00 7.30 108 ALA C O 1
ATOM 3045 N N . ARG C 1 92 ? 31.492 34.031 7.800 1.00 8.17 109 ARG C N 1
ATOM 3046 C CA . ARG C 1 92 ? 30.644 34.838 6.926 1.00 8.00 109 ARG C CA 1
ATOM 3047 C C . ARG C 1 92 ? 29.275 34.203 6.749 1.00 6.35 109 ARG C C 1
ATOM 3048 O O . ARG C 1 92 ? 28.250 34.900 6.775 1.00 8.87 109 ARG C O 1
ATOM 3056 N N . LYS C 1 93 ? 29.240 32.882 6.583 1.00 7.24 110 LYS C N 1
ATOM 3057 C CA . LYS C 1 93 ? 27.972 32.168 6.469 1.00 9.31 110 LYS C CA 1
ATOM 3058 C C . LYS C 1 93 ? 27.137 32.304 7.741 1.00 5.95 110 LYS C C 1
ATOM 3059 O O . LYS C 1 93 ? 25.913 32.501 7.678 1.00 8.62 110 LYS C O 1
ATOM 3065 N N . MET C 1 94 ? 27.790 32.244 8.905 1.00 6.74 111 MET C N 1
ATOM 3066 C CA . MET C 1 94 ? 27.090 32.367 10.177 1.00 6.77 111 MET C CA 1
ATOM 3067 C C . MET C 1 94 ? 26.588 33.780 10.409 1.00 6.70 111 MET C C 1
ATOM 3068 O O . MET C 1 94 ? 25.552 33.968 11.055 1.00 8.23 111 MET C O 1
ATOM 3073 N N . MET C 1 95 ? 27.313 34.782 9.911 1.00 7.77 112 MET C N 1
ATOM 3074 C CA . MET C 1 95 ? 26.872 36.161 10.040 1.00 7.23 112 MET C CA 1
ATOM 3075 C C . MET C 1 95 ? 25.636 36.409 9.204 1.00 7.21 112 MET C C 1
ATOM 3076 O O . MET C 1 95 ? 24.704 37.105 9.644 1.00 8.84 112 MET C O 1
ATOM 3081 N N . GLY C 1 96 ? 25.602 35.851 7.997 1.00 8.18 113 GLY C N 1
ATOM 3082 C CA . GLY C 1 96 ? 24.521 36.103 7.064 1.00 9.17 113 GLY C CA 1
ATOM 3083 C C . GLY C 1 96 ? 24.785 37.323 6.204 1.00 9.16 113 GLY C C 1
ATOM 3084 O O . GLY C 1 96 ? 25.720 38.098 6.423 1.00 10.31 113 GLY C O 1
ATOM 3085 N N . SER C 1 97 ? 23.899 37.516 5.233 1.00 8.69 114 SER C N 1
ATOM 3086 C CA . SER C 1 97 ? 23.979 38.627 4.294 1.00 11.14 114 SER C CA 1
ATOM 3087 C C . SER C 1 97 ? 24.094 39.977 4.992 1.00 9.40 114 SER C C 1
ATOM 3088 O O . SER C 1 97 ? 23.530 40.197 6.067 1.00 9.52 114 SER C O 1
ATOM 3091 N N . THR C 1 98 ? 24.730 40.921 4.281 1.00 9.27 115 THR C N 1
ATOM 3092 C CA A THR C 1 98 ? 24.895 42.272 4.804 0.22 9.95 115 THR C CA 1
ATOM 3093 C CA B THR C 1 98 ? 24.891 42.289 4.761 0.78 10.48 115 THR C CA 1
ATOM 3094 C C . THR C 1 98 ? 23.557 42.895 5.187 1.00 7.84 115 THR C C 1
ATOM 3095 O O . THR C 1 98 ? 23.464 43.566 6.218 1.00 8.84 115 THR C O 1
ATOM 3102 N N . ARG C 1 99 ? 22.516 42.713 4.359 1.00 9.17 116 ARG C N 1
ATOM 3103 C CA . ARG C 1 99 ? 21.180 43.186 4.691 1.00 8.03 116 ARG C CA 1
ATOM 3104 C C . ARG C 1 99 ? 20.474 42.134 5.533 1.00 7.58 116 ARG C C 1
ATOM 3105 O O . ARG C 1 99 ? 20.239 41.023 5.041 1.00 9.16 116 ARG C O 1
ATOM 3113 N N . PRO C 1 100 ? 20.130 42.422 6.793 1.00 7.92 117 PRO C N 1
ATOM 3114 C CA . PRO C 1 100 ? 19.506 41.385 7.625 1.00 8.35 117 PRO C CA 1
ATOM 3115 C C . PRO C 1 100 ? 18.238 40.807 7.033 1.00 8.36 117 PRO C C 1
ATOM 3116 O O . PRO C 1 100 ? 17.947 39.626 7.255 1.00 9.03 117 PRO C O 1
ATOM 3120 N N . GLY C 1 101 ? 17.494 41.594 6.259 1.00 9.19 118 GLY C N 1
ATOM 3121 C CA . GLY C 1 101 ? 16.257 41.103 5.681 1.00 8.79 118 GLY C CA 1
ATOM 3122 C C . GLY C 1 101 ? 16.468 40.057 4.613 1.00 8.97 118 GLY C C 1
ATOM 3123 O O . GLY C 1 101 ? 15.528 39.325 4.283 1.00 10.91 118 GLY C O 1
ATOM 3124 N N . GLU C 1 102 ? 17.681 39.981 4.061 1.00 8.82 119 GLU C N 1
ATOM 3125 C CA . GLU C 1 102 ? 18.046 38.979 3.075 1.00 8.47 119 GLU C CA 1
ATOM 3126 C C . GLU C 1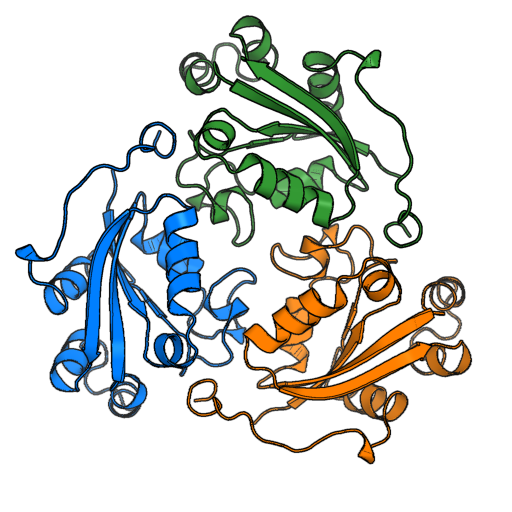 102 ? 18.836 37.830 3.676 1.00 9.48 119 GLU C C 1
ATOM 3127 O O . GLU C 1 102 ? 19.109 36.849 2.978 1.00 11.37 119 GLU C O 1
ATOM 3133 N N . ALA C 1 103 ? 19.222 37.936 4.936 1.00 9.03 120 ALA C N 1
ATOM 3134 C CA . ALA C 1 103 ? 20.038 36.919 5.577 1.00 8.52 120 ALA C CA 1
ATOM 3135 C C . ALA C 1 103 ? 19.201 35.688 5.911 1.00 10.74 120 ALA C C 1
ATOM 3136 O O . ALA C 1 103 ? 18.008 35.786 6.220 1.00 11.03 120 ALA C O 1
ATOM 3138 N N . ALA C 1 104 ? 19.850 34.527 5.875 1.00 10.42 121 ALA C N 1
ATOM 3139 C CA . ALA C 1 104 ? 19.133 33.280 6.055 1.00 10.35 121 ALA C CA 1
ATOM 3140 C C . ALA C 1 104 ? 18.708 33.092 7.513 1.00 10.74 121 ALA C C 1
ATOM 3141 O O . ALA C 1 104 ? 19.407 33.504 8.438 1.00 9.75 121 ALA C O 1
ATOM 3143 N N . PRO C 1 105 ? 17.577 32.440 7.749 1.00 14.62 122 PRO C N 1
ATOM 3144 C CA . PRO C 1 105 ? 17.180 32.171 9.135 1.00 13.87 122 PRO C CA 1
ATOM 3145 C C . PRO C 1 105 ? 18.301 31.437 9.855 1.00 11.77 122 PRO C C 1
ATOM 3146 O O . PRO C 1 105 ? 19.005 30.622 9.267 1.00 12.78 122 PRO C O 1
ATOM 3150 N N . GLY C 1 106 ? 18.494 31.769 11.118 1.00 10.59 123 GLY C N 1
ATOM 3151 C CA . GLY C 1 106 ? 19.541 31.169 11.915 1.00 11.08 123 GLY C CA 1
ATOM 3152 C C . GLY C 1 106 ? 20.901 31.838 11.831 1.00 10.08 123 GLY C C 1
ATOM 3153 O O . GLY C 1 106 ? 21.823 31.402 12.528 1.00 13.24 123 GLY C O 1
ATOM 3154 N N . THR C 1 107 ? 21.072 32.842 10.985 1.00 7.53 124 THR C N 1
ATOM 3155 C CA . THR C 1 107 ? 22.306 33.617 10.949 1.00 7.30 124 THR C CA 1
ATOM 3156 C C . THR C 1 107 ? 22.230 34.741 11.974 1.00 6.75 124 THR C C 1
ATOM 3157 O O . THR C 1 107 ? 21.158 35.116 12.441 1.00 7.03 124 THR C O 1
ATOM 3161 N N . ILE C 1 108 ? 23.388 35.294 12.311 1.00 7.28 125 ILE C N 1
ATOM 3162 C CA . ILE C 1 108 ? 23.410 36.364 13.305 1.00 6.97 125 ILE C CA 1
ATOM 3163 C C . ILE C 1 108 ? 22.562 37.540 12.837 1.00 7.87 125 ILE C C 1
ATOM 3164 O O . ILE C 1 108 ? 21.744 38.076 13.587 1.00 9.15 125 ILE C O 1
ATOM 3169 N N . ARG C 1 109 ? 22.745 37.970 11.593 1.00 7.39 126 ARG C N 1
ATOM 3170 C CA . ARG C 1 109 ? 22.045 39.172 11.157 1.00 8.02 126 ARG C CA 1
ATOM 3171 C C . ARG C 1 109 ? 20.541 38.963 11.080 1.00 7.33 126 ARG C C 1
ATOM 3172 O O . ARG C 1 109 ? 19.774 39.860 11.454 1.00 7.75 126 ARG C O 1
ATOM 3180 N N . ALA C 1 110 ? 20.103 37.788 10.636 1.00 6.86 127 ALA C N 1
ATOM 3181 C CA . ALA C 1 110 ? 18.674 37.499 10.587 1.00 7.42 127 ALA C CA 1
ATOM 3182 C C . ALA C 1 110 ? 18.082 37.398 11.980 1.00 7.92 127 ALA C C 1
ATOM 3183 O O . ALA C 1 110 ? 16.920 37.769 12.190 1.00 9.23 127 ALA C O 1
ATOM 3185 N N . ASP C 1 111 ? 18.844 36.862 12.937 1.00 7.17 128 ASP C N 1
ATOM 3186 C CA . ASP C 1 111 ? 18.314 36.622 14.279 1.00 6.43 128 ASP C CA 1
ATOM 3187 C C . ASP C 1 111 ? 18.287 37.890 15.127 1.00 6.74 128 ASP C C 1
ATOM 3188 O O . ASP C 1 111 ? 17.446 37.998 16.025 1.00 7.61 128 ASP C O 1
ATOM 3193 N N . PHE C 1 112 ? 19.184 38.847 14.860 1.00 6.04 129 PHE C N 1
ATOM 3194 C CA . PHE C 1 112 ? 19.366 40.006 15.723 1.00 6.94 129 PHE C CA 1
ATOM 3195 C C . PHE C 1 112 ? 19.033 41.360 15.097 1.00 6.61 129 PHE C C 1
ATOM 3196 O O . PHE C 1 112 ? 18.866 42.323 15.853 1.00 7.52 129 PHE C O 1
ATOM 3204 N N . CYS C 1 113 ? 18.971 41.487 13.774 1.00 6.68 130 CYS C N 1
ATOM 3205 C CA . CYS C 1 113 ? 19.075 42.798 13.153 1.00 6.30 130 CYS C CA 1
ATOM 3206 C C . CYS C 1 113 ? 17.967 43.058 12.140 1.00 7.25 130 CYS C C 1
ATOM 3207 O O . CYS C 1 113 ? 17.237 42.160 11.719 1.00 7.33 130 CYS C O 1
ATOM 3210 N N . GLN C 1 114 ? 17.867 44.329 11.742 1.00 7.74 131 GLN C N 1
ATOM 3211 C CA . GLN C 1 114 ? 16.879 44.801 10.773 1.00 6.32 131 GLN C CA 1
ATOM 3212 C C . GLN C 1 114 ? 17.482 45.440 9.530 1.00 7.47 131 GLN C C 1
ATOM 3213 O O . GLN C 1 114 ? 16.928 45.278 8.438 1.00 9.00 131 GLN C O 1
ATOM 3219 N N . GLN C 1 115 ? 18.556 46.219 9.664 1.00 7.05 132 GLN C N 1
ATOM 3220 C CA . GLN C 1 115 ? 19.078 47.013 8.560 1.00 9.24 132 GLN C CA 1
ATOM 3221 C C . GLN C 1 115 ? 20.590 46.889 8.462 1.00 7.08 132 GLN C C 1
ATOM 3222 O O . GLN C 1 115 ? 21.276 46.692 9.466 1.00 8.17 132 GLN C O 1
ATOM 3228 N N . ALA C 1 116 ? 21.092 47.027 7.230 1.00 8.55 133 ALA C N 1
ATOM 3229 C CA . ALA C 1 116 ? 22.523 46.877 6.970 1.00 9.22 133 ALA C CA 1
ATOM 3230 C C . ALA C 1 116 ? 23.374 47.869 7.755 1.00 9.87 133 ALA C C 1
ATOM 3231 O O . ALA C 1 116 ? 24.503 47.540 8.132 1.00 10.96 133 ALA C O 1
ATOM 3233 N N . GLY C 1 117 ? 22.874 49.079 8.006 1.00 10.18 134 GLY C N 1
ATOM 3234 C CA . GLY C 1 117 ? 23.677 50.056 8.733 1.00 11.18 134 GLY C CA 1
ATOM 3235 C C . GLY C 1 117 ? 23.849 49.758 10.202 1.00 10.55 134 GLY C C 1
ATOM 3236 O O . GLY C 1 117 ? 24.642 50.434 10.860 1.00 10.80 134 GLY C O 1
ATOM 3237 N N . ARG C 1 118 ? 23.076 48.810 10.750 1.00 8.72 135 ARG C N 1
ATOM 3238 C CA . ARG C 1 118 ? 23.279 48.313 12.106 1.00 9.14 135 ARG C CA 1
ATOM 3239 C C . ARG C 1 118 ? 23.174 46.793 12.057 1.00 8.49 135 ARG C C 1
ATOM 3240 O O . ARG C 1 118 ? 22.173 46.207 12.490 1.00 8.75 135 ARG C O 1
ATOM 3248 N N . ASN C 1 119 ? 24.245 46.141 11.601 1.00 6.82 136 ASN C N 1
ATOM 3249 C CA . ASN C 1 119 ? 24.217 44.695 11.383 1.00 6.30 136 ASN C CA 1
ATOM 3250 C C . ASN C 1 119 ? 25.225 43.950 12.252 1.00 6.23 136 ASN C C 1
ATOM 3251 O O . ASN C 1 119 ? 25.640 42.836 11.906 1.00 6.82 136 ASN C O 1
ATOM 3256 N N . LEU C 1 120 ? 25.599 44.552 13.388 1.00 7.35 137 LEU C N 1
ATOM 3257 C CA . LEU C 1 120 ? 26.132 43.934 14.597 1.00 6.46 137 LEU C CA 1
ATOM 3258 C C . LEU C 1 120 ? 27.583 43.478 14.542 1.00 6.40 137 LEU C C 1
ATOM 3259 O O . LEU C 1 120 ? 28.276 43.570 15.560 1.00 6.82 137 LEU C O 1
ATOM 3264 N N . ILE C 1 121 ? 28.079 43.093 13.373 1.00 7.00 138 ILE C N 1
ATOM 3265 C CA . ILE C 1 121 ? 29.331 42.341 13.339 1.00 7.32 138 ILE C CA 1
ATOM 3266 C C . ILE C 1 121 ? 29.963 42.469 11.966 1.00 7.02 138 ILE C C 1
ATOM 3267 O O . ILE C 1 121 ? 29.267 42.553 10.951 1.00 8.23 138 ILE C O 1
ATOM 3272 N N . HIS C 1 122 ? 31.296 42.533 11.962 1.00 8.07 139 HIS C N 1
ATOM 3273 C CA . HIS C 1 122 ? 32.127 42.460 10.780 1.00 7.19 139 HIS C CA 1
ATOM 3274 C C . HIS C 1 122 ? 32.898 41.148 10.782 1.00 6.75 139 HIS C C 1
ATOM 3275 O O . HIS C 1 122 ? 33.342 40.689 11.834 1.00 7.70 139 HIS C O 1
ATOM 3282 N N . GLY C 1 123 ? 33.092 40.573 9.600 1.00 6.96 140 GLY C N 1
ATOM 3283 C CA . GLY C 1 123 ? 34.010 39.455 9.444 1.00 7.17 140 GLY C CA 1
ATOM 3284 C C . GLY C 1 123 ? 34.762 39.532 8.136 1.00 6.49 140 GLY C C 1
ATOM 3285 O O . GLY C 1 123 ? 34.205 39.947 7.118 1.00 7.16 140 GLY C O 1
ATOM 3286 N N . SER C 1 124 ? 36.025 39.093 8.159 1.00 7.91 141 SER C N 1
ATOM 3287 C CA . SER C 1 124 ? 36.859 39.089 6.968 1.00 7.54 141 SER C CA 1
ATOM 3288 C C . SER C 1 124 ? 36.179 38.293 5.863 1.00 7.29 141 SER C C 1
ATOM 3289 O O . SER C 1 124 ? 35.558 37.261 6.113 1.00 8.49 141 SER C O 1
ATOM 3292 N N . ASP C 1 125 ? 36.331 38.746 4.616 1.00 8.96 142 ASP C N 1
ATOM 3293 C CA . ASP C 1 125 ? 35.648 38.095 3.495 1.00 8.74 142 ASP C CA 1
ATOM 3294 C C . ASP C 1 125 ? 36.539 37.195 2.652 1.00 9.45 142 ASP C C 1
ATOM 3295 O O . ASP C 1 125 ? 36.032 36.577 1.710 1.00 12.28 142 ASP C O 1
ATOM 3300 N N . SER C 1 126 ? 37.826 37.072 2.973 1.00 7.21 143 SER C N 1
ATOM 3301 C CA . SER C 1 126 ? 38.736 36.253 2.176 1.00 7.19 143 SER C CA 1
ATOM 3302 C C . SER C 1 126 ? 40.013 36.005 2.965 1.00 7.67 143 SER C C 1
ATOM 3303 O O . SER C 1 126 ? 40.261 36.627 3.996 1.00 8.24 143 SER C O 1
ATOM 3306 N N . ALA C 1 127 ? 40.835 35.087 2.455 1.00 8.43 144 ALA C N 1
ATOM 3307 C CA . ALA C 1 127 ? 42.128 34.841 3.096 1.00 7.89 144 ALA C CA 1
ATOM 3308 C C . ALA C 1 127 ? 42.980 36.113 3.132 1.00 8.22 144 ALA C C 1
ATOM 3309 O O . ALA C 1 127 ? 43.584 36.454 4.157 1.00 9.12 144 ALA C O 1
ATOM 3311 N N . GLU C 1 128 ? 43.026 36.838 2.023 1.00 8.13 145 GLU C N 1
ATOM 3312 C CA . GLU C 1 128 ? 43.843 38.042 1.999 1.00 8.61 145 GLU C CA 1
ATOM 3313 C C . GLU C 1 128 ? 43.322 39.093 2.973 1.00 8.98 145 GLU C C 1
ATOM 3314 O O . GLU C 1 128 ? 44.107 39.736 3.689 1.00 8.74 145 GLU C O 1
ATOM 3320 N N . SER C 1 129 ? 42.007 39.287 3.023 1.00 9.28 146 SER C N 1
ATOM 3321 C CA A SER C 1 129 ? 41.493 40.323 3.908 0.55 7.29 146 SER C CA 1
ATOM 3322 C CA B SER C 1 129 ? 41.433 40.298 3.909 0.45 9.32 146 SER C CA 1
ATOM 3323 C C . SER C 1 129 ? 41.622 39.927 5.371 1.00 6.73 146 SER C C 1
ATOM 3324 O O . SER C 1 129 ? 41.844 40.795 6.214 1.00 8.48 146 SER C O 1
ATOM 3329 N N . ALA C 1 130 ? 41.512 38.639 5.685 1.00 6.90 147 ALA C N 1
ATOM 3330 C CA . ALA C 1 130 ? 41.701 38.196 7.064 1.00 7.76 147 ALA C CA 1
ATOM 3331 C C . ALA C 1 130 ? 43.112 38.495 7.534 1.00 8.97 147 ALA C C 1
ATOM 3332 O O . ALA C 1 130 ? 43.314 39.034 8.624 1.00 10.03 147 ALA C O 1
ATOM 3334 N N . LYS C 1 131 ? 44.106 38.181 6.716 1.00 8.54 148 LYS C N 1
ATOM 3335 C CA . LYS C 1 131 ? 45.481 38.436 7.125 1.00 9.93 148 LYS C CA 1
ATOM 3336 C C . LYS C 1 131 ? 45.715 39.924 7.319 1.00 10.18 148 LYS C C 1
ATOM 3337 O O . LYS C 1 131 ? 46.351 40.337 8.296 1.00 9.18 148 LYS C O 1
ATOM 3343 N N . ARG C 1 132 ? 45.201 40.747 6.400 1.00 8.37 149 ARG C N 1
ATOM 3344 C CA . ARG C 1 132 ? 45.370 42.196 6.508 1.00 9.10 149 ARG C CA 1
ATOM 3345 C C . ARG C 1 132 ? 44.673 42.748 7.747 1.00 7.95 149 ARG C C 1
ATOM 3346 O O . ARG C 1 132 ? 45.231 43.581 8.474 1.00 9.35 149 ARG C O 1
ATOM 3354 N N . GLU C 1 133 ? 43.444 42.298 7.998 1.00 7.05 150 GLU C N 1
ATOM 3355 C CA . GLU C 1 133 ? 42.653 42.844 9.098 1.00 7.26 150 GLU C CA 1
ATOM 3356 C C . GLU C 1 133 ? 43.193 42.415 10.454 1.00 6.56 150 GLU C C 1
ATOM 3357 O O . GLU C 1 133 ? 43.240 43.227 11.390 1.00 7.81 150 GLU C O 1
ATOM 3363 N N . ILE C 1 134 ? 43.596 41.151 10.586 1.00 7.88 151 ILE C N 1
ATOM 3364 C CA . ILE C 1 134 ? 44.199 40.708 11.838 1.00 7.93 151 ILE C CA 1
ATOM 3365 C C . ILE C 1 134 ? 45.410 41.575 12.157 1.00 8.07 151 ILE C C 1
ATOM 3366 O O . ILE C 1 134 ? 45.575 42.046 13.284 1.00 10.19 151 ILE C O 1
ATOM 3371 N N . SER C 1 135 ? 46.258 41.825 11.154 1.00 9.13 152 SER C N 1
ATOM 3372 C CA . SER C 1 135 ? 47.460 42.626 11.375 1.00 10.10 152 SER C CA 1
ATOM 3373 C C . SER C 1 135 ? 47.125 44.084 11.665 1.00 10.21 152 SER C C 1
ATOM 3374 O O . SER C 1 135 ? 47.850 44.743 12.412 1.00 10.23 152 SER C O 1
ATOM 3377 N N . LEU C 1 136 ? 46.053 44.610 11.071 1.00 10.14 153 LEU C N 1
ATOM 3378 C CA . LEU C 1 136 ? 45.670 45.996 11.317 1.00 9.37 153 LEU C CA 1
ATOM 3379 C C . LEU C 1 136 ? 45.250 46.208 12.767 1.00 10.20 153 LEU C C 1
ATOM 3380 O O . LEU C 1 136 ? 45.635 47.200 13.394 1.00 11.05 153 LEU C O 1
ATOM 3385 N N . TRP C 1 137 ? 44.457 45.293 13.319 1.00 9.28 154 TRP C N 1
ATOM 3386 C CA . TRP C 1 137 ? 43.848 45.502 14.626 1.00 9.08 154 TRP C CA 1
ATOM 3387 C C . TRP C 1 137 ? 44.602 44.862 15.787 1.00 7.87 154 TRP C C 1
ATOM 3388 O O . TRP C 1 137 ? 44.340 45.227 16.938 1.00 10.67 154 TRP C O 1
ATOM 3399 N N . PHE C 1 138 ? 45.520 43.930 15.520 1.00 7.55 155 PHE C N 1
ATOM 3400 C CA . PHE C 1 138 ? 46.268 43.227 16.548 1.00 7.52 155 PHE C CA 1
ATOM 3401 C C . PHE C 1 138 ? 47.757 43.269 16.242 1.00 9.69 155 PHE C C 1
ATOM 3402 O O . PHE C 1 138 ? 48.160 43.169 15.083 1.00 11.65 155 PHE C O 1
ATOM 3410 N N . LYS C 1 139 ? 48.564 43.409 17.283 1.00 9.65 156 LYS C N 1
ATOM 3411 C CA . LYS C 1 139 ? 49.995 43.172 17.160 1.00 10.23 156 LYS C CA 1
ATOM 3412 C C . LYS C 1 139 ? 50.262 41.667 17.215 1.00 9.44 156 LYS C C 1
ATOM 3413 O O . LYS C 1 139 ? 49.476 40.907 17.796 1.00 10.74 156 LYS C O 1
ATOM 3419 N N . PRO C 1 140 ? 51.361 41.199 16.623 1.00 11.67 157 PRO C N 1
ATOM 3420 C CA . PRO C 1 140 ? 51.636 39.751 16.670 1.00 12.86 157 PRO C CA 1
ATOM 3421 C C . PRO C 1 140 ? 51.679 39.195 18.087 1.00 10.96 157 PRO C C 1
ATOM 3422 O O . PRO C 1 140 ? 51.220 38.074 18.328 1.00 12.22 157 PRO C O 1
ATOM 3426 N N . GLU C 1 141 ? 52.171 39.978 19.044 1.00 11.69 158 GLU C N 1
ATOM 3427 C CA . GLU C 1 141 ? 52.250 39.546 20.433 1.00 15.17 158 GLU C CA 1
ATOM 3428 C C . GLU C 1 141 ? 50.878 39.356 21.071 1.00 14.56 158 GLU C C 1
ATOM 3429 O O . GLU C 1 141 ? 50.778 38.718 22.121 1.00 16.37 158 GLU C O 1
ATOM 3435 N N . GLU C 1 142 ? 49.820 39.894 20.473 1.00 11.48 159 GLU C N 1
ATOM 3436 C CA . GLU C 1 142 ? 48.477 39.749 21.010 1.00 12.25 159 GLU C CA 1
ATOM 3437 C C . GLU C 1 142 ? 47.760 38.511 20.500 1.00 10.45 159 GLU C C 1
ATOM 3438 O O . GLU C 1 142 ? 46.670 38.204 20.995 1.00 10.89 159 GLU C O 1
ATOM 3444 N N . ILE C 1 143 ? 48.361 37.782 19.554 1.00 9.42 160 ILE C N 1
ATOM 3445 C CA . ILE C 1 143 ? 47.767 36.573 18.994 1.00 7.66 160 ILE C CA 1
ATOM 3446 C C . ILE C 1 143 ? 48.269 35.395 19.816 1.00 9.76 160 ILE C C 1
ATOM 3447 O O . ILE C 1 143 ? 49.477 35.150 19.887 1.00 11.50 160 ILE C O 1
ATOM 3452 N N . GLN C 1 144 ? 47.345 34.650 20.414 1.00 7.66 161 GLN C N 1
ATOM 3453 C CA . GLN C 1 144 ? 47.674 33.638 21.407 1.00 9.69 161 GLN C CA 1
ATOM 3454 C C . GLN C 1 144 ? 47.557 32.251 20.795 1.00 9.53 161 GLN C C 1
ATOM 3455 O O . GLN C 1 144 ? 46.502 31.891 20.261 1.00 11.89 161 GLN C O 1
ATOM 3461 N N . SER C 1 145 ? 48.628 31.465 20.903 1.00 10.30 162 SER C N 1
ATOM 3462 C CA A SER C 1 145 ? 48.661 30.111 20.367 0.60 9.53 162 SER C CA 1
ATOM 3463 C CA B SER C 1 145 ? 48.668 30.110 20.367 0.40 10.33 162 SER C CA 1
ATOM 3464 C C . SER C 1 145 ? 48.526 29.115 21.514 1.00 9.82 162 SER C C 1
ATOM 3465 O O . SER C 1 145 ? 49.363 29.089 22.429 1.00 12.11 162 SER C O 1
ATOM 3470 N N . TYR C 1 146 ? 47.469 28.311 21.463 1.00 9.60 163 TYR C N 1
ATOM 3471 C CA . TYR C 1 146 ? 47.211 27.235 22.414 1.00 10.13 163 TYR C CA 1
ATOM 3472 C C . TYR C 1 146 ? 46.312 26.243 21.686 1.00 8.71 163 TYR C C 1
ATOM 3473 O O . TYR C 1 146 ? 45.733 26.566 20.646 1.00 10.01 163 TYR C O 1
ATOM 3482 N N . LYS C 1 147 ? 46.225 25.030 22.219 1.00 9.98 164 LYS C N 1
ATOM 3483 C CA . LYS C 1 147 ? 45.443 23.952 21.625 1.00 10.18 164 LYS C CA 1
ATOM 3484 C C . LYS C 1 147 ? 44.198 23.706 22.470 1.00 9.59 164 LYS C C 1
ATOM 3485 O O . LYS C 1 147 ? 44.282 23.628 23.698 1.00 9.94 164 LYS C O 1
ATOM 3491 N N . LEU C 1 148 ? 43.046 23.564 21.820 1.00 10.44 165 LEU C N 1
ATOM 3492 C CA . LEU C 1 148 ? 41.826 23.189 22.533 1.00 9.07 165 LEU C CA 1
ATOM 3493 C C . LEU C 1 148 ? 41.906 21.742 23.012 1.00 9.69 165 LEU C C 1
ATOM 3494 O O . LEU C 1 148 ? 42.265 20.830 22.255 1.00 10.25 165 LEU C O 1
ATOM 3499 N N . ALA C 1 149 ? 41.539 21.542 24.275 1.00 11.15 166 ALA C N 1
ATOM 3500 C CA . ALA C 1 149 ? 41.574 20.221 24.890 1.00 13.67 166 ALA C CA 1
ATOM 3501 C C . ALA C 1 149 ? 40.661 19.218 24.192 1.00 13.62 166 ALA C C 1
ATOM 3502 O O . ALA C 1 149 ? 40.965 18.019 24.184 1.00 12.31 166 ALA C O 1
ATOM 3504 N N . LEU C 1 150 ? 39.541 19.667 23.616 1.00 10.42 167 LEU C N 1
ATOM 3505 C CA . LEU C 1 150 ? 38.609 18.786 22.914 1.00 9.78 167 LEU C CA 1
ATOM 3506 C C . LEU C 1 150 ? 38.962 18.606 21.437 1.00 8.84 167 LEU C C 1
ATOM 3507 O O . LEU C 1 150 ? 38.134 18.105 20.671 1.00 9.40 167 LEU C O 1
ATOM 3512 N N . SER C 1 151 ? 40.201 18.944 21.045 1.00 10.40 168 SER C N 1
ATOM 3513 C CA A SER C 1 151 ? 40.599 18.894 19.638 0.45 11.69 168 SER C CA 1
ATOM 3514 C CA B SER C 1 151 ? 40.589 18.897 19.636 0.55 10.82 168 SER C CA 1
ATOM 3515 C C . SER C 1 151 ? 40.295 17.547 18.990 1.00 11.73 168 SER C C 1
ATOM 3516 O O . SER C 1 151 ? 39.857 17.490 17.837 1.00 11.40 168 SER C O 1
ATOM 3521 N N . ASP C 1 152 ? 40.540 16.447 19.705 1.00 11.21 169 ASP C N 1
ATOM 3522 C CA . ASP C 1 152 ? 40.327 15.129 19.120 1.00 12.59 169 ASP C CA 1
ATOM 3523 C C . ASP C 1 152 ? 38.865 14.890 18.769 1.00 11.11 169 ASP C C 1
ATOM 3524 O O . ASP C 1 152 ? 38.577 14.016 17.937 1.00 11.59 169 ASP C O 1
ATOM 3529 N N . TYR C 1 153 ? 37.937 15.614 19.405 1.00 10.42 170 TYR C N 1
ATOM 3530 C CA . TYR C 1 153 ? 36.504 15.454 19.185 1.00 9.33 170 TYR C CA 1
ATOM 3531 C C . TYR C 1 153 ? 35.927 16.536 18.294 1.00 9.15 170 TYR C C 1
ATOM 3532 O O . TYR C 1 153 ? 34.725 16.519 18.021 1.00 11.62 170 TYR C O 1
ATOM 3541 N N . ILE C 1 154 ? 36.765 17.447 17.815 1.00 10.55 171 ILE C N 1
ATOM 3542 C CA . ILE C 1 154 ? 36.356 18.505 16.904 1.00 12.21 171 ILE C CA 1
ATOM 3543 C C . ILE C 1 154 ? 36.903 18.281 15.499 1.00 13.30 171 ILE C C 1
ATOM 3544 O O . ILE C 1 154 ? 36.207 18.512 14.508 1.00 13.86 171 ILE C O 1
ATOM 3549 N N . PHE C 1 155 ? 38.142 17.835 15.388 1.00 12.89 172 PHE C N 1
ATOM 3550 C CA . PHE C 1 155 ? 38.817 17.735 14.104 1.00 13.10 172 PHE C CA 1
ATOM 3551 C C . PHE C 1 155 ? 38.932 16.283 13.680 1.00 16.58 172 PHE C C 1
ATOM 3552 O O . PHE C 1 155 ? 39.107 15.393 14.515 1.00 19.67 172 PHE C O 1
ATOM 3560 N N . GLU C 1 156 ? 38.792 16.065 12.377 1.00 21.15 173 GLU C N 1
ATOM 3561 C CA . GLU C 1 156 ? 39.001 14.768 11.756 1.00 29.22 173 GLU C CA 1
ATOM 3562 C C . GLU C 1 156 ? 40.380 14.215 12.068 1.00 35.72 173 GLU C C 1
ATOM 3563 O O . GLU C 1 156 ? 40.601 13.005 11.985 1.00 37.85 173 GLU C O 1
#

Radius of gyration: 24.37 Å; Cα contacts (8 Å, |Δi|>4): 881; chains: 3; bounding box: 70×65×29 Å

Sequence (447 aa):
HVEQTYLMIKPDGIQRQVVGEIISRFEKRGYRIAAMKLTIATPAILEEHYAEHKGKPFLPGLIIEKMTGPVLCMVFEGVDVIAQARKMMGSTTRPGEAAPGTIRADFCQQAGRNLIHGSDSAESSAKREISLWFKPEEIQSSYKLALSSDYIFEHVEQTYLMIKPDGIQRQVVGEIISRFEKRGYRIAAMKLTIATPAILEEEHYAEHKGKPFLPGLIIEKKMTGPVLCMVFEGVDVIAQARKMMGSTTRPGEAAPGTIRADFCQQAGRNLIHGSDSAESSAKREISLWFKPEEIQSSYKLALSSDYIFEHVEQTYLMIKPDGIQRQVVGEIISRFEKRGYRIAAMKLTIATPAILEEEHYAEHKGKPFLPGLIIEKMTGPVLCMVFEGVDVIAQARKMMGSTTRPGEAAPGTIRADFCQQAGRNLIHGSDSAESSAKREISLWFKPEEIQSSYKLALSSDYIFE

Nearest PDB structures (foldseek):
  5iol-assembly1_F  TM=9.842E-01  e=3.626E-22  Schistosoma mansoni
  8qvz-assembly1_C  TM=9.832E-01  e=1.387E-21  Homo sapiens
  1ucn-assembly1_A-2  TM=9.888E-01  e=5.659E-21  Homo sapiens
  4fkx-assembly1_A  TM=9.848E-01  e=1.143E-20  Trypanosoma brucei brucei TREU927
  3pj9-assembly3_C-2  TM=9.404E-01  e=1.557E-15  Campylobacter jejuni subsp. jejuni NCTC 11168 = ATCC 700819

Foldseek 3Di:
DKDKKKKKFAQLQVVVVCVVVVVCVCVVLVWDWQFKDKDFDDLVLVCVLVVVCPPPPCVVVLSVRRGGIMMITMIMDHVCQVVLDLQLADLALVRGDPNHQQVVPHHGSSPSGMDMQNDRVSRVSVCVSVDPPVRGHDDDDPCCVVNDD/DKDKKKKKFAVLLVVVVCVVVVVCVQVVLVWDWQFKDKDFDDLVLVCVLVVVCPPPPCVVVLRVRRGGIMMITMIMDHVCQVVLDLQLADLALVRGDPNHQQVVPHHGNSPSGMDMQNDPVSRVSVCVSPDPPVRGHDDDDPCCVVNDD/DKDKKKKKFAVLLVVVVCVVVVVCVCVVLVWDWFFKDKDFDDLVLVCVLVVVCPPPPCVVVLSVRRRGIMMITMIMDHVCQVVLDLQLADLALVRGDPNHQQVVPHHGNSPSGMDMQNDPVSRVVVCVSVDPPVRGHDDDDPCCVVNDD

Solvent-accessible surface area: 20658 Å² total; per-residue (Å²): 135,68,61,49,0,0,0,0,0,33,4,2,0,32,78,32,158,16,40,46,77,0,25,60,58,0,89,64,4,6,5,14,48,1,5,73,66,113,46,116,0,69,66,74,49,0,95,98,2,18,50,115,36,178,74,83,129,100,18,84,36,46,17,128,89,7,63,10,34,0,15,0,0,0,0,33,0,30,66,0,13,54,12,0,102,69,29,2,13,48,84,139,0,24,106,0,42,28,20,1,0,12,9,34,1,1,12,41,37,37,18,3,0,0,26,1,0,85,40,64,134,19,2,155,99,6,24,77,47,10,10,136,114,142,58,50,94,112,109,157,48,110,67,11,101,61,8,47,124,138,71,62,53,0,0,0,0,0,28,4,1,0,32,78,33,159,16,38,47,80,0,25,60,58,0,88,64,4,7,6,15,46,1,4,74,63,116,45,115,0,66,64,74,48,0,91,100,3,20,51,126,38,177,73,85,131,103,17,83,39,45,19,135,70,5,64,10,34,0,16,0,0,0,0,34,0,31,65,0,15,54,11,1,102,68,27,0,15,47,57,140,1,18,120,0,44,29,19,2,0,11,9,35,1,1,13,37,33,32,19,3,0,0,25,1,0,92,44,73,147,19,3,162,99,10,26,81,48,7,6,134,122,85,52,44,95,116,110,163,49,110,70,16,99,58,6,46,123,133,66,62,50,0,0,0,0,0,32,5,1,0,33,75,32,160,16,40,46,80,0,25,60,60,0,90,69,3,7,5,13,46,0,4,74,63,116,46,120,1,67,62,80,44,0,99,96,3,20,48,123,37,174,78,83,131,102,18,83,36,46,17,128,96,9,64,10,35,0,16,0,0,0,0,34,0,28,68,0,14,55,11,1,98,68,27,0,14,48,83,143,1,24,106,0,44,30,18,2,0,12,10,36,0,2,12,38,36,37,20,5,0,0,26,1,1,86,47,75,148,22,2,157,92,9,22,80,40,9,8,135,114,142,57,49,92,114,107,156,48,111,66,14,101,58,7,48,119